Protein 6E1F (pdb70)

Secondary structure (DSSP, 8-state):
-TTSS-TTS--HHHHHH-HHHHTS-HHHHHHHHHHHHHHHHHHHHSTTS---HHHHHHTSPTTGGG-HHHHHHHHHHHHHTTSS-TT--/-GGG--TTS--HHHHHH-HHHHTS-GGGGHHHHHHHHHHHHHHHHSTTS---HHHHHHHSPTTGGG-HHHHHHHHHHHHHTTSSGGG--/-TTSS-TT---HHHHHH-HHHHTS-HHHHHHHHHHHHHHHHHHHHSTTS---HHHHHHTSPTTGGG-HHHHHHHHHHHHHTTSS-TT--/--TTS-TTS--HHHHHH-HHHHTS-GGGGHHHHHHHHHHHHHHHHSTTS---HHHHHHHPPTTTTS-HHHHHHHHHHHHHTTSSGGG--

Sequence (356 aa):
GPGSLPHDRMTSQQEAACFPDIIISSGPQQTQKVFLFIRNRTLQLWLDNNPKIQLTFEATLQQLEAPYNSDTVLVHRVHSSYLERHGLINFGIYGPGSLPHDRMTSSQEAACCFPDIISSGGPPQQQQTTQQKKVFLFIRNRTLLQLWWLDNPKIIQLTFEATLQQLEAPYNSDTTVLVHRVHSYLERHGLINFGIYGPGSLPHDRMTSSQEAACFPDIISSGPQQTQKVFLFIRNRTLQLWLDNPKIQLTFEATLQQLEAPYNSDTVLVHRVHSYLERHGLINFGIYGPGSLPHDRMTSQEAACCFPDIIISGPQQTQKVFLFIRNRTLQLWWLDNPKIQLTFEATLQQLEAPYNSSDTTVLVHRVHSYLERHGLINFGIY

Foldseek 3Di:
DCPQLDLQDDHPLVCVLPVVQNVDDNVSVNLLSVLLVQQLVVCVVPVQAADDLVNSLVPDDPPSSVPSVSSVSSVCSCVVVPSHDPPHD/DVVPDDLQADDPVRCVLCVCQVVDDVVSRRLLSVLLVQQLVVCVVPVVDAQDLVNSLVPDDPPSSVVSVSSNSSNLVCLCVCSGNNVDD/DCPQLDLQDDDPLVCVLCVVQVVDDSVSVNLLSVLLVVQLVVCVVPVQAADDLVNSLVPDDPPSNVVSVSSVSSRCSCVVVPSGDPPND/DQDPDDLQADDPLVCVLCVVLNPDPSVSNNLLSVLLNVQLVVCVVPVPDADDLVNSLVPDDPPSSVPSVSSVSSNLSCLCVCSGNNVDD

Solvent-accessible surface area: 19281 Å² total; per-residue (Å²): 88,140,51,74,69,14,69,64,129,24,24,92,116,1,25,81,48,2,76,80,17,62,98,24,104,105,64,43,23,92,39,0,15,19,0,1,11,5,0,22,14,23,18,117,88,71,63,180,107,78,16,52,42,96,38,0,20,118,88,0,23,26,33,13,53,36,38,63,106,9,0,89,76,0,10,18,15,0,61,202,83,44,59,2,4,170,63,28,200,72,34,89,98,42,44,140,71,137,22,33,101,97,1,26,84,54,3,77,49,35,54,93,21,108,117,137,75,3,106,76,2,11,64,0,1,38,56,0,8,83,31,16,72,118,80,56,195,106,80,11,67,13,101,38,0,22,92,89,8,81,64,49,60,37,19,46,6,10,12,0,17,27,0,11,28,6,0,20,160,74,40,20,0,5,149,26,117,222,86,135,48,75,66,21,69,78,164,12,18,88,106,0,27,85,52,2,79,80,12,62,97,23,99,133,68,43,18,103,41,0,13,20,0,1,14,18,0,24,16,27,18,116,86,80,61,178,105,100,14,54,33,111,36,0,21,128,89,0,20,21,27,10,50,52,33,61,106,13,0,86,81,0,9,37,16,0,69,208,95,45,60,1,10,168,65,45,140,77,10,55,95,18,39,105,80,132,7,18,101,105,0,37,84,28,2,69,47,38,53,96,24,98,87,129,87,12,95,69,2,6,85,1,0,29,89,0,4,72,22,16,78,110,81,56,193,109,76,13,59,36,108,28,0,37,116,80,4,110,57,48,64,31,23,43,15,9,18,0,20,22,0,14,31,1,0,23,155,76,41,42,0,5,150,23,121,225

Organism: Homo sapiens (NCBI:txid9606)

Radius of gyration: 21.68 Å; Cα contacts (8 Å, |Δi|>4): 358; chains: 4; bounding box: 62×51×48 Å

GO terms:
  GO:0005515 protein binding (F, IPI)
  GO:0035575 histone H4K20 demethylase activity (F, IDA)
  GO:0032453 histone H3K4 demethylase activity (F, IDA)
  GO:0035097 histone methyltransferase complex (C, IDA)
  GO:0034644 cellular response to UV (P, IDA)
  GO:0003682 chromatin binding (F, IDA)
  GO:0032991 protein-containing complex (C, IDA)
  GO:1990391 DNA repair complex (C, IDA)
  GO:0140861 DNA repair-dependent chromatin remodeling (P, IDA)
  GO:0010569 regulation of double-strand break repair via homologous recombination (P, IMP)
  GO:0031398 positive regulation of protein ubiquitination (P, IMP)
  GO:0032880 regulation of protein localization (P, IMP)
  GO:0071480 cellular response to gamma radiation (P, IMP)
  GO:0050660 flavin adenine dinucleotide binding (F, IDA)
  GO:0050681 nuclear androgen receptor binding (F, IDA)
  GO:0000785 chromatin (C, IDA)
  GO:0005634 nucleus (C, IDA)
  GO:0016491 oxidoreductase activity (F, IDA)
  GO:0032454 histone H3K9 demethylase activity (F, IDA)
  GO:0010718 positive regulation of epithelial to mesenchymal transition (P, IDA)

InterPro domains:
  IPR002937 Amine oxidase [PF01593] (288-825)
  IPR007526 SWIRM domain [PF04433] (184-264)
  IPR007526 SWIRM domain [PS50934] (174-273)
  IPR009057 Homedomain-like superfamily [SSF46689] (171-277)
  IPR017366 Lysine-specific histone demethylase [PIRSF038051] (24-839)
  IPR036188 FAD/NAD(P)-binding domain superfamily [G3DSA:3.50.50.60] (278-409)
  IPR036188 FAD/NAD(P)-binding domain superfamily [G3DSA:3.50.50.60] (782-841)
  IPR036188 FAD/NAD(P)-binding domain superfamily [SSF51905] (276-829)
  IPR036388 Winged helix-like DNA-binding domain superfamily [G3DSA:1.10.10.10] (172-277)
  IPR050281 Flavin monoamine oxidase and related enzymes [PTHR10742] (190-833)

B-factor: mean 14.9, std 8.07, range [5.35, 97.66]

Nearest PDB structures (foldseek):
  6w4k-assembly1_A  TM=9.834E-01  e=8.808E-12  Homo sapiens
  6e1f-assembly4_D  TM=9.087E-01  e=1.526E-12  Homo sapiens
  6kgq-assembly1_A  TM=9.840E-01  e=3.659E-11  Homo sapiens
  2com-assembly1_A  TM=9.355E-01  e=7.894E-12  Homo sapiens
  5l3d-assembly1_A  TM=9.300E-01  e=3.659E-11  Homo sapiens

Structure (mmCIF, N/CA/C/O backbone):
data_6E1F
#
_entry.id   6E1F
#
_cell.length_a   49.957
_cell.length_b   57.514
_cell.length_c   97.019
_cell.angle_alpha   90.00
_cell.angle_beta   90.00
_cell.angle_gamma   90.00
#
_symmetry.space_group_name_H-M   'P 21 21 21'
#
loop_
_entity.id
_entity.type
_entity.pdbx_description
1 polymer 'Lysine-specific histone demethylase 1A'
2 non-polymer 'SULFATE ION'
3 water water
#
loop_
_atom_site.group_PDB
_atom_site.id
_atom_site.type_symbol
_atom_site.label_atom_id
_atom_site.label_alt_id
_atom_site.label_comp_id
_atom_site.label_asym_id
_atom_site.label_entity_id
_atom_site.label_seq_id
_atom_site.pdbx_PDB_ins_code
_atom_site.Cartn_x
_atom_site.Cartn_y
_atom_site.Cartn_z
_atom_site.occupancy
_atom_site.B_iso_or_equiv
_atom_site.auth_seq_id
_atom_site.auth_comp_id
_atom_site.auth_asym_id
_atom_site.auth_atom_id
_atom_site.pdbx_PDB_model_num
ATOM 1 N N . GLY A 1 1 ? -13.326 13.172 22.030 1.00 35.17 179 GLY A N 1
ATOM 2 C CA . GLY A 1 1 ? -12.795 14.067 20.956 1.00 37.07 179 GLY A CA 1
ATOM 3 C C . GLY A 1 1 ? -11.362 13.690 20.587 1.00 29.33 179 GLY A C 1
ATOM 4 O O . GLY A 1 1 ? -10.949 12.542 20.813 1.00 28.37 179 GLY A O 1
ATOM 10 N N . PRO A 1 2 ? -10.601 14.630 19.968 1.00 29.89 180 PRO A N 1
ATOM 11 C CA . PRO A 1 2 ? -9.220 14.361 19.545 1.00 26.81 180 PRO A CA 1
ATOM 12 C C . PRO A 1 2 ? -8.325 13.900 20.717 1.00 23.82 180 PRO A C 1
ATOM 13 O O . PRO A 1 2 ? -7.300 13.220 20.533 1.00 28.43 180 PRO A O 1
ATOM 24 N N . GLY A 1 3 ? -8.673 14.341 21.934 1.00 22.50 181 GLY A N 1
ATOM 25 C CA . GLY A 1 3 ? -7.919 13.998 23.118 1.00 20.72 181 GLY A CA 1
ATOM 26 C C . GLY A 1 3 ? -8.186 12.589 23.607 1.00 20.26 181 GLY A C 1
ATOM 27 O O . GLY A 1 3 ? -7.484 12.142 24.559 1.00 19.23 181 GLY A O 1
ATOM 31 N N . SER A 1 4 ? -9.207 11.865 23.061 1.00 15.78 182 SER A N 1
ATOM 32 C CA . SER A 1 4 ? -9.612 10.664 23.720 1.00 14.41 182 SER A CA 1
ATOM 33 C C . SER A 1 4 ? -8.583 9.536 23.602 1.00 11.66 182 SER A C 1
ATOM 34 O O . SER A 1 4 ? -8.292 8.862 24.626 1.00 14.18 182 SER A O 1
ATOM 41 N N . LEU A 1 5 ? -8.047 9.332 22.396 1.00 12.62 183 LEU A N 1
ATOM 42 C CA . LEU A 1 5 ? -7.077 8.270 22.112 1.00 12.38 183 LEU A CA 1
ATOM 43 C C . LEU A 1 5 ? -5.965 8.864 21.241 1.00 12.07 183 LEU A C 1
ATOM 44 O O . LEU A 1 5 ? -5.845 8.604 20.039 1.00 12.87 183 LEU A O 1
ATOM 60 N N . PRO A 1 6 ? -5.165 9.734 21.853 1.00 11.37 184 PRO A N 1
ATOM 61 C CA . PRO A 1 6 ? -4.126 10.420 21.114 1.00 10.90 184 PRO A CA 1
ATOM 62 C C . PRO A 1 6 ? -2.976 9.455 20.771 1.00 9.58 184 PRO A C 1
ATOM 63 O O . PRO A 1 6 ? -2.693 8.527 21.503 1.00 10.23 184 PRO A O 1
ATOM 74 N N . HIS A 1 7 ? -2.280 9.719 19.662 1.00 9.86 185 HIS A N 1
ATOM 75 C CA . HIS A 1 7 ? -1.187 8.862 19.238 1.00 10.44 185 HIS A CA 1
ATOM 76 C C . HIS A 1 7 ? -0.021 8.859 20.235 1.00 9.77 185 HIS A C 1
ATOM 77 O O . HIS A 1 7 ? 0.743 7.893 20.272 1.00 11.46 185 HIS A O 1
ATOM 90 N N . ASP A 1 8 ? 0.132 9.957 20.999 1.00 10.44 186 ASP A N 1
ATOM 91 C CA . ASP A 1 8 ? 1.339 10.223 21.777 1.00 12.23 186 ASP A CA 1
ATOM 92 C C . ASP A 1 8 ? 1.124 10.190 23.296 1.00 14.73 186 ASP A C 1
ATOM 93 O O . ASP A 1 8 ? 2.047 10.538 23.999 1.00 22.87 186 ASP A O 1
ATOM 102 N N . ARG A 1 9 ? 0.007 9.660 23.779 1.00 12.72 187 ARG A N 1
ATOM 103 C CA . ARG A 1 9 ? -0.192 9.536 25.196 1.00 15.53 187 ARG A CA 1
ATOM 104 C C . ARG A 1 9 ? -1.073 8.326 25.512 1.00 11.93 187 ARG A C 1
ATOM 105 O O . ARG A 1 9 ? -2.028 8.075 24.791 1.00 11.79 187 ARG A O 1
ATOM 122 N N . MET A 1 10 ? -0.735 7.620 26.614 1.00 11.44 188 MET A N 1
ATOM 123 C CA . MET A 1 10 ? -1.561 6.526 27.113 1.00 9.84 188 MET A CA 1
ATOM 124 C C . MET A 1 10 ? -2.808 7.080 27.796 1.00 10.09 188 MET A C 1
ATOM 125 O O . MET A 1 10 ? -2.805 8.172 28.389 1.00 13.08 188 MET A O 1
ATOM 139 N N . THR A 1 11 ? -3.902 6.334 27.682 1.00 10.88 189 THR A N 1
ATOM 140 C CA . THR A 1 11 ? -5.194 6.733 28.280 1.00 11.30 189 THR A CA 1
ATOM 141 C C . THR A 1 11 ? -5.407 6.060 29.645 1.00 11.62 189 THR A C 1
ATOM 142 O O . THR A 1 11 ? -4.714 5.167 30.035 1.00 12.24 189 THR A O 1
ATOM 152 N N . SER A 1 12 ? -6.469 6.496 30.312 1.00 13.62 190 SER A N 1
ATOM 153 C CA . SER A 1 12 ? -6.751 5.864 31.628 1.00 14.50 190 SER A CA 1
ATOM 154 C C . SER A 1 12 ? -7.268 4.447 31.459 1.00 12.34 190 SER A C 1
ATOM 155 O O . SER A 1 12 ? -6.977 3.643 32.330 1.00 13.71 190 SER A O 1
ATOM 162 N N . GLN A 1 13 ? -7.999 4.132 30.377 1.00 13.17 191 GLN A N 1
ATOM 163 C CA A GLN A 1 13 ? -8.407 2.730 30.205 0.55 11.75 191 GLN A CA 1
ATOM 164 C CA B GLN A 1 13 ? -8.422 2.744 30.111 0.45 12.29 191 GLN A CA 1
ATOM 165 C C . GLN A 1 13 ? -7.154 1.871 29.988 1.00 10.80 191 GLN A C 1
ATOM 166 O O . GLN A 1 13 ? -7.064 0.756 30.504 1.00 12.56 191 GLN A O 1
ATOM 188 N N . GLU A 1 14 ? -6.157 2.408 29.256 1.00 9.81 192 GLU A N 1
ATOM 189 C CA . GLU A 1 14 ? -4.900 1.695 29.074 1.00 9.96 192 GLU A CA 1
ATOM 190 C C . GLU A 1 14 ? -4.140 1.587 30.388 1.00 10.55 192 GLU A C 1
ATOM 191 O O . GLU A 1 14 ? -3.535 0.551 30.668 1.00 11.56 192 GLU A O 1
ATOM 203 N N . ALA A 1 15 ? -4.149 2.664 31.165 1.00 12.85 193 ALA A N 1
ATOM 204 C CA . ALA A 1 15 ? -3.420 2.666 32.459 1.00 13.99 193 ALA A CA 1
ATOM 205 C C . ALA A 1 15 ? -3.895 1.516 33.348 1.00 14.57 193 ALA A C 1
ATOM 206 O O . ALA A 1 15 ? -3.062 0.894 34.015 1.00 16.29 193 ALA A O 1
ATOM 213 N N . ALA A 1 16 ? -5.220 1.230 33.337 1.00 17.44 194 ALA A N 1
ATOM 214 C CA . ALA A 1 16 ? -5.760 0.139 34.162 1.00 18.43 194 ALA A CA 1
ATOM 215 C C . ALA A 1 16 ? -5.206 -1.239 33.784 1.00 17.82 194 ALA A C 1
ATOM 216 O O . ALA A 1 16 ? -5.131 -2.120 34.623 1.00 23.64 194 ALA A O 1
ATOM 223 N N . CYS A 1 17 ? -4.843 -1.423 32.524 1.00 14.19 195 CYS A N 1
ATOM 224 C CA . CYS A 1 17 ? -4.360 -2.688 32.024 1.00 15.10 195 CYS A CA 1
ATOM 225 C C . CYS A 1 17 ? -2.844 -2.731 31.849 1.00 11.52 195 CYS A C 1
ATOM 226 O O . CYS A 1 17 ? -2.269 -3.795 31.639 1.00 14.89 195 CYS A O 1
ATOM 233 N N . PHE A 1 18 ? -2.193 -1.553 31.946 1.00 12.12 196 PHE A N 1
ATOM 234 C CA . PHE A 1 18 ? -0.745 -1.414 31.744 1.00 11.05 196 PHE A CA 1
ATOM 235 C C . PHE A 1 18 ? -0.133 -0.535 32.814 1.00 11.36 196 PHE A C 1
ATOM 236 O O . PHE A 1 18 ? 0.589 0.434 32.514 1.00 11.42 196 PHE A O 1
ATOM 253 N N . PRO A 1 19 ? -0.443 -0.784 34.106 1.00 13.23 197 PRO A N 1
ATOM 254 C CA . PRO A 1 19 ? 0.058 0.115 35.146 1.00 14.28 197 PRO A CA 1
ATOM 255 C C . PRO A 1 19 ? 1.583 0.133 35.213 1.00 14.14 197 PRO A C 1
ATOM 256 O O . PRO A 1 19 ? 2.198 1.163 35.578 1.00 16.66 197 PRO A O 1
ATOM 267 N N . ASP A 1 20 ? 2.185 -1.008 34.908 1.00 13.20 198 ASP A N 1
ATOM 268 C CA . ASP A 1 20 ? 3.613 -1.186 34.848 1.00 14.15 198 ASP A CA 1
ATOM 269 C C . ASP A 1 20 ? 4.254 -0.312 33.754 1.00 13.52 198 ASP A C 1
ATOM 270 O O . ASP A 1 20 ? 5.306 0.201 33.923 1.00 18.64 198 ASP A O 1
ATOM 279 N N . ILE A 1 21 ? 3.549 -0.096 32.638 1.00 12.99 199 ILE A N 1
ATOM 280 C CA A ILE A 1 21 ? 4.078 0.671 31.516 0.61 13.40 199 ILE A CA 1
ATOM 281 C CA B ILE A 1 21 ? 4.082 0.676 31.517 0.39 13.32 199 ILE A CA 1
ATOM 282 C C . ILE A 1 21 ? 3.906 2.171 31.786 1.00 13.17 199 ILE A C 1
ATOM 283 O O . ILE A 1 21 ? 4.826 2.950 31.599 1.00 14.75 199 ILE A O 1
ATOM 313 N N . ILE A 1 22 ? 2.695 2.578 32.190 1.00 12.28 200 ILE A N 1
ATOM 314 C CA . ILE A 1 22 ? 2.424 4.010 32.321 1.00 14.40 200 ILE A CA 1
ATOM 315 C C . ILE A 1 22 ? 3.244 4.605 33.475 1.00 15.30 200 ILE A C 1
ATOM 316 O O . ILE A 1 22 ? 3.484 5.776 33.451 1.00 17.84 200 ILE A O 1
ATOM 332 N N . SER A 1 23 ? 3.587 3.779 34.469 1.00 17.19 201 SER A N 1
ATOM 333 C CA A SER A 1 23 ? 4.356 4.135 35.633 0.66 18.69 201 SER A CA 1
ATOM 334 C CA B SER A 1 23 ? 4.372 4.277 35.604 0.34 20.43 201 SER A CA 1
ATOM 335 C C . SER A 1 23 ? 5.868 4.168 35.318 1.00 21.51 201 SER A C 1
ATOM 336 O O . SER A 1 23 ? 6.675 4.631 36.125 1.00 29.00 201 SER A O 1
ATOM 348 N N . GLY A 1 24 ? 6.244 3.567 34.200 1.00 20.76 202 GLY A N 1
ATOM 349 C CA . GLY A 1 24 ? 7.630 3.203 33.960 1.00 22.35 202 GLY A CA 1
ATOM 350 C C . GLY A 1 24 ? 8.299 4.122 32.951 1.00 23.06 202 GLY A C 1
ATOM 351 O O . GLY A 1 24 ? 7.768 5.182 32.618 1.00 24.51 202 GLY A O 1
ATOM 355 N N . PRO A 1 25 ? 9.523 3.752 32.495 1.00 23.87 203 PRO A N 1
ATOM 356 C CA . PRO A 1 25 ? 10.335 4.593 31.624 1.00 27.31 203 PRO A CA 1
ATOM 357 C C . PRO A 1 25 ? 9.626 4.964 30.319 1.00 24.89 203 PRO A C 1
ATOM 358 O O . PRO A 1 25 ? 8.882 4.181 29.742 1.00 25.12 203 PRO A O 1
ATOM 369 N N . GLN A 1 26 ? 9.872 6.203 29.889 1.00 30.61 204 GLN A N 1
ATOM 370 C CA . GLN A 1 26 ? 9.198 6.849 28.818 1.00 32.62 204 GLN A CA 1
ATOM 371 C C . GLN A 1 26 ? 9.408 6.047 27.535 1.00 33.57 204 GLN A C 1
ATOM 372 O O . GLN A 1 26 ? 8.545 5.993 26.665 1.00 31.97 204 GLN A O 1
ATOM 384 N N . GLN A 1 27 ? 10.625 5.507 27.351 1.00 31.74 205 GLN A N 1
ATOM 385 C CA . GLN A 1 27 ? 10.934 4.884 26.074 1.00 35.17 205 GLN A CA 1
ATOM 386 C C . GLN A 1 27 ? 10.101 3.599 25.913 1.00 31.69 205 GLN A C 1
ATOM 387 O O . GLN A 1 27 ? 9.737 3.243 24.764 1.00 25.39 205 GLN A O 1
ATOM 399 N N . THR A 1 28 ? 9.759 2.930 27.014 1.00 26.32 206 THR A N 1
ATOM 400 C CA . THR A 1 28 ? 8.872 1.750 26.935 1.00 23.25 206 THR A CA 1
ATOM 401 C C . THR A 1 28 ? 7.414 2.199 26.712 1.00 19.61 206 THR A C 1
ATOM 402 O O . THR A 1 28 ? 6.644 1.475 26.030 1.00 17.33 206 THR A O 1
ATOM 412 N N . GLN A 1 29 ? 7.060 3.394 27.246 1.00 18.84 207 GLN A N 1
ATOM 413 C CA . GLN A 1 29 ? 5.726 3.964 26.893 1.00 14.72 207 GLN A CA 1
ATOM 414 C C . GLN A 1 29 ? 5.669 4.182 25.386 1.00 13.42 207 GLN A C 1
ATOM 415 O O . GLN A 1 29 ? 4.633 3.917 24.807 1.00 12.09 207 GLN A O 1
ATOM 427 N N . LYS A 1 30 ? 6.752 4.689 24.777 1.00 14.67 208 LYS A N 1
ATOM 428 C CA . LYS A 1 30 ? 6.729 4.932 23.337 1.00 12.42 208 LYS A CA 1
ATOM 429 C C . LYS A 1 30 ? 6.591 3.615 22.553 1.00 11.54 208 LYS A C 1
ATOM 430 O O . LYS A 1 30 ? 5.910 3.594 21.509 1.00 11.91 208 LYS A O 1
ATOM 449 N N . VAL A 1 31 ? 7.212 2.516 23.021 1.00 11.91 209 VAL A N 1
ATOM 450 C CA . VAL A 1 31 ? 7.057 1.219 22.400 1.00 12.04 209 VAL A CA 1
ATOM 451 C C . VAL A 1 31 ? 5.581 0.776 22.445 1.00 9.48 209 VAL A C 1
ATOM 452 O O . VAL A 1 31 ? 5.015 0.337 21.451 1.00 9.83 209 VAL A O 1
ATOM 465 N N . PHE A 1 32 ? 4.970 0.854 23.639 1.00 10.15 210 PHE A N 1
ATOM 466 C CA . PHE A 1 32 ? 3.564 0.541 23.803 1.00 8.89 210 PHE A CA 1
ATOM 467 C C . PHE A 1 32 ? 2.724 1.328 22.783 1.00 8.15 210 PHE A C 1
ATOM 468 O O . PHE A 1 32 ? 1.855 0.779 22.103 1.00 7.98 210 PHE A O 1
ATOM 485 N N . LEU A 1 33 ? 2.972 2.642 22.709 1.00 8.97 211 LEU A N 1
ATOM 486 C CA . LEU A 1 33 ? 2.181 3.492 21.872 1.00 8.62 211 LEU A CA 1
ATOM 487 C C . LEU A 1 33 ? 2.335 3.102 20.401 1.00 8.27 211 LEU A C 1
ATOM 488 O O . LEU A 1 33 ? 1.348 3.107 19.635 1.00 8.54 211 LEU A O 1
ATOM 504 N N . PHE A 1 34 ? 3.555 2.831 19.966 1.00 8.70 212 PHE A N 1
ATOM 505 C CA . PHE A 1 34 ? 3.764 2.416 18.586 1.00 8.85 212 PHE A CA 1
ATOM 506 C C . PHE A 1 34 ? 2.988 1.143 18.258 1.00 8.03 212 PHE A C 1
ATOM 507 O O . PHE A 1 34 ? 2.311 1.035 17.228 1.00 8.42 212 PHE A O 1
ATOM 524 N N . ILE A 1 35 ? 3.086 0.154 19.152 1.00 7.95 213 ILE A N 1
ATOM 525 C CA . ILE A 1 35 ? 2.382 -1.116 18.954 1.00 7.70 213 ILE A CA 1
ATOM 526 C C . ILE A 1 35 ? 0.872 -0.842 18.894 1.00 7.12 213 ILE A C 1
ATOM 527 O O . ILE A 1 35 ? 0.146 -1.381 18.010 1.00 7.60 213 ILE A O 1
ATOM 543 N N . ARG A 1 36 ? 0.344 -0.103 19.846 1.00 6.80 214 ARG A N 1
ATOM 544 C CA . ARG A 1 36 ? -1.105 0.194 19.863 1.00 6.21 214 ARG A CA 1
ATOM 545 C C . ARG A 1 36 ? -1.533 0.915 18.585 1.00 5.94 214 ARG A C 1
ATOM 546 O O . ARG A 1 36 ? -2.524 0.558 17.949 1.00 6.76 214 ARG A O 1
ATOM 563 N N . ASN A 1 37 ? -0.762 1.926 18.203 1.00 6.37 215 ASN A N 1
ATOM 564 C CA . ASN A 1 37 ? -1.122 2.713 17.035 1.00 6.45 215 ASN A CA 1
ATOM 565 C C . ASN A 1 37 ? -1.078 1.871 15.761 1.00 6.31 215 ASN A C 1
ATOM 566 O O . ASN A 1 37 ? -1.989 1.955 14.923 1.00 6.50 215 ASN A O 1
ATOM 575 N N . ARG A 1 38 ? -0.026 1.059 15.596 1.00 6.82 216 ARG A N 1
ATOM 576 C CA . ARG A 1 38 ? 0.060 0.234 14.384 1.00 7.51 216 ARG A CA 1
ATOM 577 C C . ARG A 1 38 ? -1.031 -0.822 14.342 1.00 7.13 216 ARG A C 1
ATOM 578 O O . ARG A 1 38 ? -1.571 -1.115 13.276 1.00 7.82 216 ARG A O 1
ATOM 595 N N . THR A 1 39 ? -1.345 -1.434 15.502 1.00 6.86 217 THR A N 1
ATOM 596 C CA . THR A 1 39 ? -2.383 -2.450 15.530 1.00 7.80 217 THR A CA 1
ATOM 597 C C . THR A 1 39 ? -3.734 -1.844 15.105 1.00 7.31 217 THR A C 1
ATOM 598 O O . THR A 1 39 ? -4.478 -2.426 14.317 1.00 7.73 217 THR A O 1
ATOM 608 N N . LEU A 1 40 ? -4.025 -0.668 15.660 1.00 6.91 218 LEU A N 1
ATOM 609 C CA . LEU A 1 40 ? -5.262 0.022 15.267 1.00 6.90 218 LEU A CA 1
ATOM 610 C C . LEU A 1 40 ? -5.245 0.388 13.789 1.00 6.89 218 LEU A C 1
ATOM 611 O O . LEU A 1 40 ? -6.274 0.254 13.110 1.00 7.91 218 LEU A O 1
ATOM 627 N N . GLN A 1 41 ? -4.120 0.887 13.266 1.00 7.52 219 GLN A N 1
ATOM 628 C CA . GLN A 1 41 ? -4.048 1.241 11.850 1.00 7.50 219 GLN A CA 1
ATOM 629 C C . GLN A 1 41 ? -4.261 0.000 10.969 1.00 7.40 219 GLN A C 1
ATOM 630 O O . GLN A 1 41 ? -4.949 0.095 9.942 1.00 8.36 219 GLN A O 1
ATOM 642 N N . LEU A 1 42 ? -3.672 -1.144 11.339 1.00 7.30 220 LEU A N 1
ATOM 643 C CA . LEU A 1 42 ? -3.856 -2.372 10.584 1.00 7.71 220 LEU A CA 1
ATOM 644 C C . LEU A 1 42 ? -5.329 -2.754 10.544 1.00 8.03 220 LEU A C 1
ATOM 645 O O . LEU A 1 42 ? -5.870 -3.115 9.508 1.00 9.80 220 LEU A O 1
ATOM 661 N N . TRP A 1 43 ? -5.984 -2.700 11.704 1.00 7.63 221 TRP A N 1
ATOM 662 C CA . TRP A 1 43 ? -7.428 -3.017 11.796 1.00 8.73 221 TRP A CA 1
ATOM 663 C C . TRP A 1 43 ? -8.253 -2.075 10.934 1.00 7.84 221 TRP A C 1
ATOM 664 O O . TRP A 1 43 ? -9.111 -2.505 10.160 1.00 9.26 221 TRP A O 1
ATOM 685 N N . LEU A 1 44 ? -8.017 -0.767 11.102 1.00 8.51 222 LEU A N 1
ATOM 686 C CA . LEU A 1 44 ? -8.883 0.202 10.425 1.00 8.95 222 LEU A CA 1
ATOM 687 C C . LEU A 1 44 ? -8.644 0.263 8.920 1.00 9.14 222 LEU A C 1
ATOM 688 O O . LEU A 1 44 ? -9.531 0.679 8.189 1.00 11.14 222 LEU A O 1
ATOM 704 N N . ASP A 1 45 ? -7.477 -0.195 8.448 1.00 8.98 223 ASP A N 1
ATOM 705 C CA . ASP A 1 45 ? -7.235 -0.331 7.023 1.00 9.58 223 ASP A CA 1
ATOM 706 C C . ASP A 1 45 ? -8.001 -1.533 6.458 1.00 10.44 223 ASP A C 1
ATOM 707 O O . ASP A 1 45 ? -8.186 -1.554 5.244 1.00 13.33 223 ASP A O 1
ATOM 716 N N . ASN A 1 46 ? -8.442 -2.489 7.292 1.00 10.76 224 ASN A N 1
ATOM 717 C CA A ASN A 1 46 ? -9.139 -3.678 6.761 0.50 11.07 224 ASN A CA 1
ATOM 718 C CA B ASN A 1 46 ? -8.969 -3.724 6.903 0.50 11.79 224 ASN A CA 1
ATOM 719 C C . ASN A 1 46 ? -10.085 -4.193 7.842 1.00 10.31 224 ASN A C 1
ATOM 720 O O . ASN A 1 46 ? -9.933 -5.279 8.402 1.00 11.89 224 ASN A O 1
ATOM 736 N N . PRO A 1 47 ? -11.139 -3.418 8.143 1.00 10.63 225 PRO A N 1
ATOM 737 C CA . PRO A 1 47 ? -11.985 -3.746 9.292 1.00 12.17 225 PRO A CA 1
ATOM 738 C C . PRO A 1 47 ? -13.053 -4.791 8.974 1.00 13.12 225 PRO A C 1
ATOM 739 O O . PRO A 1 47 ? -13.976 -4.970 9.720 1.00 17.91 225 PRO A O 1
ATOM 750 N N . LYS A 1 48 ? -12.893 -5.528 7.886 1.00 14.60 226 LYS A N 1
ATOM 751 C CA . LYS A 1 48 ? -13.835 -6.568 7.508 1.00 15.24 226 LYS A CA 1
ATOM 752 C C . LYS A 1 48 ? -13.248 -7.965 7.694 1.00 15.39 226 LYS A C 1
ATOM 753 O O . LYS A 1 48 ? -13.907 -8.946 7.348 1.00 17.34 226 LYS A O 1
ATOM 772 N N . ILE A 1 49 ? -12.061 -8.122 8.248 1.00 15.85 227 ILE A N 1
ATOM 773 C CA . ILE A 1 49 ? -11.621 -9.468 8.650 1.00 19.50 227 ILE A CA 1
ATOM 774 C C . ILE A 1 49 ? -10.899 -9.361 9.981 1.00 15.02 227 ILE A C 1
ATOM 775 O O . ILE A 1 49 ? -10.396 -8.304 10.374 1.00 14.19 227 ILE A O 1
ATOM 791 N N . GLN A 1 50 ? -10.827 -10.509 10.617 1.00 14.41 228 GLN A N 1
ATOM 792 C CA . GLN A 1 50 ? -10.220 -10.615 11.923 1.00 12.41 228 GLN A CA 1
ATOM 793 C C . GLN A 1 50 ? -8.718 -10.313 11.826 1.00 10.59 228 GLN A C 1
ATOM 794 O O . GLN A 1 50 ? -8.021 -10.959 11.020 1.00 11.50 228 GLN A O 1
ATOM 806 N N . LEU A 1 51 ? -8.245 -9.364 12.657 1.00 8.78 229 LEU A N 1
ATOM 807 C CA . LEU A 1 51 ? -6.827 -9.097 12.835 1.00 8.14 229 LEU A CA 1
ATOM 808 C C . LEU A 1 51 ? -6.325 -9.924 14.007 1.00 7.66 229 LEU A C 1
ATOM 809 O O . LEU A 1 51 ? -6.654 -9.620 15.146 1.00 8.86 229 LEU A O 1
ATOM 825 N N . THR A 1 52 ? -5.539 -10.956 13.702 1.00 8.11 230 THR A N 1
ATOM 826 C CA . THR A 1 52 ? -5.077 -11.839 14.778 1.00 8.52 230 THR A CA 1
ATOM 827 C C . THR A 1 52 ? -3.787 -11.299 15.391 1.00 8.66 230 THR A C 1
ATOM 828 O O . THR A 1 52 ? -3.111 -10.443 14.822 1.00 8.87 230 THR A O 1
ATOM 838 N N . PHE A 1 53 ? -3.473 -11.846 16.578 1.00 8.90 231 PHE A N 1
ATOM 839 C CA . PHE A 1 53 ? -2.190 -11.535 17.199 1.00 9.30 231 PHE A CA 1
ATOM 840 C C . PHE A 1 53 ? -1.023 -11.900 16.271 1.00 9.22 231 PHE A C 1
ATOM 841 O O . PHE A 1 53 ? -0.110 -11.091 16.063 1.00 9.80 231 PHE A O 1
ATOM 858 N N . GLU A 1 54 ? -1.046 -13.103 15.735 1.00 9.37 232 GLU A N 1
ATOM 859 C CA . GLU A 1 54 ? 0.066 -13.532 14.871 1.00 10.62 232 GLU A CA 1
ATOM 860 C C . GLU A 1 54 ? 0.194 -12.653 13.647 1.00 10.12 232 GLU A C 1
ATOM 861 O O . GLU A 1 54 ? 1.314 -12.278 13.268 1.00 10.38 232 GLU A O 1
ATOM 873 N N . ALA A 1 55 ? -0.925 -12.261 13.033 1.00 8.62 233 ALA A N 1
ATOM 874 C CA . ALA A 1 55 ? -0.843 -11.404 11.837 1.00 8.80 233 ALA A CA 1
ATOM 875 C C . ALA A 1 55 ? -0.275 -10.037 12.203 1.00 9.01 233 ALA A C 1
ATOM 876 O O . ALA A 1 55 ? 0.450 -9.411 11.413 1.00 10.09 233 ALA A O 1
ATOM 883 N N . THR A 1 56 ? -0.671 -9.518 13.379 1.00 8.81 234 THR A N 1
ATOM 884 C CA . THR A 1 56 ? -0.147 -8.244 13.851 1.00 8.75 234 THR A CA 1
ATOM 885 C C . THR A 1 56 ? 1.382 -8.307 14.016 1.00 9.31 234 THR A C 1
ATOM 886 O O . THR A 1 56 ? 2.142 -7.477 13.528 1.00 10.32 234 THR A O 1
ATOM 896 N N . LEU A 1 57 ? 1.804 -9.352 14.731 1.00 9.53 235 LEU A N 1
ATOM 897 C CA . LEU A 1 57 ? 3.222 -9.516 15.015 1.00 10.17 235 LEU A CA 1
ATOM 898 C C . LEU A 1 57 ? 4.036 -9.636 13.717 1.00 10.17 235 LEU A C 1
ATOM 899 O O . LEU A 1 57 ? 5.111 -9.077 13.625 1.00 11.65 235 LEU A O 1
ATOM 915 N N . GLN A 1 58 ? 3.484 -10.348 12.719 1.00 10.27 236 GLN A N 1
ATOM 916 C CA . GLN A 1 58 ? 4.207 -10.504 11.450 1.00 10.97 236 GLN A CA 1
ATOM 917 C C . GLN A 1 58 ? 4.309 -9.178 10.673 1.00 12.57 236 GLN A C 1
ATOM 918 O O . GLN A 1 58 ? 5.158 -9.062 9.801 1.00 18.17 236 GLN A O 1
ATOM 930 N N . GLN A 1 59 ? 3.418 -8.231 10.965 1.00 11.15 237 GLN A N 1
ATOM 931 C CA . GLN A 1 59 ? 3.381 -6.956 10.288 1.00 12.69 237 GLN A CA 1
ATOM 932 C C . GLN A 1 59 ? 4.041 -5.826 11.087 1.00 13.29 237 GLN A C 1
ATOM 933 O O . GLN A 1 59 ? 4.043 -4.691 10.637 1.00 19.06 237 GLN A O 1
ATOM 945 N N . LEU A 1 60 ? 4.667 -6.124 12.219 1.00 12.16 238 LEU A N 1
ATOM 946 C CA . LEU A 1 60 ? 5.428 -5.152 12.963 1.00 11.76 238 LEU A CA 1
ATOM 947 C C . LEU A 1 60 ? 6.906 -5.316 12.650 1.00 15.50 238 LEU A C 1
ATOM 948 O O . LEU A 1 60 ? 7.445 -6.416 12.768 1.00 22.94 238 LEU A O 1
ATOM 964 N N . GLU A 1 61 ? 7.556 -4.207 12.355 1.00 13.82 239 GLU A N 1
ATOM 965 C CA . GLU A 1 61 ? 8.969 -4.242 12.016 1.00 15.97 239 GLU A CA 1
ATOM 966 C C . GLU A 1 61 ? 9.797 -4.299 13.311 1.00 12.45 239 GLU A C 1
ATOM 967 O O . GLU A 1 61 ? 9.323 -4.006 14.421 1.00 14.31 239 GLU A O 1
ATOM 979 N N . ALA A 1 62 ? 11.063 -4.704 13.175 1.00 12.99 240 ALA A N 1
ATOM 980 C CA . ALA A 1 62 ? 11.966 -4.666 14.291 1.00 12.46 240 ALA A CA 1
ATOM 981 C C . ALA A 1 62 ? 12.143 -3.204 14.707 1.00 12.35 240 ALA A C 1
ATOM 982 O O . ALA A 1 62 ? 12.157 -2.323 13.858 1.00 15.41 240 ALA A O 1
ATOM 989 N N . PRO A 1 63 ? 12.292 -2.900 16.011 1.00 12.19 241 PRO A N 1
ATOM 990 C CA . PRO A 1 63 ? 12.419 -3.871 17.084 1.00 13.77 241 PRO A CA 1
ATOM 991 C C . PRO A 1 63 ? 11.109 -4.260 17.772 1.00 14.57 241 PRO A C 1
ATOM 992 O O . PRO A 1 63 ? 11.080 -5.074 18.685 1.00 19.01 241 PRO A O 1
ATOM 1003 N N . TYR A 1 64 ? 9.989 -3.729 17.267 1.00 14.76 242 TYR A N 1
ATOM 1004 C CA . TYR A 1 64 ? 8.715 -3.889 17.936 1.00 14.93 242 TYR A CA 1
ATOM 1005 C C . TYR A 1 64 ? 8.270 -5.341 17.958 1.00 17.27 242 TYR A C 1
ATOM 1006 O O . TYR A 1 64 ? 7.512 -5.769 18.794 1.00 29.91 242 TYR A O 1
ATOM 1023 N N . ASN A 1 65 ? 8.655 -6.099 16.970 1.00 15.12 243 ASN A N 1
ATOM 1024 C CA . ASN A 1 65 ? 8.280 -7.476 16.980 1.00 17.41 243 ASN A CA 1
ATOM 1025 C C . ASN A 1 65 ? 9.105 -8.353 17.924 1.00 20.10 243 ASN A C 1
ATOM 1026 O O . ASN A 1 65 ? 8.813 -9.499 18.055 1.00 22.68 243 ASN A O 1
ATOM 1035 N N . SER A 1 66 ? 10.057 -7.767 18.632 1.00 21.78 244 SER A N 1
ATOM 1036 C CA . SER A 1 66 ? 10.944 -8.505 19.516 1.00 22.24 244 SER A CA 1
ATOM 1037 C C . SER A 1 66 ? 10.255 -8.831 20.845 1.00 17.05 244 SER A C 1
ATOM 1038 O O . SER A 1 66 ? 10.555 -9.836 21.379 1.00 17.46 244 SER A O 1
ATOM 1045 N N . ASP A 1 67 ? 9.417 -7.923 21.378 1.00 21.73 245 ASP A N 1
ATOM 1046 C CA . ASP A 1 67 ? 8.801 -8.112 22.687 1.00 22.84 245 ASP A CA 1
ATOM 1047 C C . ASP A 1 67 ? 7.432 -8.700 22.405 1.00 14.24 245 ASP A C 1
ATOM 1048 O O . ASP A 1 67 ? 6.429 -8.013 22.366 1.00 13.31 245 ASP A O 1
ATOM 1057 N N . THR A 1 68 ? 7.443 -10.011 22.219 1.00 13.44 246 THR A N 1
ATOM 1058 C CA . THR A 1 68 ? 6.233 -10.666 21.814 1.00 11.90 246 THR A CA 1
ATOM 1059 C C . THR A 1 68 ? 5.198 -10.671 22.928 1.00 11.71 246 THR A C 1
ATOM 1060 O O . THR A 1 68 ? 4.001 -10.647 22.624 1.00 11.20 246 THR A O 1
ATOM 1070 N N . VAL A 1 69 ? 5.618 -10.694 24.190 1.00 12.71 247 VAL A N 1
ATOM 1071 C CA . VAL A 1 69 ? 4.661 -10.639 25.297 1.00 13.64 247 VAL A CA 1
ATOM 1072 C C . VAL A 1 69 ? 3.930 -9.291 25.268 1.00 11.35 247 VAL A C 1
ATOM 1073 O O . VAL A 1 69 ? 2.709 -9.255 25.426 1.00 11.02 247 VAL A O 1
ATOM 1086 N N . LEU A 1 70 ? 4.663 -8.197 25.056 1.00 11.74 248 LEU A N 1
ATOM 1087 C CA . LEU A 1 70 ? 4.016 -6.889 25.026 1.00 11.91 248 LEU A CA 1
ATOM 1088 C C . LEU A 1 70 ? 3.072 -6.797 23.817 1.00 10.43 248 LEU A C 1
ATOM 1089 O O . LEU A 1 70 ? 1.963 -6.261 23.941 1.00 10.47 248 LEU A O 1
ATOM 1105 N N . VAL A 1 71 ? 3.524 -7.264 22.647 1.00 9.97 249 VAL A N 1
ATOM 1106 C CA . VAL A 1 71 ? 2.606 -7.196 21.490 1.00 9.40 249 VAL A CA 1
ATOM 1107 C C . VAL A 1 71 ? 1.329 -7.992 21.795 1.00 9.26 249 VAL A C 1
ATOM 1108 O O . VAL A 1 71 ? 0.221 -7.540 21.478 1.00 9.11 249 VAL A O 1
ATOM 1121 N N . HIS A 1 72 ? 1.479 -9.182 22.396 1.00 9.50 250 HIS A N 1
ATOM 1122 C CA . HIS A 1 72 ? 0.312 -9.984 22.693 1.00 9.37 250 HIS A CA 1
ATOM 1123 C C . HIS A 1 72 ? -0.599 -9.255 23.678 1.00 9.28 250 HIS A C 1
ATOM 1124 O O . HIS A 1 72 ? -1.826 -9.301 23.526 1.00 9.86 250 HIS A O 1
ATOM 1137 N N . ARG A 1 73 ? -0.023 -8.633 24.718 1.00 9.61 251 ARG A N 1
ATOM 1138 C CA . ARG A 1 73 ? -0.827 -7.877 25.650 1.00 10.35 251 ARG A CA 1
ATOM 1139 C C . ARG A 1 73 ? -1.595 -6.763 24.970 1.00 9.23 251 ARG A C 1
ATOM 1140 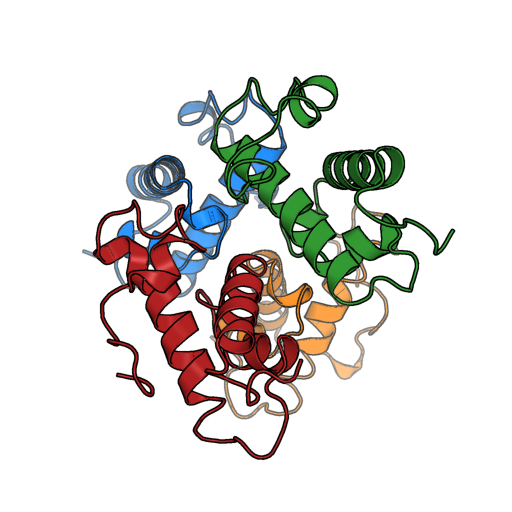O O . ARG A 1 73 ? -2.769 -6.539 25.317 1.00 9.74 251 ARG A O 1
ATOM 1157 N N . VAL A 1 74 ? -0.925 -5.988 24.117 1.00 8.33 252 VAL A N 1
ATOM 1158 C CA . VAL A 1 74 ? -1.602 -4.881 23.461 1.00 8.00 252 VAL A CA 1
ATOM 1159 C C . VAL A 1 74 ? -2.751 -5.405 22.585 1.00 7.81 252 VAL A C 1
ATOM 1160 O O . VAL A 1 74 ? -3.838 -4.879 22.603 1.00 8.64 252 VAL A O 1
ATOM 1173 N N . HIS A 1 75 ? -2.465 -6.428 21.774 1.00 8.33 253 HIS A N 1
ATOM 1174 C CA . HIS A 1 75 ? -3.487 -6.986 20.904 1.00 8.57 253 HIS A CA 1
ATOM 1175 C C . HIS A 1 75 ? -4.684 -7.502 21.724 1.00 8.45 253 HIS A C 1
ATOM 1176 O O . HIS A 1 75 ? -5.849 -7.224 21.415 1.00 8.89 253 HIS A O 1
ATOM 1189 N N A SER A 1 76 ? -4.386 -8.231 22.806 0.67 9.03 254 SER A N 1
ATOM 1190 N N B SER A 1 76 ? -4.395 -8.224 22.806 0.33 8.76 254 SER A N 1
ATOM 1191 C CA A SER A 1 76 ? -5.452 -8.765 23.683 0.67 9.46 254 SER A CA 1
ATOM 1192 C CA B SER A 1 76 ? -5.441 -8.769 23.670 0.33 8.97 254 SER A CA 1
ATOM 1193 C C A SER A 1 76 ? -6.268 -7.630 24.287 0.67 9.91 254 SER A C 1
ATOM 1194 C C B SER A 1 76 ? -6.264 -7.641 24.293 0.33 9.28 254 SER A C 1
ATOM 1195 O O A SER A 1 76 ? -7.505 -7.718 24.336 0.67 10.87 254 SER A O 1
ATOM 1196 O O B SER A 1 76 ? -7.492 -7.731 24.327 0.33 9.25 254 SER A O 1
ATOM 1209 N N . TYR A 1 77 ? -5.590 -6.614 24.822 1.00 9.42 255 TYR A N 1
ATOM 1210 C CA . TYR A 1 77 ? -6.249 -5.446 25.403 1.00 9.62 255 TYR A CA 1
ATOM 1211 C C . TYR A 1 77 ? -7.228 -4.857 24.362 1.00 8.36 255 TYR A C 1
ATOM 1212 O O . TYR A 1 77 ? -8.406 -4.603 24.613 1.00 9.50 255 TYR A O 1
ATOM 1229 N N . LEU A 1 78 ? -6.712 -4.577 23.135 1.00 8.10 256 LEU A N 1
ATOM 1230 C CA . LEU A 1 78 ? -7.523 -3.918 22.118 1.00 7.91 256 LEU A CA 1
ATOM 1231 C C . LEU A 1 78 ? -8.747 -4.761 21.737 1.00 8.69 256 LEU A C 1
ATOM 1232 O O . LEU A 1 78 ? -9.841 -4.239 21.580 1.00 9.46 256 LEU A O 1
ATOM 1248 N N . GLU A 1 79 ? -8.526 -6.077 21.544 1.00 8.38 257 GLU A N 1
ATOM 1249 C CA . GLU A 1 79 ? -9.618 -6.947 21.178 1.00 9.74 257 GLU A CA 1
ATOM 1250 C C . GLU A 1 79 ? -10.623 -7.054 22.357 1.00 9.23 257 GLU A C 1
ATOM 1251 O O . GLU A 1 79 ? -11.834 -6.961 22.131 1.00 10.31 257 GLU A O 1
ATOM 1263 N N . ARG A 1 80 ? -10.135 -7.271 23.571 1.00 10.26 258 ARG A N 1
ATOM 1264 C CA . ARG A 1 80 ? -11.020 -7.479 24.741 1.00 10.32 258 ARG A CA 1
ATOM 1265 C C . ARG A 1 80 ? -11.815 -6.216 25.016 1.00 11.73 258 ARG A C 1
ATOM 1266 O O . ARG A 1 80 ? -12.903 -6.335 25.593 1.00 18.20 258 ARG A O 1
ATOM 1283 N N . HIS A 1 81 ? -11.305 -5.038 24.704 1.00 9.60 259 HIS A N 1
ATOM 1284 C CA . HIS A 1 81 ? -12.005 -3.785 24.931 1.00 10.34 259 HIS A CA 1
ATOM 1285 C C . HIS A 1 81 ? -12.840 -3.348 23.716 1.00 9.22 259 HIS A C 1
ATOM 1286 O O . HIS A 1 81 ? -13.476 -2.279 23.757 1.00 10.79 259 HIS A O 1
ATOM 1299 N N . GLY A 1 82 ? -12.768 -4.093 22.586 1.00 8.95 260 GLY A N 1
ATOM 1300 C CA . GLY A 1 82 ? -13.603 -3.846 21.458 1.00 9.37 260 GLY A CA 1
ATOM 1301 C C . GLY A 1 82 ? -13.054 -2.862 20.429 1.00 9.08 260 GLY A C 1
ATOM 1302 O O . GLY A 1 82 ? -13.778 -2.509 19.464 1.00 9.55 260 GLY A O 1
ATOM 1306 N N . LEU A 1 83 ? -11.808 -2.417 20.567 1.00 8.24 261 LEU A N 1
ATOM 1307 C CA . LEU A 1 83 ? -11.246 -1.418 19.630 1.00 8.56 261 LEU A CA 1
ATOM 1308 C C . LEU A 1 83 ? -10.808 -2.037 18.313 1.00 8.66 261 LEU A C 1
ATOM 1309 O O . LEU A 1 83 ? -10.715 -1.327 17.301 1.00 10.14 261 LEU A O 1
ATOM 1325 N N . ILE A 1 84 ? -10.540 -3.353 18.294 1.00 7.98 262 ILE A N 1
ATOM 1326 C CA . ILE A 1 84 ? -10.336 -4.120 17.064 1.00 7.85 262 ILE A CA 1
ATOM 1327 C C . ILE A 1 84 ? -11.292 -5.310 17.092 1.00 7.83 262 ILE A C 1
ATOM 1328 O O . ILE A 1 84 ? -11.754 -5.757 18.156 1.00 8.80 262 ILE A O 1
ATOM 1344 N N . ASN A 1 85 ? -11.557 -5.862 15.913 1.00 8.12 263 ASN A N 1
ATOM 1345 C CA . ASN A 1 85 ? -12.236 -7.141 15.706 1.00 8.78 263 ASN A CA 1
ATOM 1346 C C . ASN A 1 85 ? -13.727 -7.126 16.080 1.00 10.73 263 ASN A C 1
ATOM 1347 O O . ASN A 1 85 ? -14.329 -8.205 16.114 1.00 15.25 263 ASN A O 1
ATOM 1356 N N . PHE A 1 86 ? -14.377 -5.968 16.189 1.00 8.84 264 PHE A N 1
ATOM 1357 C CA . PHE A 1 86 ? -15.825 -5.963 16.325 1.00 9.55 264 PHE A CA 1
ATOM 1358 C C . PHE A 1 86 ? -16.478 -6.461 15.034 1.00 11.41 264 PHE A C 1
ATOM 1359 O O . PHE A 1 86 ? -16.222 -5.957 13.959 1.00 12.39 264 PHE A O 1
ATOM 1376 N N . GLY A 1 87 ? -17.381 -7.401 15.237 1.00 15.83 265 GLY A N 1
ATOM 1377 C CA . GLY A 1 87 ? -18.316 -7.886 14.280 1.00 18.28 265 GLY A CA 1
ATOM 1378 C C . GLY A 1 87 ? -17.810 -8.774 13.189 1.00 16.14 265 GLY A C 1
ATOM 1379 O O . GLY A 1 87 ? -18.589 -8.982 12.239 1.00 24.85 265 GLY A O 1
ATOM 1383 N N . ILE A 1 88 ? -16.615 -9.320 13.294 1.00 15.69 266 ILE A N 1
ATOM 1384 C CA . ILE A 1 88 ? -15.956 -9.957 12.081 1.00 19.26 266 ILE A CA 1
ATOM 1385 C C . ILE A 1 88 ? -15.797 -11.481 12.179 1.00 23.25 266 ILE A C 1
ATOM 1386 O O . ILE A 1 88 ? -14.944 -12.063 11.473 1.00 24.24 266 ILE A O 1
ATOM 1402 N N . TYR A 1 89 ? -16.626 -12.204 12.927 1.00 33.71 267 TYR A N 1
ATOM 1403 C CA . TYR A 1 89 ? -16.303 -13.623 13.116 1.00 29.44 267 TYR A CA 1
ATOM 1404 C C . TYR A 1 89 ? -16.928 -14.473 12.003 1.00 34.98 267 TYR A C 1
ATOM 1405 O O . TYR A 1 89 ? -16.674 -15.671 11.988 1.00 41.15 267 TYR A O 1
ATOM 1423 N N . GLY B 1 1 ? -5.808 22.497 -2.972 1.00 39.58 179 GLY B N 1
ATOM 1424 C CA . GLY B 1 1 ? -5.107 21.319 -3.451 1.00 29.70 179 GLY B CA 1
ATOM 1425 C C . GLY B 1 1 ? -3.589 21.459 -3.380 1.00 24.45 179 GLY B C 1
ATOM 1426 O O . GLY B 1 1 ? -3.057 22.471 -2.875 1.00 24.86 179 GLY B O 1
ATOM 1432 N N . PRO B 1 2 ? -2.872 20.407 -3.863 1.00 23.85 180 PRO B N 1
ATOM 1433 C CA . PRO B 1 2 ? -1.413 20.352 -3.805 1.00 22.80 180 PRO B CA 1
ATOM 1434 C C . PRO B 1 2 ? -0.707 21.528 -4.483 1.00 22.27 180 PRO B C 1
ATOM 1435 O O . PRO B 1 2 ? 0.374 21.935 -4.048 1.00 26.08 180 PRO B O 1
ATOM 1446 N N . GLY B 1 3 ? -1.343 22.087 -5.531 1.00 20.09 181 GLY B N 1
ATOM 1447 C CA . GLY B 1 3 ? -0.739 23.129 -6.358 1.00 22.86 181 GLY B CA 1
ATOM 1448 C C . GLY B 1 3 ? -0.449 24.432 -5.585 1.00 21.81 181 GLY B C 1
ATOM 1449 O O . GLY B 1 3 ? 0.307 25.317 -6.078 1.00 27.87 181 GLY B O 1
ATOM 1453 N N . SER B 1 4 ? -1.127 24.674 -4.447 1.00 15.86 182 SER B N 1
ATOM 1454 C CA . SER B 1 4 ? -0.866 25.867 -3.679 1.00 15.66 182 SER B CA 1
ATOM 1455 C C . SER B 1 4 ? -0.053 25.616 -2.407 1.00 16.73 182 SER B C 1
ATOM 1456 O O . SER B 1 4 ? 0.249 26.557 -1.685 1.00 17.31 182 SER B O 1
ATOM 1463 N N . LEU B 1 5 ? 0.171 24.348 -2.067 1.00 18.02 183 LEU B N 1
ATOM 1464 C CA . LEU B 1 5 ? 0.686 23.969 -0.750 1.00 20.88 183 LEU B CA 1
ATOM 1465 C C . LEU B 1 5 ? 2.140 24.400 -0.645 1.00 19.79 183 LEU B C 1
ATOM 1466 O O . LEU B 1 5 ? 2.893 24.207 -1.602 1.00 25.81 183 LEU B O 1
ATOM 1482 N N . PRO B 1 6 ? 2.584 24.927 0.504 1.00 19.53 184 PRO B N 1
ATOM 1483 C CA . PRO B 1 6 ? 3.978 25.312 0.637 1.00 16.86 184 PRO B CA 1
ATOM 1484 C C . PRO B 1 6 ? 4.831 24.049 0.847 1.00 13.95 184 PRO B C 1
ATOM 1485 O O . PRO B 1 6 ? 4.603 23.305 1.756 1.00 13.87 184 PRO B O 1
ATOM 1496 N N . HIS B 1 7 ? 5.843 23.842 0.022 1.00 15.25 185 HIS B N 1
ATOM 1497 C CA . HIS B 1 7 ? 6.673 22.682 0.149 1.00 14.79 185 HIS B CA 1
ATOM 1498 C C . HIS B 1 7 ? 7.572 22.754 1.369 1.00 13.15 185 HIS B C 1
ATOM 1499 O O . HIS B 1 7 ? 8.115 21.718 1.782 1.00 16.74 185 HIS B O 1
ATOM 1512 N N . ASP B 1 8 ? 7.748 23.945 1.946 1.00 14.18 186 ASP B N 1
ATOM 1513 C CA . ASP B 1 8 ? 8.783 24.169 2.964 1.00 14.83 186 ASP B CA 1
ATOM 1514 C C . ASP B 1 8 ? 8.238 24.480 4.348 1.00 13.84 186 ASP B C 1
ATOM 1515 O O . ASP B 1 8 ? 9.013 24.833 5.192 1.00 16.24 186 ASP B O 1
ATOM 1524 N N . ARG B 1 9 ? 6.928 24.410 4.570 1.00 13.33 187 ARG B N 1
ATOM 1525 C CA . ARG B 1 9 ? 6.428 24.660 5.924 1.00 15.28 187 ARG B CA 1
ATOM 1526 C C . ARG B 1 9 ? 5.082 23.977 6.095 1.00 12.21 187 ARG B C 1
ATOM 1527 O O . ARG B 1 9 ? 4.343 23.725 5.115 1.00 12.86 187 ARG B O 1
ATOM 1544 N N . MET B 1 10 ? 4.747 23.713 7.363 1.00 12.37 188 MET B N 1
ATOM 1545 C CA . MET B 1 10 ? 3.454 23.100 7.689 1.00 11.50 188 MET B CA 1
ATOM 1546 C C . MET B 1 10 ? 2.361 24.164 7.565 1.00 11.95 188 MET B C 1
ATOM 1547 O O . MET B 1 10 ? 2.581 25.367 7.844 1.00 13.88 188 MET B O 1
ATOM 1561 N N . THR B 1 11 ? 1.183 23.737 7.137 1.00 14.58 189 THR B N 1
ATOM 1562 C CA . THR B 1 11 ? 0.024 24.589 7.081 1.00 14.04 189 THR B CA 1
ATOM 1563 C C . THR B 1 11 ? -0.691 24.636 8.437 1.00 14.64 189 THR B C 1
ATOM 1564 O O . THR B 1 11 ? -0.499 23.782 9.327 1.00 15.46 189 THR B O 1
ATOM 1574 N N . SER B 1 12 ? -1.599 25.605 8.575 1.00 15.59 190 SER B N 1
ATOM 1575 C CA A SER B 1 12 ? -2.371 25.651 9.818 0.45 16.42 190 SER B CA 1
ATOM 1576 C CA B SER B 1 12 ? -2.473 25.692 9.749 0.55 16.64 190 SER B CA 1
ATOM 1577 C C . SER B 1 12 ? -3.252 24.389 9.990 1.00 16.18 190 SER B C 1
ATOM 1578 O O . SER B 1 12 ? -3.409 23.907 11.098 1.00 17.55 190 SER B O 1
ATOM 1590 N N . GLN B 1 13 ? -3.813 23.869 8.897 1.00 15.68 191 GLN B N 1
ATOM 1591 C CA . GLN B 1 13 ? -4.614 22.641 9.012 1.00 15.82 191 GLN B CA 1
ATOM 1592 C C . GLN B 1 13 ? -3.726 21.459 9.439 1.00 14.35 191 GLN B C 1
ATOM 1593 O O . GLN B 1 13 ? -4.136 20.605 10.217 1.00 16.72 191 GLN B O 1
ATOM 1605 N N . GLU B 1 14 ? -2.486 21.403 8.927 1.00 13.64 192 GLU B N 1
ATOM 1606 C CA . GLU B 1 14 ? -1.568 20.345 9.339 1.00 13.39 192 GLU B CA 1
ATOM 1607 C C . GLU B 1 14 ? -1.194 20.478 10.816 1.00 13.68 192 GLU B C 1
ATOM 1608 O O . GLU B 1 14 ? -1.086 19.450 11.543 1.00 14.91 192 GLU B O 1
ATOM 1620 N N . ALA B 1 15 ? -0.989 21.724 11.261 1.00 15.06 193 ALA B N 1
ATOM 1621 C CA . ALA B 1 15 ? -0.650 21.950 12.654 1.00 16.59 193 ALA B CA 1
ATOM 1622 C C . ALA B 1 15 ? -1.736 21.357 13.572 1.00 16.83 193 ALA B C 1
ATOM 1623 O O . ALA B 1 15 ? -1.433 20.647 14.593 1.00 19.34 193 ALA B O 1
ATOM 1630 N N . ALA B 1 16 ? -3.002 21.592 13.217 1.00 18.35 194 ALA B N 1
ATOM 1631 C CA . ALA B 1 16 ? -4.104 21.069 14.002 1.00 22.79 194 ALA B CA 1
ATOM 1632 C C . ALA B 1 16 ? -4.192 19.542 14.013 1.00 23.02 194 ALA B C 1
ATOM 1633 O O . ALA B 1 16 ? -4.673 18.984 14.981 1.00 26.85 194 ALA B O 1
ATOM 1640 N N . CYS B 1 17 ? -3.776 18.873 12.932 1.00 21.77 195 CYS B N 1
ATOM 1641 C CA A CYS B 1 17 ? -3.895 17.440 12.791 0.62 23.83 195 CYS B CA 1
ATOM 1642 C CA B CYS B 1 17 ? -3.900 17.431 12.853 0.38 20.87 195 CYS B CA 1
ATOM 1643 C C . CYS B 1 17 ? -2.625 16.681 13.262 1.00 20.69 195 CYS B C 1
ATOM 1644 O O . CYS B 1 17 ? -2.634 15.432 13.466 1.00 22.58 195 CYS B O 1
ATOM 1656 N N . PHE B 1 18 ? -1.524 17.412 13.439 1.00 16.03 196 PHE B N 1
ATOM 1657 C CA . PHE B 1 18 ? -0.246 16.841 13.877 1.00 14.48 196 PHE B CA 1
ATOM 1658 C C . PHE B 1 18 ? 0.324 17.617 15.055 1.00 13.98 196 PHE B C 1
ATOM 1659 O O . PHE B 1 18 ? 1.407 18.178 15.011 1.00 12.68 196 PHE B O 1
ATOM 1676 N N . PRO B 1 19 ? -0.440 17.694 16.165 1.00 17.91 197 PRO B N 1
ATOM 1677 C CA . PRO B 1 19 ? -0.074 18.548 17.277 1.00 19.19 197 PRO B CA 1
ATOM 1678 C C . PRO B 1 19 ? 1.280 18.158 17.897 1.00 16.55 197 PRO B C 1
ATOM 1679 O O . PRO B 1 19 ? 2.052 19.000 18.413 1.00 16.84 197 PRO B O 1
ATOM 1690 N N . ASP B 1 20 ? 1.564 16.865 17.867 1.00 16.86 198 ASP B N 1
ATOM 1691 C CA . ASP B 1 20 ? 2.781 16.284 18.392 1.00 18.67 198 ASP B CA 1
ATOM 1692 C C . ASP B 1 20 ? 3.989 16.618 17.508 1.00 17.03 198 ASP B C 1
ATOM 1693 O O . ASP B 1 20 ? 5.099 16.505 17.997 1.00 21.31 198 ASP B O 1
ATOM 1702 N N . ILE B 1 21 ? 3.802 16.905 16.221 1.00 14.90 199 ILE B N 1
ATOM 1703 C CA . ILE B 1 21 ? 4.894 17.309 15.324 1.00 15.70 199 ILE B CA 1
ATOM 1704 C C . ILE B 1 21 ? 5.144 18.817 15.410 1.00 15.04 199 ILE B C 1
ATOM 1705 O O . ILE B 1 21 ? 6.274 19.270 15.530 1.00 17.22 199 ILE B O 1
ATOM 1721 N N . ILE B 1 22 ? 4.070 19.600 15.297 1.00 13.09 200 ILE B N 1
ATOM 1722 C CA . ILE B 1 22 ? 4.182 21.052 15.195 1.00 16.62 200 ILE B CA 1
ATOM 1723 C C . ILE B 1 22 ? 4.676 21.660 16.520 1.00 17.10 200 ILE B C 1
ATOM 1724 O O . ILE B 1 22 ? 5.069 22.856 16.463 1.00 19.44 200 ILE B O 1
ATOM 1740 N N A SER B 1 23 ? 4.549 20.978 17.665 0.50 12.56 201 SER B N 1
ATOM 1741 N N B SER B 1 23 ? 4.647 20.875 17.638 0.50 19.23 201 SER B N 1
ATOM 1742 C CA A SER B 1 23 ? 4.967 21.546 18.918 0.50 10.48 201 SER B CA 1
ATOM 1743 C CA B SER B 1 23 ? 5.137 21.133 19.056 0.50 18.76 201 SER B CA 1
ATOM 1744 C C A SER B 1 23 ? 6.494 21.619 19.009 0.50 8.74 201 SER B C 1
ATOM 1745 C C B SER B 1 23 ? 6.357 20.282 19.512 0.50 17.11 201 SER B C 1
ATOM 1746 O O A SER B 1 23 ? 7.028 22.246 19.912 0.50 10.32 201 SER B O 1
ATOM 1747 O O B SER B 1 23 ? 6.860 20.479 20.653 0.50 20.82 201 SER B O 1
ATOM 1760 N N A GLY B 1 24 ? 7.212 20.961 18.099 0.50 9.59 202 GLY B N 1
ATOM 1761 N N B GLY B 1 24 ? 6.853 19.358 18.659 0.50 18.68 202 GLY B N 1
ATOM 1762 C CA A GLY B 1 24 ? 8.658 21.088 18.089 0.50 10.56 202 GLY B CA 1
ATOM 1763 C CA B GLY B 1 24 ? 8.023 18.428 18.920 0.50 19.72 202 GLY B CA 1
ATOM 1764 C C A GLY B 1 24 ? 9.163 22.269 17.244 0.50 10.92 202 GLY B C 1
ATOM 1765 C C B GLY B 1 24 ? 9.352 18.903 18.326 0.50 19.37 202 GLY B C 1
ATOM 1766 O O A GLY B 1 24 ? 8.408 22.878 16.497 0.50 11.19 202 GLY B O 1
ATOM 1767 O O B GLY B 1 24 ? 9.451 20.033 17.836 0.50 22.79 202 GLY B O 1
ATOM 1774 N N A PRO B 1 25 ? 10.415 22.716 17.487 0.50 11.57 203 PRO B N 1
ATOM 1775 N N B PRO B 1 25 ? 10.427 18.070 18.376 0.50 19.03 203 PRO B N 1
ATOM 1776 C CA A PRO B 1 25 ? 11.049 23.779 16.705 0.50 13.67 203 PRO B CA 1
ATOM 1777 C CA B PRO B 1 25 ? 11.740 18.475 17.881 0.50 19.84 203 PRO B CA 1
ATOM 1778 C C A PRO B 1 25 ? 10.973 23.516 15.197 0.50 10.59 203 PRO B C 1
ATOM 1779 C C B PRO B 1 25 ? 11.690 19.026 16.451 0.50 20.86 203 PRO B C 1
ATOM 1780 O O A PRO B 1 25 ? 10.933 22.378 14.779 0.50 10.22 203 PRO B O 1
ATOM 1801 N N A GLN B 1 26 ? 11.023 24.585 14.387 0.50 13.24 204 GLN B N 1
ATOM 1802 N N B GLN B 1 26 ? 12.810 19.636 16.019 0.50 14.20 204 GLN B N 1
ATOM 1803 C CA A GLN B 1 26 ? 10.835 24.502 12.943 0.50 14.37 204 GLN B CA 1
ATOM 1804 C CA B GLN B 1 26 ? 12.786 20.143 14.634 0.50 17.00 204 GLN B CA 1
ATOM 1805 C C A GLN B 1 26 ? 11.713 23.411 12.325 0.50 11.45 204 GLN B C 1
ATOM 1806 C C B GLN B 1 26 ? 12.858 18.973 13.656 0.50 18.38 204 GLN B C 1
ATOM 1807 O O A GLN B 1 26 ? 11.254 22.665 11.464 0.50 11.41 204 GLN B O 1
ATOM 1808 O O B GLN B 1 26 ? 12.243 18.959 12.560 0.50 17.16 204 GLN B O 1
ATOM 1831 N N A GLN B 1 27 ? 12.981 23.340 12.710 0.50 11.86 205 GLN B N 1
ATOM 1832 N N B GLN B 1 27 ? 13.655 17.996 14.075 0.50 20.42 205 GLN B N 1
ATOM 1833 C CA A GLN B 1 27 ? 13.892 22.380 12.031 0.50 12.48 205 GLN B CA 1
ATOM 1834 C CA B GLN B 1 27 ? 13.985 16.802 13.341 0.50 21.64 205 GLN B CA 1
ATOM 1835 C C A GLN B 1 27 ? 13.433 20.921 12.260 0.50 11.24 205 GLN B C 1
ATOM 1836 C C B GLN B 1 27 ? 12.693 16.226 12.740 0.50 17.82 205 GLN B C 1
ATOM 1837 O O A GLN B 1 27 ? 13.650 20.078 11.357 0.50 11.51 205 GLN B O 1
ATOM 1838 O O B GLN B 1 27 ? 12.587 15.991 11.565 0.50 14.87 205 GLN B O 1
ATOM 1861 N N A THR B 1 28 ? 12.790 20.620 13.404 0.50 10.11 206 THR B N 1
ATOM 1862 N N B THR B 1 28 ? 11.688 16.050 13.587 0.50 17.55 206 THR B N 1
ATOM 1863 C CA A THR B 1 28 ? 12.349 19.249 13.715 0.50 9.69 206 THR B CA 1
ATOM 1864 C CA B THR B 1 28 ? 10.462 15.390 13.207 0.50 16.42 206 THR B CA 1
ATOM 1865 C C A THR B 1 28 ? 11.107 18.873 12.893 0.50 9.64 206 THR B C 1
ATOM 1866 C C B THR B 1 28 ? 9.561 16.301 12.364 0.50 14.04 206 THR B C 1
ATOM 1867 O O A THR B 1 28 ? 10.755 17.692 12.901 0.50 11.41 206 THR B O 1
ATOM 1868 O O B THR B 1 28 ? 8.908 15.857 11.543 0.50 7.27 206 THR B O 1
ATOM 1887 N N A GLN B 1 29 ? 10.434 19.849 12.258 0.50 8.64 207 GLN B N 1
ATOM 1888 N N B GLN B 1 29 ? 9.593 17.603 12.559 0.50 14.27 207 GLN B N 1
ATOM 1889 C CA A GLN B 1 29 ? 9.187 19.570 11.461 0.50 8.47 207 GLN B CA 1
ATOM 1890 C CA B GLN B 1 29 ? 8.836 18.472 11.662 0.50 14.95 207 GLN B CA 1
ATOM 1891 C C A GLN B 1 29 ? 9.496 19.060 10.032 0.50 8.30 207 GLN B C 1
ATOM 1892 C C B GLN B 1 29 ? 9.372 18.444 10.221 0.50 15.81 207 GLN B C 1
ATOM 1893 O O A GLN B 1 29 ? 8.585 18.606 9.278 0.50 8.38 207 GLN B O 1
ATOM 1894 O O B GLN B 1 29 ? 8.607 18.460 9.258 0.50 17.94 207 GLN B O 1
ATOM 1917 N N A LYS B 1 30 ? 10.772 19.110 9.632 0.50 9.33 208 LYS B N 1
ATOM 1918 N N B LYS B 1 30 ? 10.695 18.493 10.052 0.50 15.49 208 LYS B N 1
ATOM 1919 C CA A LYS B 1 30 ? 11.142 18.749 8.239 0.50 9.40 208 LYS B CA 1
ATOM 1920 C CA B LYS B 1 30 ? 11.231 18.591 8.651 0.50 14.04 208 LYS B CA 1
ATOM 1921 C C A LYS B 1 30 ? 11.042 17.237 7.896 0.50 10.50 208 LYS B C 1
ATOM 1922 C C B LYS B 1 30 ? 11.021 17.244 7.968 0.50 11.50 208 LYS B C 1
ATOM 1923 O O A LYS B 1 30 ? 10.869 16.957 6.710 0.50 10.55 208 LYS B O 1
ATOM 1924 O O B LYS B 1 30 ? 10.786 17.072 6.771 0.50 9.81 208 LYS B O 1
ATOM 1961 N N . VAL B 1 31 ? 11.147 16.256 8.814 1.00 12.00 209 VAL B N 1
ATOM 1962 C CA . VAL B 1 31 ? 10.879 14.878 8.476 1.00 11.25 209 VAL B CA 1
ATOM 1963 C C . VAL B 1 31 ? 9.423 14.705 7.997 1.00 9.60 209 VAL B C 1
ATOM 1964 O O . VAL B 1 31 ? 9.126 14.092 6.949 1.00 9.96 209 VAL B O 1
ATOM 1977 N N . PHE B 1 32 ? 8.469 15.248 8.760 1.00 10.08 210 PHE B N 1
ATOM 1978 C CA . PHE B 1 32 ? 7.072 15.303 8.362 1.00 8.64 210 PHE B CA 1
ATOM 1979 C C . PHE B 1 32 ? 6.958 15.910 6.951 1.00 8.11 210 PHE B C 1
ATOM 1980 O O . PHE B 1 32 ? 6.247 15.357 6.085 1.00 7.99 210 PHE B O 1
ATOM 1997 N N . LEU B 1 33 ? 7.598 17.049 6.723 1.00 8.37 211 LEU B N 1
ATOM 1998 C CA . LEU B 1 33 ? 7.436 17.724 5.447 1.00 8.33 211 LEU B CA 1
ATOM 1999 C C . LEU B 1 33 ? 7.988 16.884 4.289 1.00 7.75 211 LEU B C 1
ATOM 2000 O O . LEU B 1 33 ? 7.373 16.825 3.213 1.00 8.45 211 LEU B O 1
ATOM 2016 N N . PHE B 1 34 ? 9.115 16.203 4.493 1.00 7.40 212 PHE B N 1
ATOM 2017 C CA . PHE B 1 34 ? 9.660 15.358 3.447 1.00 7.63 212 PHE B CA 1
ATOM 2018 C C . PHE B 1 34 ? 8.668 14.236 3.099 1.00 7.28 212 PHE B C 1
ATOM 2019 O O . PHE B 1 34 ? 8.390 13.927 1.918 1.00 7.82 212 PHE B O 1
ATOM 2036 N N . ILE B 1 35 ? 8.134 13.578 4.136 1.00 7.18 213 ILE B N 1
ATOM 2037 C CA . ILE B 1 35 ? 7.171 12.507 3.919 1.00 8.03 213 ILE B CA 1
ATOM 2038 C C . ILE B 1 35 ? 5.935 13.034 3.182 1.00 7.11 213 ILE B C 1
ATOM 2039 O O . ILE B 1 35 ? 5.464 12.395 2.225 1.00 8.21 213 ILE B O 1
ATOM 2055 N N . ARG B 1 36 ? 5.403 14.148 3.635 1.00 7.09 214 ARG B N 1
ATOM 2056 C CA . ARG B 1 36 ? 4.239 14.736 3.010 1.00 7.55 214 ARG B CA 1
ATOM 2057 C C . ARG B 1 36 ? 4.515 15.084 1.535 1.00 6.99 214 ARG B C 1
ATOM 2058 O O . ARG B 1 36 ? 3.721 14.774 0.648 1.00 7.39 214 ARG B O 1
ATOM 2075 N N . ASN B 1 37 ? 5.644 15.751 1.286 1.00 7.25 215 ASN B N 1
ATOM 2076 C CA . ASN B 1 37 ? 5.968 16.146 -0.090 1.00 7.48 215 ASN B CA 1
ATOM 2077 C C . ASN B 1 37 ? 6.161 14.920 -0.989 1.00 7.21 215 ASN B C 1
ATOM 2078 O O . ASN B 1 37 ? 5.699 14.923 -2.155 1.00 8.14 215 ASN B O 1
ATOM 2087 N N . ARG B 1 38 ? 6.861 13.901 -0.525 1.00 6.66 216 ARG B N 1
ATOM 2088 C CA . ARG B 1 38 ? 7.091 12.731 -1.316 1.00 7.29 216 ARG B CA 1
ATOM 2089 C C . ARG B 1 38 ? 5.798 12.014 -1.645 1.00 7.40 216 ARG B C 1
ATOM 2090 O O . ARG B 1 38 ? 5.595 11.528 -2.791 1.00 8.23 216 ARG B O 1
ATOM 2107 N N . THR B 1 39 ? 4.932 11.849 -0.640 1.00 7.19 217 THR B N 1
ATOM 2108 C CA . THR B 1 39 ? 3.677 11.152 -0.860 1.00 7.78 217 THR B CA 1
ATOM 2109 C C . THR B 1 39 ? 2.843 11.873 -1.914 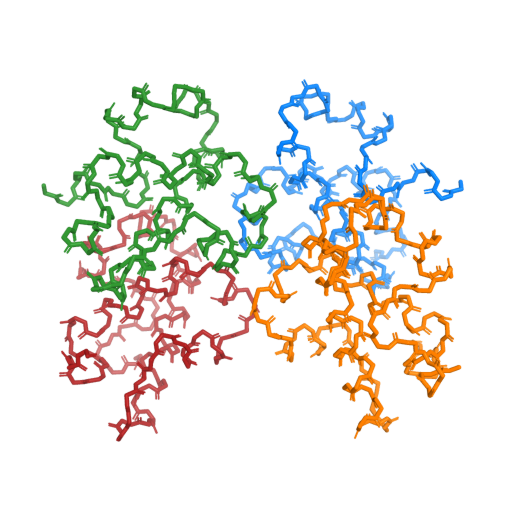1.00 7.51 217 THR B C 1
ATOM 2110 O O . THR B 1 39 ? 2.252 11.238 -2.817 1.00 7.97 217 THR B O 1
ATOM 2120 N N A LEU B 1 40 ? 2.763 13.198 -1.796 0.46 7.56 218 LEU B N 1
ATOM 2121 N N B LEU B 1 40 ? 2.755 13.199 -1.787 0.54 7.55 218 LEU B N 1
ATOM 2122 C CA A LEU B 1 40 ? 2.004 13.976 -2.754 0.46 8.55 218 LEU B CA 1
ATOM 2123 C CA B LEU B 1 40 ? 2.040 14.004 -2.780 0.54 8.23 218 LEU B CA 1
ATOM 2124 C C A LEU B 1 40 ? 2.586 13.815 -4.178 0.46 8.58 218 LEU B C 1
ATOM 2125 C C B LEU B 1 40 ? 2.587 13.780 -4.189 0.54 8.48 218 LEU B C 1
ATOM 2126 O O A LEU B 1 40 ? 1.830 13.631 -5.132 0.46 9.01 218 LEU B O 1
ATOM 2127 O O B LEU B 1 40 ? 1.817 13.599 -5.131 0.54 9.50 218 LEU B O 1
ATOM 2158 N N . GLN B 1 41 ? 3.919 13.866 -4.335 1.00 8.75 219 GLN B N 1
ATOM 2159 C CA . GLN B 1 41 ? 4.515 13.725 -5.644 1.00 9.00 219 GLN B CA 1
ATOM 2160 C C . GLN B 1 41 ? 4.257 12.362 -6.240 1.00 8.46 219 GLN B C 1
ATOM 2161 O O . GLN B 1 41 ? 4.014 12.230 -7.456 1.00 9.48 219 GLN B O 1
ATOM 2173 N N . LEU B 1 42 ? 4.332 11.297 -5.420 1.00 7.74 220 LEU B N 1
ATOM 2174 C CA . LEU B 1 42 ? 4.071 9.960 -5.905 1.00 7.96 220 LEU B CA 1
ATOM 2175 C C . LEU B 1 42 ? 2.675 9.863 -6.515 1.00 7.83 220 LEU B C 1
ATOM 2176 O O . LEU B 1 42 ? 2.473 9.256 -7.596 1.00 9.75 220 LEU B O 1
ATOM 2192 N N A TRP B 1 43 ? 1.690 10.414 -5.815 0.50 7.41 221 TRP B N 1
ATOM 2193 N N B TRP B 1 43 ? 1.681 10.419 -5.831 0.50 7.35 221 TRP B N 1
ATOM 2194 C CA A TRP B 1 43 ? 0.320 10.434 -6.331 0.50 7.82 221 TRP B CA 1
ATOM 2195 C CA B TRP B 1 43 ? 0.311 10.388 -6.383 0.50 7.43 221 TRP B CA 1
ATOM 2196 C C A TRP B 1 43 ? 0.215 11.264 -7.611 0.50 7.60 221 TRP B C 1
ATOM 2197 C C B TRP B 1 43 ? 0.196 11.275 -7.624 0.50 7.54 221 TRP B C 1
ATOM 2198 O O A TRP B 1 43 ? -0.355 10.838 -8.628 0.50 7.66 221 TRP B O 1
ATOM 2199 O O B TRP B 1 43 ? -0.378 10.887 -8.638 0.50 7.66 221 TRP B O 1
ATOM 2240 N N . LEU B 1 44 ? 0.687 12.519 -7.529 1.00 7.35 222 LEU B N 1
ATOM 2241 C CA . LEU B 1 44 ? 0.483 13.475 -8.618 1.00 7.37 222 LEU B CA 1
ATOM 2242 C C . LEU B 1 44 ? 1.058 12.945 -9.918 1.00 7.02 222 LEU B C 1
ATOM 2243 O O . LEU B 1 44 ? 0.532 13.228 -10.999 1.00 8.15 222 LEU B O 1
ATOM 2259 N N . ASP B 1 45 ? 2.194 12.254 -9.841 1.00 7.27 223 ASP B N 1
ATOM 2260 C CA . ASP B 1 45 ? 2.854 11.745 -11.016 1.00 8.01 223 ASP B CA 1
ATOM 2261 C C . ASP B 1 45 ? 2.245 10.463 -11.557 1.00 9.00 223 ASP B C 1
ATOM 2262 O O . ASP B 1 45 ? 2.558 10.060 -12.679 1.00 10.85 223 ASP B O 1
ATOM 2271 N N . ASN B 1 46 ? 1.367 9.830 -10.764 1.00 8.86 224 ASN B N 1
ATOM 2272 C CA . ASN B 1 46 ? 0.752 8.527 -11.156 1.00 9.56 224 ASN B CA 1
ATOM 2273 C C . ASN B 1 46 ? -0.708 8.538 -10.684 1.00 8.67 224 ASN B C 1
ATOM 2274 O O . ASN B 1 46 ? -1.076 7.664 -9.912 1.00 9.52 224 ASN B O 1
ATOM 2283 N N . PRO B 1 47 ? -1.556 9.498 -11.116 1.00 8.31 225 PRO B N 1
ATOM 2284 C CA . PRO B 1 47 ? -2.846 9.680 -10.450 1.00 8.97 225 PRO B CA 1
ATOM 2285 C C . PRO B 1 47 ? -3.949 8.757 -10.959 1.00 9.42 225 PRO B C 1
ATOM 2286 O O . PRO B 1 47 ? -5.094 8.926 -10.575 1.00 12.05 225 PRO B O 1
ATOM 2297 N N . LYS B 1 48 ? -3.615 7.814 -11.873 1.00 9.72 226 LYS B N 1
ATOM 2298 C CA . LYS B 1 48 ? -4.592 6.865 -12.384 1.00 10.80 226 LYS B CA 1
ATOM 2299 C C . LYS B 1 48 ? -4.705 5.614 -11.518 1.00 12.20 226 LYS B C 1
ATOM 2300 O O . LYS B 1 48 ? -5.588 4.829 -11.821 1.00 14.53 226 LYS B O 1
ATOM 2319 N N . ILE B 1 49 ? -3.843 5.466 -10.511 1.00 10.55 227 ILE B N 1
ATOM 2320 C CA A ILE B 1 49 ? -3.963 4.341 -9.624 0.50 11.76 227 ILE B CA 1
ATOM 2321 C CA B ILE B 1 49 ? -3.765 4.318 -9.600 0.50 10.75 227 ILE B CA 1
ATOM 2322 C C . ILE B 1 49 ? -3.952 4.863 -8.192 1.00 10.35 227 ILE B C 1
ATOM 2323 O O . ILE B 1 49 ? -3.332 5.851 -7.847 1.00 12.99 227 ILE B O 1
ATOM 2353 N N . GLN B 1 50 ? -4.719 4.166 -7.353 1.00 10.28 228 GLN B N 1
ATOM 2354 C CA . GLN B 1 50 ? -4.791 4.525 -5.956 1.00 10.37 228 GLN B CA 1
ATOM 2355 C C . GLN B 1 50 ? -3.423 4.287 -5.307 1.00 9.35 228 GLN B C 1
ATOM 2356 O O . GLN B 1 50 ? -2.908 3.194 -5.382 1.00 11.78 228 GLN B O 1
ATOM 2368 N N . LEU B 1 51 ? -2.897 5.310 -4.661 1.00 8.41 229 LEU B N 1
ATOM 2369 C CA . LEU B 1 51 ? -1.636 5.231 -3.931 1.00 7.81 229 LEU B CA 1
ATOM 2370 C C . LEU B 1 51 ? -1.939 4.788 -2.491 1.00 7.76 229 LEU B C 1
ATOM 2371 O O . LEU B 1 51 ? -2.534 5.530 -1.746 1.00 8.86 229 LEU B O 1
ATOM 2387 N N . THR B 1 52 ? -1.489 3.590 -2.137 1.00 8.43 230 THR B N 1
ATOM 2388 C CA . THR B 1 52 ? -1.744 3.071 -0.795 1.00 8.03 230 THR B CA 1
ATOM 2389 C C . THR B 1 52 ? -0.645 3.517 0.167 1.00 8.72 230 THR B C 1
ATOM 2390 O O . THR B 1 52 ? 0.461 3.903 -0.233 1.00 9.07 230 THR B O 1
ATOM 2400 N N . PHE B 1 53 ? -0.937 3.329 1.456 1.00 9.06 231 PHE B N 1
ATOM 2401 C CA . PHE B 1 53 ? 0.070 3.510 2.516 1.00 9.02 231 PHE B CA 1
ATOM 2402 C C . PHE B 1 53 ? 1.263 2.597 2.256 1.00 8.57 231 PHE B C 1
ATOM 2403 O O . PHE B 1 53 ? 2.416 3.017 2.315 1.00 9.50 231 PHE B O 1
ATOM 2420 N N . GLU B 1 54 ? 1.019 1.318 2.006 1.00 9.72 232 GLU B N 1
ATOM 2421 C CA . GLU B 1 54 ? 2.102 0.349 1.857 1.00 10.34 232 GLU B CA 1
ATOM 2422 C C . GLU B 1 54 ? 2.937 0.693 0.629 1.00 9.89 232 GLU B C 1
ATOM 2423 O O . GLU B 1 54 ? 4.176 0.550 0.647 1.00 11.58 232 GLU B O 1
ATOM 2435 N N . ALA B 1 55 ? 2.307 1.139 -0.447 1.00 10.26 233 ALA B N 1
ATOM 2436 C CA . ALA B 1 55 ?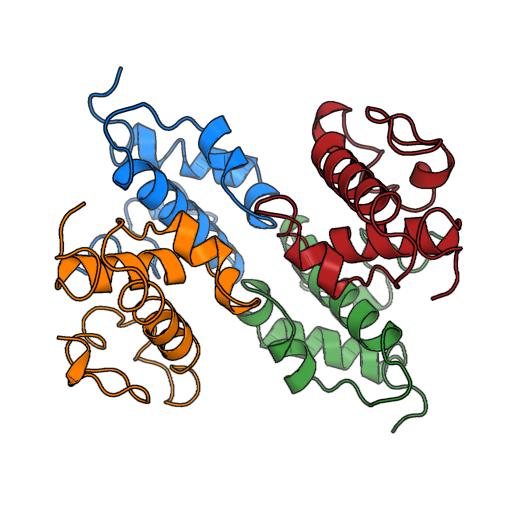 3.088 1.500 -1.650 1.00 10.71 233 ALA B CA 1
ATOM 2437 C C . ALA B 1 55 ? 3.952 2.745 -1.391 1.00 9.82 233 ALA B C 1
ATOM 2438 O O . ALA B 1 55 ? 5.060 2.860 -1.893 1.00 12.70 233 ALA B O 1
ATOM 2445 N N . THR B 1 56 ? 3.409 3.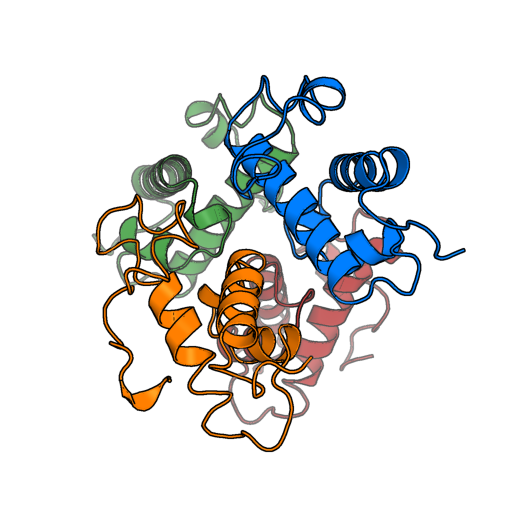682 -0.604 1.00 9.22 234 THR B N 1
ATOM 2446 C CA . THR B 1 56 ? 4.146 4.880 -0.239 1.00 9.70 234 THR B CA 1
ATOM 2447 C C . THR B 1 56 ? 5.383 4.473 0.576 1.00 9.70 234 THR B C 1
ATOM 2448 O O . THR B 1 56 ? 6.467 4.917 0.321 1.00 10.39 234 THR B O 1
ATOM 2458 N N . LEU B 1 57 ? 5.169 3.618 1.575 1.00 10.33 235 LEU B N 1
ATOM 2459 C CA . LEU B 1 57 ? 6.251 3.175 2.451 1.00 13.29 235 LEU B CA 1
ATOM 2460 C C . LEU B 1 57 ? 7.379 2.509 1.647 1.00 12.75 235 LEU B C 1
ATOM 2461 O O . LEU B 1 57 ? 8.553 2.758 1.879 1.00 14.64 235 LEU B O 1
ATOM 2477 N N . GLN B 1 58 ? 7.016 1.724 0.622 1.00 12.18 236 GLN B N 1
ATOM 2478 C CA . GLN B 1 58 ? 7.989 1.006 -0.200 1.00 14.47 236 GLN B CA 1
ATOM 2479 C C . GLN B 1 58 ? 8.827 1.985 -1.042 1.00 13.93 236 GLN B C 1
ATOM 2480 O O . GLN B 1 58 ? 9.979 1.675 -1.385 1.00 18.82 236 GLN B O 1
ATOM 2492 N N . GLN B 1 59 ? 8.270 3.146 -1.408 1.00 11.97 237 GLN B N 1
ATOM 2493 C CA . GLN B 1 59 ? 8.982 4.132 -2.241 1.00 12.30 237 GLN B CA 1
ATOM 2494 C C . GLN B 1 59 ? 9.745 5.169 -1.434 1.00 13.75 237 GLN B C 1
ATOM 2495 O O . GLN B 1 59 ? 10.521 5.926 -1.987 1.00 19.62 237 GLN B O 1
ATOM 2507 N N . LEU B 1 60 ? 9.510 5.215 -0.132 1.00 15.77 238 LEU B N 1
ATOM 2508 C CA . LEU B 1 60 ? 10.140 6.209 0.691 1.00 20.77 238 LEU B CA 1
ATOM 2509 C C . LEU B 1 60 ? 11.530 5.817 1.041 1.00 23.09 238 LEU B C 1
ATOM 2510 O O . LEU B 1 60 ? 11.700 4.673 1.472 1.00 21.18 238 LEU B O 1
ATOM 2526 N N . GLU B 1 61 ? 12.350 6.873 1.060 1.00 21.21 239 GLU B N 1
ATOM 2527 C CA . GLU B 1 61 ? 13.726 6.828 1.481 1.00 18.34 239 GLU B CA 1
ATOM 2528 C C . GLU B 1 61 ? 13.862 6.548 2.998 1.00 20.44 239 GLU B C 1
ATOM 2529 O O . GLU B 1 61 ? 13.105 6.956 3.788 1.00 22.47 239 GLU B O 1
ATOM 2541 N N . ALA B 1 62 ? 14.772 5.662 3.364 1.00 23.67 240 ALA B N 1
ATOM 2542 C CA . ALA B 1 62 ? 15.229 5.541 4.730 1.00 22.41 240 ALA B CA 1
ATOM 2543 C C . ALA B 1 62 ? 16.018 6.795 5.094 1.00 20.60 240 ALA B C 1
ATOM 2544 O O . ALA B 1 62 ? 16.761 7.285 4.267 1.00 26.57 240 ALA B O 1
ATOM 2551 N N . PRO B 1 63 ? 15.939 7.283 6.336 1.00 17.36 241 PRO B N 1
ATOM 2552 C CA . PRO B 1 63 ? 15.240 6.739 7.486 1.00 16.31 241 PRO B CA 1
ATOM 2553 C C . PRO B 1 63 ? 13.776 7.176 7.601 1.00 15.27 241 PRO B C 1
ATOM 2554 O O . PRO B 1 63 ? 13.082 6.778 8.531 1.00 16.37 241 PRO B O 1
ATOM 2565 N N . TYR B 1 64 ? 13.268 7.921 6.622 1.00 15.36 242 TYR B N 1
ATOM 2566 C CA . TYR B 1 64 ? 11.883 8.353 6.572 1.00 17.53 242 TYR B CA 1
ATOM 2567 C C . TYR B 1 64 ? 10.907 7.161 6.585 1.00 18.56 242 TYR B C 1
ATOM 2568 O O . TYR B 1 64 ? 9.805 7.303 7.115 1.00 30.34 242 TYR B O 1
ATOM 2585 N N . ASN B 1 65 ? 11.266 6.035 5.984 1.00 15.66 243 ASN B N 1
ATOM 2586 C CA . ASN B 1 65 ? 10.413 4.812 5.894 1.00 16.12 243 ASN B CA 1
ATOM 2587 C C . ASN B 1 65 ? 10.339 4.075 7.224 1.00 15.14 243 ASN B C 1
ATOM 2588 O O . ASN B 1 65 ? 9.589 3.078 7.287 1.00 17.79 243 ASN B O 1
ATOM 2597 N N . SER B 1 66 ? 11.048 4.526 8.270 1.00 13.03 244 SER B N 1
ATOM 2598 C CA . SER B 1 66 ? 11.088 3.731 9.493 1.00 13.10 244 SER B CA 1
ATOM 2599 C C . SER B 1 66 ? 10.016 4.183 10.487 1.00 12.58 244 SER B C 1
ATOM 2600 O O . SER B 1 66 ? 9.676 3.419 11.367 1.00 20.18 244 SER B O 1
ATOM 2607 N N . ASP B 1 67 ? 9.478 5.396 10.400 1.00 12.67 245 ASP B N 1
ATOM 2608 C CA . ASP B 1 67 ? 8.421 5.739 11.384 1.00 17.12 245 ASP B CA 1
ATOM 2609 C C . ASP B 1 67 ? 7.099 5.462 10.676 1.00 13.81 245 ASP B C 1
ATOM 2610 O O . ASP B 1 67 ? 6.453 6.329 10.100 1.00 12.33 245 ASP B O 1
ATOM 2619 N N . THR B 1 68 ? 6.756 4.182 10.745 1.00 12.43 246 THR B N 1
ATOM 2620 C CA A THR B 1 68 ? 5.637 3.679 10.064 0.51 11.20 246 THR B CA 1
ATOM 2621 C CA B THR B 1 68 ? 5.605 3.702 9.951 0.49 11.24 246 THR B CA 1
ATOM 2622 C C . THR B 1 68 ? 4.315 4.364 10.447 1.00 10.37 246 THR B C 1
ATOM 2623 O O . THR B 1 68 ? 3.422 4.617 9.624 1.00 9.40 246 THR B O 1
ATOM 2641 N N . VAL B 1 69 ? 4.161 4.590 11.763 1.00 10.02 247 VAL B N 1
ATOM 2642 C CA . VAL B 1 69 ? 2.977 5.271 12.266 1.00 9.04 247 VAL B CA 1
ATOM 2643 C C . VAL B 1 69 ? 2.830 6.667 11.650 1.00 9.18 247 VAL B C 1
ATOM 2644 O O . VAL B 1 69 ? 1.723 7.034 11.246 1.00 9.01 247 VAL B O 1
ATOM 2657 N N . LEU B 1 70 ? 3.915 7.433 11.638 1.00 9.26 248 LEU B N 1
ATOM 2658 C CA . LEU B 1 70 ? 3.844 8.789 11.076 1.00 9.68 248 LEU B CA 1
ATOM 2659 C C . LEU B 1 70 ? 3.521 8.727 9.581 1.00 9.01 248 LEU B C 1
ATOM 2660 O O . LEU B 1 70 ? 2.716 9.532 9.091 1.00 9.03 248 LEU B O 1
ATOM 2676 N N . VAL B 1 71 ? 4.182 7.839 8.837 1.00 8.98 249 VAL B N 1
ATOM 2677 C CA . VAL B 1 71 ? 3.886 7.750 7.393 1.00 8.30 249 VAL B CA 1
ATOM 2678 C C . VAL B 1 71 ? 2.409 7.444 7.206 1.00 7.65 249 VAL B C 1
ATOM 2679 O O . VAL B 1 71 ? 1.741 8.027 6.333 1.00 8.42 249 VAL B O 1
ATOM 2692 N N . HIS B 1 72 ? 1.845 6.526 8.004 1.00 8.38 250 HIS B N 1
ATOM 2693 C CA . HIS B 1 72 ? 0.416 6.185 7.850 1.00 8.10 250 HIS B CA 1
ATOM 2694 C C . HIS B 1 72 ? -0.437 7.428 8.121 1.00 7.96 250 HIS B C 1
ATOM 2695 O O . HIS B 1 72 ? -1.412 7.673 7.400 1.00 8.21 250 HIS B O 1
ATOM 2708 N N . ARG B 1 73 ? -0.117 8.181 9.192 1.00 8.30 251 ARG B N 1
ATOM 2709 C CA . ARG B 1 73 ? -0.881 9.393 9.501 1.00 7.86 251 ARG B CA 1
ATOM 2710 C C . ARG B 1 73 ? -0.794 10.431 8.381 1.00 7.96 251 ARG B C 1
ATOM 2711 O O . ARG B 1 73 ? -1.801 11.069 8.068 1.00 8.42 251 ARG B O 1
ATOM 2728 N N . VAL B 1 74 ? 0.397 10.626 7.812 1.00 7.65 252 VAL B N 1
ATOM 2729 C CA . VAL B 1 74 ? 0.529 11.627 6.735 1.00 8.14 252 VAL B CA 1
ATOM 2730 C C . VAL B 1 74 ? -0.305 11.204 5.532 1.00 7.72 252 VAL B C 1
ATOM 2731 O O . VAL B 1 74 ? -1.016 12.004 4.938 1.00 8.06 252 VAL B O 1
ATOM 2744 N N . HIS B 1 75 ? -0.167 9.933 5.130 1.00 7.10 253 HIS B N 1
ATOM 2745 C CA . HIS B 1 75 ? -0.930 9.392 4.001 1.00 7.24 253 HIS B CA 1
ATOM 2746 C C . HIS B 1 75 ? -2.424 9.586 4.221 1.00 7.16 253 HIS B C 1
ATOM 2747 O O . HIS B 1 75 ? -3.166 10.052 3.337 1.00 8.19 253 HIS B O 1
ATOM 2760 N N . SER B 1 76 ? -2.882 9.230 5.430 1.00 7.59 254 SER B N 1
ATOM 2761 C CA . SER B 1 76 ? -4.320 9.317 5.749 1.00 9.06 254 SER B CA 1
ATOM 2762 C C . SER B 1 76 ? -4.806 10.766 5.709 1.00 7.98 254 SER B C 1
ATOM 2763 O O . SER B 1 76 ? -5.925 11.043 5.232 1.00 8.71 254 SER B O 1
ATOM 2770 N N . TYR B 1 77 ? -4.004 11.692 6.239 1.00 8.23 255 TYR B N 1
ATOM 2771 C CA . TYR B 1 77 ? -4.338 13.123 6.214 1.00 8.10 255 TYR B CA 1
ATOM 2772 C C . TYR B 1 77 ? -4.511 13.591 4.782 1.00 7.96 255 TYR B C 1
ATOM 2773 O O . TYR B 1 77 ? -5.490 14.268 4.425 1.00 8.36 255 TYR B O 1
ATOM 2790 N N . LEU B 1 78 ? -3.530 13.259 3.922 1.00 7.55 256 LEU B N 1
ATOM 2791 C CA . LEU B 1 78 ? -3.581 13.734 2.539 1.00 7.96 256 LEU B CA 1
ATOM 2792 C C . LEU B 1 78 ? -4.834 13.180 1.835 1.00 8.18 256 LEU B C 1
ATOM 2793 O O . LEU B 1 78 ? -5.516 13.889 1.085 1.00 9.37 256 LEU B O 1
ATOM 2809 N N . GLU B 1 79 ? -5.111 11.897 2.077 1.00 7.93 257 GLU B N 1
ATOM 2810 C CA . GLU B 1 79 ? -6.264 11.274 1.430 1.00 8.54 257 GLU B CA 1
ATOM 2811 C C . GLU B 1 79 ? -7.576 11.880 1.947 1.00 8.76 257 GLU B C 1
ATOM 2812 O O . GLU B 1 79 ? -8.483 12.192 1.174 1.00 9.62 257 GLU B O 1
ATOM 2824 N N . ARG B 1 80 ? -7.695 12.076 3.268 1.00 9.69 258 ARG B N 1
ATOM 2825 C CA . ARG B 1 80 ? -8.931 12.584 3.853 1.00 11.59 258 ARG B CA 1
ATOM 2826 C C . ARG B 1 80 ? -9.327 13.937 3.276 1.00 11.81 258 ARG B C 1
ATOM 2827 O O . ARG B 1 80 ? -10.513 14.223 3.077 1.00 13.44 258 ARG B O 1
ATOM 2844 N N . HIS B 1 81 ? -8.326 14.789 3.019 1.00 10.56 259 HIS B N 1
ATOM 2845 C CA . HIS B 1 81 ? -8.551 16.118 2.469 1.00 12.38 259 HIS B CA 1
ATOM 2846 C C . HIS B 1 81 ? -8.558 16.181 0.938 1.00 10.86 259 HIS B C 1
ATOM 2847 O O . HIS B 1 81 ? -8.645 17.242 0.354 1.00 13.49 259 HIS B O 1
ATOM 2860 N N . GLY B 1 82 ? -8.509 15.012 0.285 1.00 9.58 260 GLY B N 1
ATOM 2861 C CA . GLY B 1 82 ? -8.643 14.957 -1.150 1.00 9.07 260 GLY B CA 1
ATOM 2862 C C . GLY B 1 82 ? -7.376 15.351 -1.900 1.00 8.77 260 GLY B C 1
ATOM 2863 O O . GLY B 1 82 ? -7.428 15.592 -3.119 1.00 9.58 260 GLY B O 1
ATOM 2867 N N . LEU B 1 83 ? -6.236 15.422 -1.209 1.00 8.58 261 LEU B N 1
ATOM 2868 C CA . LEU B 1 83 ? -4.965 15.825 -1.846 1.00 8.76 261 LEU B CA 1
ATOM 2869 C C . LEU B 1 83 ? -4.304 14.664 -2.586 1.00 8.78 261 LEU B C 1
ATOM 2870 O O . LEU B 1 83 ? -3.517 14.900 -3.520 1.00 10.85 261 LEU B O 1
ATOM 2886 N N . ILE B 1 84 ? -4.567 13.413 -2.178 1.00 7.80 262 ILE B N 1
ATOM 2887 C CA . ILE B 1 84 ? -4.246 12.225 -2.963 1.00 7.55 262 ILE B CA 1
ATOM 2888 C C . ILE B 1 84 ? -5.514 11.387 -3.084 1.00 7.63 262 ILE B C 1
ATOM 2889 O O . ILE B 1 84 ? -6.446 11.492 -2.283 1.00 8.08 262 ILE B O 1
ATOM 2905 N N . ASN B 1 85 ? -5.524 10.526 -4.119 1.00 7.89 263 ASN B N 1
ATOM 2906 C CA . ASN B 1 85 ? -6.527 9.468 -4.323 1.00 8.42 263 ASN B CA 1
ATOM 2907 C C . ASN B 1 85 ? -7.945 10.016 -4.544 1.00 8.76 263 ASN B C 1
ATOM 2908 O O . ASN B 1 85 ? -8.938 9.266 -4.457 1.00 9.39 263 ASN B O 1
ATOM 2917 N N . PHE B 1 86 ? -8.065 11.313 -4.811 1.00 9.39 264 PHE B N 1
ATOM 2918 C CA . PHE B 1 86 ? -9.367 11.978 -4.896 1.00 10.32 264 PHE B CA 1
ATOM 2919 C C . PHE B 1 86 ? -10.165 11.785 -3.616 1.00 10.37 264 PHE B C 1
ATOM 2920 O O . PHE B 1 86 ? -11.383 11.829 -3.619 1.00 11.45 264 PHE B O 1
ATOM 2937 N N . GLY B 1 87 ? -9.451 11.538 -2.499 1.00 9.64 265 GLY B N 1
ATOM 2938 C CA . GLY B 1 87 ? -10.128 11.302 -1.231 1.00 11.05 265 GLY B CA 1
ATOM 2939 C C . GLY B 1 87 ? -10.946 10.037 -1.163 1.00 12.87 265 GLY B C 1
ATOM 2940 O O . GLY B 1 87 ? -11.776 9.938 -0.260 1.00 15.76 265 GLY B O 1
ATOM 2944 N N . ILE B 1 88 ? -10.725 9.080 -2.083 1.00 12.38 266 ILE B N 1
ATOM 2945 C CA . ILE B 1 88 ? -11.503 7.868 -2.180 1.00 14.24 266 ILE B CA 1
ATOM 2946 C C . ILE B 1 88 ? -10.619 6.703 -1.746 1.00 16.82 266 ILE B C 1
ATOM 2947 O O . ILE B 1 88 ? -9.569 6.458 -2.239 1.00 18.08 266 ILE B O 1
ATOM 2963 N N . TYR B 1 89 ? -11.081 5.939 -0.779 1.00 24.83 267 TYR B N 1
ATOM 2964 C CA . TYR B 1 89 ? -10.396 4.705 -0.466 1.00 24.17 267 TYR B CA 1
ATOM 2965 C C . TYR B 1 89 ? -11.410 3.574 -0.346 1.00 29.72 267 TYR B C 1
ATOM 2966 O O . TYR B 1 89 ? -12.654 3.754 -0.365 1.00 33.02 267 TYR B O 1
ATOM 2984 N N . GLY C 1 1 ? 38.400 -12.303 22.241 1.00 43.16 179 GLY C N 1
ATOM 2985 C CA . GLY C 1 1 ? 37.868 -13.289 21.259 1.00 42.20 179 GLY C CA 1
ATOM 2986 C C . GLY C 1 1 ? 36.463 -12.916 20.796 1.00 30.95 179 GLY C C 1
ATOM 2987 O O . GLY C 1 1 ? 36.044 -11.753 20.964 1.00 25.17 179 GLY C O 1
ATOM 2993 N N . PRO C 1 2 ? 35.721 -13.910 20.229 1.00 28.00 180 PRO C N 1
ATOM 2994 C CA . PRO C 1 2 ? 34.363 -13.691 19.723 1.00 26.72 180 PRO C CA 1
ATOM 2995 C C . PRO C 1 2 ? 33.406 -13.183 20.813 1.00 17.35 180 PRO C C 1
ATOM 2996 O O . PRO C 1 2 ? 32.365 -12.559 20.549 1.00 19.21 180 PRO C O 1
ATOM 3007 N N . GLY C 1 3 ? 33.723 -13.524 22.059 1.00 16.95 181 GLY C N 1
ATOM 3008 C CA . GLY C 1 3 ? 32.938 -13.124 23.181 1.00 16.24 181 GLY C CA 1
ATOM 3009 C C . GLY C 1 3 ? 33.242 -11.743 23.696 1.00 14.16 181 GLY C C 1
ATOM 3010 O O . GLY C 1 3 ? 32.538 -11.331 24.635 1.00 15.17 181 GLY C O 1
ATOM 3014 N N . SER C 1 4 ? 34.266 -11.020 23.178 1.00 12.74 182 SER C N 1
ATOM 3015 C CA . SER C 1 4 ? 34.688 -9.770 23.823 1.00 13.88 182 SER C CA 1
ATOM 3016 C C . SER C 1 4 ? 33.634 -8.656 23.673 1.00 13.53 182 SER C C 1
ATOM 3017 O O . SER C 1 4 ? 33.348 -7.942 24.632 1.00 14.16 182 SER C O 1
ATOM 3024 N N . LEU C 1 5 ? 33.135 -8.445 22.438 1.00 13.07 183 LEU C N 1
ATOM 3025 C CA . LEU C 1 5 ? 32.170 -7.421 22.101 1.00 13.38 183 LEU C CA 1
ATOM 3026 C C . LEU C 1 5 ? 31.091 -8.031 21.212 1.00 12.94 183 LEU C C 1
ATOM 3027 O O . LEU C 1 5 ? 30.964 -7.774 19.996 1.00 15.36 183 LEU C O 1
ATOM 3043 N N . PRO C 1 6 ? 30.274 -8.882 21.831 1.00 11.28 184 PRO C N 1
ATOM 3044 C CA . PRO C 1 6 ? 29.259 -9.569 21.085 1.00 10.17 184 PRO C CA 1
ATOM 3045 C C . PRO C 1 6 ? 28.132 -8.617 20.736 1.00 9.55 184 PRO C C 1
ATOM 3046 O O . PRO C 1 6 ? 27.842 -7.664 21.479 1.00 10.77 184 PRO C O 1
ATOM 3057 N N . HIS C 1 7 ? 27.458 -8.912 19.638 1.00 8.51 185 HIS C N 1
ATOM 3058 C CA . HIS C 1 7 ? 26.320 -8.084 19.256 1.00 8.50 185 HIS C CA 1
ATOM 3059 C C . HIS C 1 7 ? 25.188 -8.108 20.295 1.00 8.67 185 HIS C C 1
ATOM 3060 O O . HIS C 1 7 ? 24.374 -7.192 20.294 1.00 9.63 185 HIS C O 1
ATOM 3073 N N . ASP C 1 8 ? 25.130 -9.186 21.105 1.00 8.24 186 ASP C N 1
ATOM 3074 C CA . ASP C 1 8 ? 24.023 -9.489 21.999 1.00 9.52 186 ASP C CA 1
ATOM 3075 C C . ASP C 1 8 ? 24.434 -9.516 23.485 1.00 10.02 186 ASP C C 1
ATOM 3076 O O . ASP C 1 8 ? 23.728 -10.163 24.275 1.00 11.32 186 ASP C O 1
ATOM 3085 N N . ARG C 1 9 ? 25.488 -8.843 23.887 1.00 9.55 187 ARG C N 1
ATOM 3086 C CA . ARG C 1 9 ? 25.872 -8.852 25.297 1.00 9.59 187 ARG C CA 1
ATOM 3087 C C . ARG C 1 9 ? 26.600 -7.563 25.618 1.00 9.46 187 ARG C C 1
ATOM 3088 O O . ARG C 1 9 ? 27.502 -7.186 24.889 1.00 10.35 187 ARG C O 1
ATOM 3105 N N . MET C 1 10 ? 26.175 -6.900 26.704 1.00 9.37 188 MET C N 1
ATOM 3106 C CA . MET C 1 10 ? 26.879 -5.742 27.223 1.00 9.31 188 MET C CA 1
ATOM 3107 C C . MET C 1 10 ? 28.139 -6.199 27.951 1.00 9.63 188 MET C C 1
ATOM 3108 O O . MET C 1 10 ? 28.165 -7.241 28.580 1.00 11.27 188 MET C O 1
ATOM 3122 N N . THR C 1 11 ? 29.153 -5.356 27.924 1.00 9.51 189 THR C N 1
ATOM 3123 C CA . THR C 1 11 ? 30.429 -5.634 28.563 1.00 10.29 189 THR C CA 1
ATOM 3124 C C . THR C 1 11 ? 30.558 -4.954 29.938 1.00 10.49 189 THR C C 1
ATOM 3125 O O . THR C 1 11 ? 29.789 -4.108 30.295 1.00 10.80 189 THR C O 1
ATOM 3135 N N . SER C 1 12 ? 31.601 -5.328 30.689 1.00 12.57 190 SER C N 1
ATOM 3136 C CA A SER C 1 12 ? 31.767 -4.676 31.997 0.60 13.52 190 SER C CA 1
ATOM 3137 C CA B SER C 1 12 ? 31.984 -4.750 31.963 0.40 13.73 190 SER C CA 1
ATOM 3138 C C . SER C 1 12 ? 32.250 -3.241 31.829 1.00 13.56 190 SER C C 1
ATOM 3139 O O . SER C 1 12 ? 31.879 -2.428 32.684 1.00 16.11 190 SER C O 1
ATOM 3151 N N . GLN C 1 13 ? 32.959 -2.878 30.755 1.00 13.69 191 GLN C N 1
ATOM 3152 C CA . GLN C 1 13 ? 33.292 -1.468 30.490 1.00 15.04 191 GLN C CA 1
ATOM 3153 C C . GLN C 1 13 ? 31.997 -0.685 30.249 1.00 11.87 191 GLN C C 1
ATOM 3154 O O . GLN C 1 13 ? 31.805 0.434 30.718 1.00 14.91 191 GLN C O 1
ATOM 3166 N N . GLU C 1 14 ? 31.079 -1.298 29.496 1.00 9.94 192 GLU C N 1
ATOM 3167 C CA . GLU C 1 14 ? 29.771 -0.664 29.250 1.00 9.13 192 GLU C CA 1
ATOM 3168 C C . GLU C 1 14 ? 28.946 -0.588 30.533 1.00 9.90 192 GLU C C 1
ATOM 3169 O O . GLU C 1 14 ? 28.259 0.395 30.762 1.00 11.33 192 GLU C O 1
ATOM 3181 N N . ALA C 1 15 ? 29.076 -1.609 31.377 1.00 11.35 193 ALA C N 1
ATOM 3182 C CA . ALA C 1 15 ? 28.335 -1.604 32.653 1.00 12.69 193 ALA C CA 1
ATOM 3183 C C . ALA C 1 15 ? 28.723 -0.393 33.528 1.00 12.02 193 ALA C C 1
ATOM 3184 O O . ALA C 1 15 ? 27.860 0.145 34.202 1.00 16.68 193 ALA C O 1
ATOM 3191 N N . ALA C 1 16 ? 29.995 0.028 33.500 1.00 13.99 194 ALA C N 1
ATOM 3192 C CA . ALA C 1 16 ? 30.422 1.177 34.318 1.00 18.51 194 ALA C CA 1
ATOM 3193 C C . ALA C 1 16 ? 29.769 2.483 33.852 1.00 17.38 194 ALA C C 1
ATOM 3194 O O . ALA C 1 16 ? 29.561 3.392 34.636 1.00 26.42 194 ALA C O 1
ATOM 3201 N N . CYS C 1 17 ? 29.451 2.573 32.572 1.00 10.21 195 CYS C N 1
ATOM 3202 C CA . CYS C 1 17 ? 28.956 3.785 31.966 1.00 9.86 195 CYS C CA 1
ATOM 3203 C C . CYS C 1 17 ? 27.441 3.750 31.733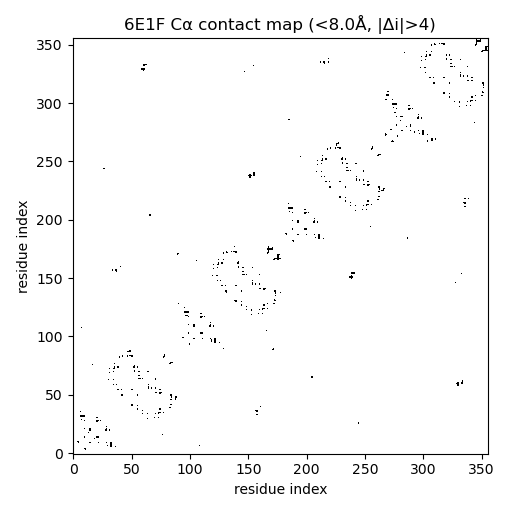 1.00 8.66 195 CYS C C 1
ATOM 3204 O O . CYS C 1 17 ? 26.835 4.807 31.524 1.00 8.91 195 CYS C O 1
ATOM 3211 N N . PHE C 1 18 ? 26.842 2.556 31.817 1.00 8.63 196 PHE C N 1
ATOM 3212 C CA . PHE C 1 18 ? 25.423 2.371 31.567 1.00 8.97 196 PHE C CA 1
ATOM 3213 C C . PHE C 1 18 ? 24.798 1.492 32.641 1.00 9.79 196 PHE C C 1
ATOM 3214 O O . PHE C 1 18 ? 24.134 0.475 32.354 1.00 9.94 196 PHE C O 1
ATOM 3231 N N . PRO C 1 19 ? 24.972 1.835 33.933 1.00 10.83 197 PRO C N 1
ATOM 3232 C CA . PRO C 1 19 ? 24.425 0.989 34.993 1.00 11.80 197 PRO C CA 1
ATOM 3233 C C . PRO C 1 19 ? 22.907 0.912 34.946 1.00 11.23 197 PRO C C 1
ATOM 3234 O O . PRO C 1 19 ? 22.326 -0.116 35.367 1.00 14.76 197 PRO C O 1
ATOM 3245 N N . ASP C 1 20 ? 22.270 1.986 34.466 1.00 10.98 198 ASP C N 1
ATOM 3246 C CA . ASP C 1 20 ? 20.840 2.063 34.307 1.00 12.62 198 ASP C CA 1
ATOM 3247 C C . ASP C 1 20 ? 20.314 1.085 33.259 1.00 12.85 198 ASP C C 1
ATOM 3248 O O . ASP C 1 20 ? 19.173 0.688 33.307 1.00 18.37 198 ASP C O 1
ATOM 3257 N N . ILE C 1 21 ? 21.146 0.753 32.254 1.00 11.97 199 ILE C N 1
ATOM 3258 C CA . ILE C 1 21 ? 20.724 -0.161 31.188 1.00 11.59 199 ILE C CA 1
ATOM 3259 C C . ILE C 1 21 ? 21.048 -1.610 31.582 1.00 11.30 199 ILE C C 1
ATOM 3260 O O . ILE C 1 21 ? 20.231 -2.509 31.371 1.00 13.49 199 ILE C O 1
ATOM 3276 N N . ILE C 1 22 ? 22.282 -1.878 32.051 1.00 11.99 200 ILE C N 1
ATOM 3277 C CA . ILE C 1 22 ? 22.675 -3.272 32.248 1.00 12.37 200 ILE C CA 1
ATOM 3278 C C . ILE C 1 22 ? 21.876 -3.926 33.392 1.00 14.59 200 ILE C C 1
ATOM 3279 O O . ILE C 1 22 ? 21.728 -5.137 33.385 1.00 15.30 200 ILE C O 1
ATOM 3295 N N . SER C 1 23 ? 21.370 -3.099 34.317 1.00 15.83 201 SER C N 1
ATOM 3296 C CA A SER C 1 23 ? 20.609 -3.552 35.464 0.50 21.44 201 SER C CA 1
ATOM 3297 C CA B SER C 1 23 ? 20.632 -3.545 35.464 0.50 22.00 201 SER C CA 1
ATOM 3298 C C . SER C 1 23 ? 19.145 -3.752 35.089 1.00 27.36 201 SER C C 1
ATOM 3299 O O . SER C 1 23 ? 18.377 -4.296 35.851 1.00 34.68 201 SER C O 1
ATOM 3311 N N . GLY C 1 24 ? 18.743 -3.322 33.896 1.00 28.58 202 GLY C N 1
ATOM 3312 C CA . GLY C 1 24 ? 17.344 -3.209 33.554 1.00 31.63 202 GLY C CA 1
ATOM 3313 C C . GLY C 1 24 ? 16.910 -4.330 32.618 1.00 32.10 202 GLY C C 1
ATOM 3314 O O . GLY C 1 24 ? 17.680 -5.260 32.331 1.00 28.55 202 GLY C O 1
ATOM 3318 N N . PRO C 1 25 ? 15.675 -4.252 32.084 1.00 38.82 203 PRO C N 1
ATOM 3319 C CA . PRO C 1 25 ? 15.122 -5.359 31.307 1.00 43.13 203 PRO C CA 1
ATOM 3320 C C . PRO C 1 25 ? 15.912 -5.600 30.013 1.00 33.21 203 PRO C C 1
ATOM 3321 O O . PRO C 1 25 ? 16.453 -4.674 29.462 1.00 36.29 203 PRO C O 1
ATOM 3332 N N . GLN C 1 26 ? 15.951 -6.851 29.570 1.00 37.90 204 GLN C N 1
ATOM 3333 C CA . GLN C 1 26 ? 16.642 -7.235 28.351 1.00 33.97 204 GLN C CA 1
ATOM 3334 C C . GLN C 1 26 ? 16.184 -6.415 27.131 1.00 27.40 204 GLN C C 1
ATOM 3335 O O . GLN C 1 26 ? 16.978 -6.175 26.278 1.00 27.50 204 GLN C O 1
ATOM 3347 N N . GLN C 1 27 ? 14.931 -5.983 27.029 1.00 35.25 205 GLN C N 1
ATOM 3348 C CA . GLN C 1 27 ? 14.519 -5.257 25.829 1.00 22.65 205 GLN C CA 1
ATOM 3349 C C . GLN C 1 27 ? 15.140 -3.850 25.805 1.00 22.41 205 GLN C C 1
ATOM 3350 O O . GLN C 1 27 ? 15.463 -3.284 24.693 1.00 21.88 205 GLN C O 1
ATOM 3362 N N . THR C 1 28 ? 15.333 -3.252 26.985 1.00 23.15 206 THR C N 1
ATOM 3363 C CA . THR C 1 28 ? 16.068 -1.956 27.001 1.00 22.82 206 THR C CA 1
ATOM 3364 C C . THR C 1 28 ? 17.551 -2.191 26.737 1.00 19.21 206 THR C C 1
ATOM 3365 O O . THR C 1 28 ? 18.243 -1.269 26.076 1.00 20.86 206 THR C O 1
ATOM 3375 N N . GLN C 1 29 ? 18.036 -3.420 27.115 1.00 17.87 207 GLN C N 1
ATOM 3376 C CA . GLN C 1 29 ? 19.363 -3.680 26.743 1.00 12.13 207 GLN C CA 1
ATOM 3377 C C . GLN C 1 29 ? 19.481 -3.790 25.228 1.00 12.05 207 GLN C C 1
ATOM 3378 O O . GLN C 1 29 ? 20.452 -3.303 24.680 1.00 10.97 207 GLN C O 1
ATOM 3390 N N . LYS C 1 30 ? 18.449 -4.324 24.569 1.00 12.01 208 LYS C N 1
ATOM 3391 C CA . LYS C 1 30 ? 18.548 -4.476 23.104 1.00 12.01 208 LYS C CA 1
ATOM 3392 C C . LYS C 1 30 ? 18.605 -3.106 22.408 1.00 10.98 208 LYS C C 1
ATOM 3393 O O . LYS C 1 30 ? 19.247 -3.018 21.352 1.00 10.49 208 LYS C O 1
ATOM 3412 N N . VAL C 1 31 ? 17.932 -2.088 22.933 1.00 9.76 209 VAL C N 1
ATOM 3413 C CA . VAL C 1 31 ? 18.023 -0.756 22.321 1.00 9.98 209 VAL C CA 1
ATOM 3414 C C . VAL C 1 31 ? 19.467 -0.204 22.366 1.00 8.51 209 VAL C C 1
ATOM 3415 O O . VAL C 1 31 ? 20.027 0.251 21.371 1.00 8.46 209 VAL C O 1
ATOM 3428 N N . PHE C 1 32 ? 20.074 -0.260 23.563 1.00 9.20 210 PHE C N 1
ATOM 3429 C CA . PHE C 1 32 ? 21.472 0.127 23.712 1.00 7.67 210 PHE C CA 1
ATOM 3430 C C . PHE C 1 32 ? 22.338 -0.649 22.712 1.00 6.88 210 PHE C C 1
ATOM 3431 O O . PHE C 1 32 ? 23.187 -0.069 22.025 1.00 6.68 210 PHE C O 1
ATOM 3448 N N . LEU C 1 33 ? 22.133 -1.963 22.660 1.00 7.12 211 LEU C N 1
ATOM 3449 C CA . LEU C 1 33 ? 22.979 -2.798 21.830 1.00 7.40 211 LEU C CA 1
ATOM 3450 C C . LEU C 1 33 ? 22.835 -2.407 20.349 1.00 6.92 211 LEU C C 1
ATOM 3451 O O . LEU C 1 33 ? 23.818 -2.382 19.618 1.00 6.98 211 LEU C O 1
ATOM 3467 N N . PHE C 1 34 ? 21.615 -2.156 19.905 1.00 7.05 212 PHE C N 1
ATOM 3468 C CA . PHE C 1 34 ? 21.435 -1.751 18.506 1.00 6.63 212 PHE C CA 1
ATOM 3469 C C . PHE C 1 34 ? 22.174 -0.442 18.213 1.00 6.31 212 PHE C C 1
ATOM 3470 O O . PHE C 1 34 ? 22.856 -0.322 17.200 1.00 6.70 212 PHE C O 1
ATOM 3487 N N . ILE C 1 35 ? 22.012 0.546 19.098 1.00 6.06 213 ILE C N 1
ATOM 3488 C CA . ILE C 1 35 ? 22.669 1.828 18.885 1.00 6.31 213 ILE C CA 1
ATOM 3489 C C . ILE C 1 35 ? 24.200 1.608 18.848 1.00 5.95 213 ILE C C 1
ATOM 3490 O O . ILE C 1 35 ? 24.900 2.157 17.970 1.00 6.25 213 ILE C O 1
ATOM 3506 N N . ARG C 1 36 ? 24.741 0.855 19.809 1.00 6.04 214 ARG C N 1
ATOM 3507 C CA . ARG C 1 36 ? 26.167 0.618 19.825 1.00 5.67 214 ARG C CA 1
ATOM 3508 C C . ARG C 1 36 ? 26.631 -0.099 18.555 1.00 5.83 214 ARG C C 1
ATOM 3509 O O . ARG C 1 36 ? 27.612 0.276 17.914 1.00 5.99 214 ARG C O 1
ATOM 3526 N N . ASN C 1 37 ? 25.910 -1.165 18.194 1.00 5.50 215 ASN C N 1
ATOM 3527 C CA . ASN C 1 37 ? 26.293 -1.964 17.029 1.00 5.35 215 ASN C CA 1
ATOM 3528 C C . ASN C 1 37 ? 26.225 -1.126 15.747 1.00 5.72 215 ASN C C 1
ATOM 3529 O O . ASN C 1 37 ? 27.127 -1.202 14.902 1.00 6.18 215 ASN C O 1
ATOM 3538 N N . ARG C 1 38 ? 25.156 -0.349 15.574 1.00 5.97 216 ARG C N 1
ATOM 3539 C CA . ARG C 1 38 ? 25.017 0.410 14.351 1.00 6.28 216 ARG C CA 1
ATOM 3540 C C . ARG C 1 38 ? 26.040 1.528 14.264 1.00 5.90 216 ARG C C 1
ATOM 3541 O O . ARG C 1 38 ? 26.560 1.825 13.180 1.00 6.67 216 ARG C O 1
ATOM 3558 N N . THR C 1 39 ? 26.303 2.174 15.404 1.00 6.13 217 THR C N 1
ATOM 3559 C CA . THR C 1 39 ? 27.330 3.245 15.406 1.00 6.22 217 THR C CA 1
ATOM 3560 C C . THR C 1 39 ? 28.687 2.670 14.985 1.00 6.72 217 THR C C 1
ATOM 3561 O O . THR C 1 39 ? 29.418 3.277 14.205 1.00 7.03 217 THR C O 1
ATOM 3571 N N . LEU C 1 40 ? 29.036 1.519 15.555 1.00 6.16 218 LEU C N 1
ATOM 3572 C CA . LEU C 1 40 ? 30.274 0.872 15.156 1.00 6.09 218 LEU C CA 1
ATOM 3573 C C . LEU C 1 40 ? 30.281 0.512 13.682 1.00 6.36 218 LEU C C 1
ATOM 3574 O O . LEU C 1 40 ? 31.299 0.673 13.015 1.00 7.22 218 LEU C O 1
ATOM 3590 N N . GLN C 1 41 ? 29.167 -0.001 13.149 1.00 6.29 219 GLN C N 1
ATOM 3591 C CA . GLN C 1 41 ? 29.106 -0.326 11.698 1.00 6.89 219 GLN C CA 1
ATOM 3592 C C . GLN C 1 41 ? 29.334 0.954 10.884 1.00 7.24 219 GLN C C 1
ATOM 3593 O O . GLN C 1 41 ? 30.052 0.895 9.856 1.00 7.89 219 GLN C O 1
ATOM 3605 N N . LEU C 1 42 ? 28.718 2.069 11.240 1.00 7.00 220 LEU C N 1
ATOM 3606 C CA . LEU C 1 42 ? 28.894 3.315 10.490 1.00 7.59 220 LEU C CA 1
ATOM 3607 C C . LEU C 1 42 ? 30.357 3.748 10.51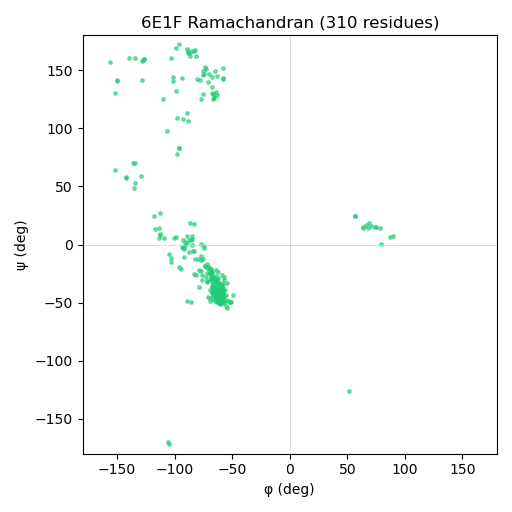0 1.00 8.09 220 LEU C C 1
ATOM 3608 O O . LEU C 1 42 ? 30.919 4.148 9.466 1.00 10.42 220 LEU C O 1
ATOM 3624 N N . TRP C 1 43 ? 31.015 3.664 11.667 1.00 7.39 221 TRP C N 1
ATOM 3625 C CA . TRP C 1 43 ? 32.442 3.973 11.762 1.00 7.73 221 TRP C CA 1
ATOM 3626 C C . TRP C 1 43 ? 33.282 3.041 10.874 1.00 7.88 221 TRP C C 1
ATOM 3627 O O . TRP C 1 43 ? 34.124 3.500 10.110 1.00 8.87 221 TRP C O 1
ATOM 3648 N N . LEU C 1 44 ? 33.054 1.730 11.020 1.00 7.72 222 LEU C N 1
ATOM 3649 C CA . LEU C 1 44 ? 33.911 0.756 10.351 1.00 8.12 222 LEU C CA 1
ATOM 3650 C C . LEU C 1 44 ? 33.685 0.762 8.849 1.00 8.69 222 LEU C C 1
ATOM 3651 O O . LEU C 1 44 ? 34.571 0.321 8.107 1.00 11.03 222 LEU C O 1
ATOM 3667 N N . ASP C 1 45 ? 32.533 1.255 8.359 1.00 9.13 223 ASP C N 1
ATOM 3668 C CA . ASP C 1 45 ? 32.320 1.433 6.934 1.00 10.40 223 ASP C CA 1
ATOM 3669 C C . ASP C 1 45 ? 33.102 2.608 6.357 1.00 10.70 223 ASP C C 1
ATOM 3670 O O . ASP C 1 45 ? 33.278 2.624 5.145 1.00 14.23 223 ASP C O 1
ATOM 3679 N N . ASN C 1 46 ? 33.567 3.534 7.198 1.00 9.28 224 ASN C N 1
ATOM 3680 C CA . ASN C 1 46 ? 34.264 4.733 6.729 1.00 11.77 224 ASN C CA 1
ATOM 3681 C C . ASN C 1 46 ? 35.230 5.187 7.809 1.00 9.74 224 ASN C C 1
ATOM 3682 O O . ASN C 1 46 ? 35.087 6.285 8.342 1.00 11.15 224 ASN C O 1
ATOM 3691 N N . PRO C 1 47 ? 36.264 4.395 8.150 1.00 10.64 225 PRO C N 1
ATOM 3692 C CA . PRO C 1 47 ? 37.041 4.677 9.371 1.00 11.61 225 PRO C CA 1
ATOM 3693 C C . PRO C 1 47 ? 38.184 5.657 9.190 1.00 11.87 225 PRO C C 1
ATOM 3694 O O . PRO C 1 47 ? 39.099 5.728 9.972 1.00 15.66 225 PRO C O 1
ATOM 3705 N N . LYS C 1 48 ? 38.129 6.426 8.118 1.00 12.85 226 LYS C N 1
ATOM 3706 C CA . LYS C 1 48 ? 39.075 7.498 7.877 1.00 11.96 226 LYS C CA 1
ATOM 3707 C C . LYS C 1 48 ? 38.457 8.885 7.931 1.00 12.61 226 LYS C C 1
ATOM 3708 O O . LYS C 1 48 ? 39.113 9.868 7.621 1.00 15.13 226 LYS C O 1
ATOM 3727 N N . ILE C 1 49 ? 37.198 8.986 8.342 1.00 12.43 227 ILE C N 1
ATOM 3728 C CA . ILE C 1 49 ? 36.446 10.199 8.466 1.00 13.27 227 ILE C CA 1
ATOM 3729 C C . ILE C 1 49 ? 35.849 10.218 9.882 1.00 12.89 227 ILE C C 1
ATOM 3730 O O . ILE C 1 49 ? 35.400 9.208 10.360 1.00 12.70 227 ILE C O 1
ATOM 3746 N N . GLN C 1 50 ? 35.810 11.392 10.519 1.00 11.07 228 GLN C N 1
ATOM 3747 C CA . GLN C 1 50 ? 35.201 11.520 11.833 1.00 10.79 228 GLN C CA 1
ATOM 3748 C C . GLN C 1 50 ? 33.715 11.197 11.758 1.00 9.41 228 GLN C C 1
ATOM 3749 O O . GLN C 1 50 ? 32.997 11.795 10.951 1.00 10.21 228 GLN C O 1
ATOM 3761 N N . LEU C 1 51 ? 33.248 10.301 12.641 1.00 7.95 229 LEU C N 1
ATOM 3762 C CA . LEU C 1 51 ? 31.828 10.023 12.822 1.00 7.61 229 LEU C CA 1
ATOM 3763 C C . LEU C 1 51 ? 31.345 10.834 14.019 1.00 7.05 229 LEU C C 1
ATOM 3764 O O . LEU C 1 51 ? 31.711 10.516 15.139 1.00 7.87 229 LEU C O 1
ATOM 3780 N N . THR C 1 52 ? 30.558 11.860 13.772 1.00 7.22 230 THR C N 1
ATOM 3781 C CA . THR C 1 52 ? 30.119 12.744 14.851 1.00 7.80 230 THR C CA 1
ATOM 3782 C C . THR C 1 52 ? 28.838 12.201 15.472 1.00 7.41 230 THR C C 1
ATOM 3783 O O . THR C 1 52 ? 28.143 11.369 14.896 1.00 7.45 230 THR C O 1
ATOM 3793 N N . PHE C 1 53 ? 28.497 12.725 16.653 1.00 7.55 231 PHE C N 1
ATOM 3794 C CA . PHE C 1 53 ? 27.239 12.423 17.292 1.00 7.92 231 PHE C CA 1
ATOM 3795 C C . PHE C 1 53 ? 26.078 12.839 16.411 1.00 7.70 231 PHE C C 1
ATOM 3796 O O . PHE C 1 53 ? 25.129 12.065 16.194 1.00 7.71 231 PHE C O 1
ATOM 3813 N N . GLU C 1 54 ? 26.109 14.091 15.927 1.00 7.41 232 GLU C N 1
ATOM 3814 C CA . GLU C 1 54 ? 24.967 14.556 15.147 1.00 8.03 232 GLU C CA 1
ATOM 3815 C C . GLU C 1 54 ? 24.807 13.700 13.883 1.00 7.40 232 GLU C C 1
ATOM 3816 O O . GLU C 1 54 ? 23.673 13.358 13.499 1.00 7.98 232 GLU C O 1
ATOM 3828 N N . ALA C 1 55 ? 25.926 13.295 13.249 1.00 7.08 233 ALA C N 1
ATOM 3829 C CA . ALA C 1 55 ? 25.827 12.468 12.067 1.00 7.36 233 ALA C CA 1
ATOM 3830 C C . ALA C 1 55 ? 25.273 11.082 12.389 1.00 7.79 233 ALA C C 1
ATOM 3831 O O . ALA C 1 55 ? 24.518 10.498 11.587 1.00 8.51 233 ALA C O 1
ATOM 3838 N N . THR C 1 56 ? 25.668 10.537 13.537 1.00 7.57 234 THR C N 1
ATOM 3839 C CA . THR C 1 56 ? 25.150 9.240 13.986 1.00 8.09 234 THR C CA 1
ATOM 3840 C C . THR C 1 56 ? 23.639 9.274 14.115 1.00 8.22 234 THR C C 1
ATOM 3841 O O . THR C 1 56 ? 22.911 8.412 13.591 1.00 8.34 234 THR C O 1
ATOM 3851 N N . LEU C 1 57 ? 23.165 10.304 14.814 1.00 8.47 235 LEU C N 1
ATOM 3852 C CA . LEU C 1 57 ? 21.742 10.427 15.002 1.00 9.77 235 LEU C CA 1
ATOM 3853 C C . LEU C 1 57 ? 20.986 10.516 13.689 1.00 9.07 235 LEU C C 1
ATOM 3854 O O . LEU C 1 57 ? 19.918 9.903 13.549 1.00 11.04 235 LEU C O 1
ATOM 3870 N N . GLN C 1 58 ? 21.530 11.256 12.716 1.00 8.73 236 GLN C N 1
ATOM 3871 C CA . GLN C 1 58 ? 20.858 11.393 11.423 1.00 9.87 236 GLN C CA 1
ATOM 3872 C C . GLN C 1 58 ? 20.825 10.077 10.649 1.00 10.66 236 GLN C C 1
ATOM 3873 O O . GLN C 1 58 ? 20.010 9.937 9.728 1.00 15.61 236 GLN C O 1
ATOM 3885 N N . GLN C 1 59 ? 21.767 9.163 10.948 1.00 9.61 237 GLN C N 1
ATOM 3886 C CA . GLN C 1 59 ? 21.906 7.911 10.240 1.00 10.65 237 GLN C CA 1
ATOM 3887 C C . GLN C 1 59 ? 21.260 6.738 10.969 1.00 11.07 237 GLN C C 1
ATOM 3888 O O . GLN C 1 59 ? 21.369 5.598 10.504 1.00 17.86 237 GLN C O 1
ATOM 3900 N N . LEU C 1 60 ? 20.544 6.988 12.075 1.00 10.03 238 LEU C N 1
ATOM 3901 C CA . LEU C 1 60 ? 19.772 5.980 12.778 1.00 10.03 238 LEU C CA 1
ATOM 3902 C C . LEU C 1 60 ? 18.284 6.117 12.433 1.00 13.06 238 LEU C C 1
ATOM 3903 O O . LEU C 1 60 ? 17.733 7.212 12.271 1.00 20.30 238 LEU C O 1
ATOM 3919 N N . GLU C 1 61 ? 17.614 4.986 12.344 1.00 11.14 239 GLU C N 1
ATOM 3920 C CA . GLU C 1 61 ? 16.193 4.903 12.100 1.00 12.89 239 GLU C CA 1
ATOM 3921 C C . GLU C 1 61 ? 15.402 5.092 13.398 1.00 10.81 239 GLU C C 1
ATOM 3922 O O . GLU C 1 61 ? 15.933 4.959 14.504 1.00 12.11 239 GLU C O 1
ATOM 3934 N N . ALA C 1 62 ? 14.093 5.296 13.242 1.00 11.68 240 ALA C N 1
ATOM 3935 C CA . ALA C 1 62 ? 13.205 5.281 14.362 1.00 11.79 240 ALA C CA 1
ATOM 3936 C C . ALA C 1 62 ? 13.111 3.833 14.847 1.00 10.80 240 ALA C C 1
ATOM 3937 O O . ALA C 1 62 ? 13.133 2.909 14.041 1.00 14.16 240 ALA C O 1
ATOM 3944 N N . PRO C 1 63 ? 12.951 3.603 16.152 1.00 11.68 241 PRO C N 1
ATOM 3945 C CA . PRO C 1 63 ? 12.784 4.579 17.213 1.00 13.22 241 PRO C CA 1
ATOM 3946 C C . PRO C 1 63 ? 14.093 5.059 17.850 1.00 13.88 241 PRO C C 1
ATOM 3947 O O . PRO C 1 63 ? 14.056 5.931 18.732 1.00 18.07 241 PRO C O 1
ATOM 3958 N N . TYR C 1 64 ? 15.229 4.558 17.362 1.00 11.59 242 TYR C N 1
ATOM 3959 C CA . TYR C 1 64 ? 16.533 4.907 17.961 1.00 12.24 242 TYR C CA 1
ATOM 3960 C C . TYR C 1 64 ? 16.814 6.402 17.868 1.00 14.49 242 TYR C C 1
ATOM 3961 O O . TYR C 1 64 ? 17.382 7.063 18.811 1.00 17.60 242 TYR C O 1
ATOM 3978 N N . ASN C 1 65 ? 16.414 6.998 16.783 1.00 13.34 243 ASN C N 1
ATOM 3979 C CA . ASN C 1 65 ? 16.735 8.412 16.621 1.00 17.80 243 ASN C CA 1
ATOM 3980 C C . ASN C 1 65 ? 15.877 9.340 17.513 1.00 19.47 243 ASN C C 1
ATOM 3981 O O . ASN C 1 65 ? 16.179 10.504 17.574 1.00 27.58 243 ASN C O 1
ATOM 3990 N N . SER C 1 66 ? 14.947 8.772 18.281 1.00 23.26 244 SER C N 1
ATOM 3991 C CA . SER C 1 66 ? 14.145 9.570 19.166 1.00 23.52 244 SER C CA 1
ATOM 3992 C C . SER C 1 66 ? 14.708 9.585 20.593 1.00 19.11 244 SER C C 1
ATOM 3993 O O . SER C 1 66 ? 14.365 10.504 21.270 1.00 21.09 244 SER C O 1
ATOM 4000 N N . ASP C 1 67 ? 15.562 8.646 21.024 1.00 18.45 245 ASP C N 1
ATOM 4001 C CA . ASP C 1 67 ? 16.132 8.749 22.391 1.00 18.12 245 ASP C CA 1
ATOM 4002 C C . ASP C 1 67 ? 17.515 9.374 22.211 1.00 11.24 245 ASP C C 1
ATOM 4003 O O . ASP C 1 67 ? 18.537 8.691 22.174 1.00 9.80 245 ASP C O 1
ATOM 4012 N N . THR C 1 68 ? 17.468 10.686 22.014 1.00 9.64 246 THR C N 1
ATOM 4013 C CA . THR C 1 68 ? 18.681 11.383 21.615 1.00 8.50 246 THR C CA 1
ATOM 4014 C C . THR C 1 68 ? 19.731 11.381 22.720 1.00 8.18 246 THR C C 1
ATOM 4015 O O . THR C 1 68 ? 20.915 11.391 22.416 1.00 8.39 246 THR C O 1
ATOM 4025 N N . VAL C 1 69 ? 19.311 11.406 23.980 1.00 8.94 247 VAL C N 1
ATOM 4026 C CA . VAL C 1 69 ? 20.264 11.379 25.074 1.00 8.54 247 VAL C CA 1
ATOM 4027 C C . VAL C 1 69 ? 20.993 10.043 25.104 1.00 8.15 247 VAL C C 1
ATOM 4028 O O . VAL C 1 69 ? 22.221 10.016 25.286 1.00 8.78 247 VAL C O 1
ATOM 4041 N N . LEU C 1 70 ? 20.280 8.937 24.908 1.00 8.12 248 LEU C N 1
ATOM 4042 C CA . LEU C 1 70 ? 20.932 7.650 24.897 1.00 7.96 248 LEU C CA 1
ATOM 4043 C C . LEU C 1 70 ? 21.910 7.544 23.709 1.00 7.38 248 LEU C C 1
ATOM 4044 O O . LEU C 1 70 ? 23.037 7.056 23.867 1.00 7.93 248 LEU C O 1
ATOM 4060 N N . VAL C 1 71 ? 21.497 8.022 22.533 1.00 7.03 249 VAL C N 1
ATOM 4061 C CA . VAL C 1 71 ? 22.426 8.004 21.411 1.00 7.60 249 VAL C CA 1
ATOM 4062 C C . VAL C 1 71 ? 23.674 8.819 21.722 1.00 6.81 249 VAL C C 1
ATOM 4063 O O . VAL C 1 71 ? 24.797 8.408 21.411 1.00 7.12 249 VAL C O 1
ATOM 4076 N N . HIS C 1 72 ? 23.483 9.983 22.334 1.00 6.77 250 HIS C N 1
ATOM 4077 C CA . HIS C 1 72 ? 24.622 10.839 22.676 1.00 6.93 250 HIS C CA 1
ATOM 4078 C C . HIS C 1 72 ? 25.557 10.110 23.625 1.00 6.52 250 HIS C C 1
ATOM 4079 O O . HIS C 1 72 ? 26.789 10.145 23.466 1.00 7.48 250 HIS C O 1
ATOM 4092 N N . ARG C 1 73 ? 24.999 9.433 24.642 1.00 6.60 251 ARG C N 1
ATOM 4093 C CA . ARG C 1 73 ? 25.821 8.679 25.589 1.00 6.75 251 ARG C CA 1
ATOM 4094 C C . ARG C 1 73 ? 26.583 7.561 24.871 1.00 6.21 251 ARG C C 1
ATOM 4095 O O . ARG C 1 73 ? 27.745 7.313 25.182 1.00 7.32 251 ARG C O 1
ATOM 4112 N N . VAL C 1 74 ? 25.899 6.815 23.984 1.00 6.45 252 VAL C N 1
ATOM 4113 C CA . VAL C 1 74 ? 26.613 5.709 23.327 1.00 6.19 252 VAL C CA 1
ATOM 4114 C C . VAL C 1 74 ? 27.729 6.253 22.441 1.00 6.24 252 VAL C C 1
ATOM 4115 O O . VAL C 1 74 ? 28.840 5.737 22.456 1.00 7.11 252 VAL C O 1
ATOM 4128 N N . HIS C 1 75 ? 27.458 7.302 21.682 1.00 6.54 253 HIS C N 1
ATOM 4129 C CA . HIS C 1 75 ? 28.487 7.902 20.816 1.00 6.56 253 HIS C CA 1
ATOM 4130 C C . HIS C 1 75 ? 29.675 8.384 21.668 1.00 6.71 253 HIS C C 1
ATOM 4131 O O . HIS C 1 75 ? 30.834 8.098 21.367 1.00 7.11 253 HIS C O 1
ATOM 4144 N N . SER C 1 76 ? 29.375 9.121 22.748 1.00 6.92 254 SER C N 1
ATOM 4145 C CA . SER C 1 76 ? 30.4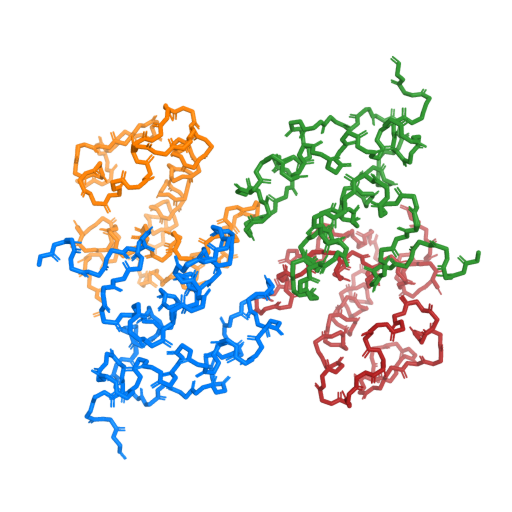11 9.608 23.635 1.00 7.85 254 SER C CA 1
ATOM 4146 C C . SER C 1 76 ? 31.229 8.467 24.220 1.00 7.42 254 SER C C 1
ATOM 4147 O O . SER C 1 76 ? 32.464 8.534 24.298 1.00 8.49 254 SER C O 1
ATOM 4154 N N . TYR C 1 77 ? 30.543 7.413 24.696 1.00 7.22 255 TYR C N 1
ATOM 4155 C CA . TYR C 1 77 ? 31.188 6.257 25.273 1.00 8.04 255 TYR C CA 1
ATOM 4156 C C . TYR C 1 77 ? 32.185 5.704 24.248 1.00 6.94 255 TYR C C 1
ATOM 4157 O O . TYR C 1 77 ? 33.365 5.448 24.516 1.00 7.64 255 TYR C O 1
ATOM 4174 N N . LEU C 1 78 ? 31.683 5.449 23.026 1.00 6.89 256 LEU C N 1
ATOM 4175 C CA . LEU C 1 78 ? 32.527 4.798 22.003 1.00 6.71 256 LEU C CA 1
ATOM 4176 C C . LEU C 1 78 ? 33.719 5.685 21.631 1.00 7.21 256 LEU C C 1
ATOM 4177 O O . LEU C 1 78 ? 34.835 5.178 21.484 1.00 8.51 256 LEU C O 1
ATOM 4193 N N . GLU C 1 79 ? 33.499 6.987 21.475 1.00 7.29 257 GLU C N 1
ATOM 4194 C CA . GLU C 1 79 ? 34.593 7.876 21.092 1.00 8.15 257 GLU C CA 1
ATOM 4195 C C . GLU C 1 79 ? 35.575 7.989 22.263 1.00 8.34 257 GLU C C 1
ATOM 4196 O O . GLU C 1 79 ? 36.801 7.902 22.031 1.00 9.06 257 GLU C O 1
ATOM 4208 N N . ARG C 1 80 ? 35.072 8.197 23.485 1.00 8.53 258 ARG C N 1
ATOM 4209 C CA . ARG C 1 80 ? 35.973 8.465 24.609 1.00 8.93 258 ARG C CA 1
ATOM 4210 C C . ARG C 1 80 ? 36.772 7.207 24.953 1.00 10.16 258 ARG C C 1
ATOM 4211 O O . ARG C 1 80 ? 37.799 7.371 25.603 1.00 11.94 258 ARG C O 1
ATOM 4228 N N . HIS C 1 81 ? 36.268 6.007 24.640 1.00 8.73 259 HIS C N 1
ATOM 4229 C CA . HIS C 1 81 ? 36.976 4.753 24.881 1.00 9.38 259 HIS C CA 1
ATOM 4230 C C . HIS C 1 81 ? 37.806 4.312 23.669 1.00 8.84 259 HIS C C 1
ATOM 4231 O O . HIS C 1 81 ? 38.493 3.265 23.724 1.00 10.15 259 HIS C O 1
ATOM 4244 N N . GLY C 1 82 ? 37.763 5.062 22.561 1.00 8.55 260 GLY C N 1
ATOM 4245 C CA . GLY C 1 82 ? 38.606 4.792 21.411 1.00 8.77 260 GLY C CA 1
ATOM 4246 C C . GLY C 1 82 ? 38.058 3.785 20.401 1.00 8.39 260 GLY C C 1
ATOM 4247 O O . GLY C 1 82 ? 38.784 3.426 19.467 1.00 8.77 260 GLY C O 1
ATOM 4251 N N . LEU C 1 83 ? 36.808 3.328 20.555 1.00 7.40 261 LEU C N 1
ATOM 4252 C CA . LEU C 1 83 ? 36.258 2.361 19.613 1.00 7.59 261 LEU C CA 1
ATOM 4253 C C . LEU C 1 83 ? 35.829 2.968 18.291 1.00 7.79 261 LEU C C 1
ATOM 4254 O O . LEU C 1 83 ? 35.762 2.253 17.274 1.00 9.64 261 LEU C O 1
ATOM 4270 N N . ILE C 1 84 ? 35.549 4.276 18.263 1.00 7.41 262 ILE C N 1
ATOM 4271 C CA . ILE C 1 84 ? 35.363 5.040 17.038 1.00 7.36 262 ILE C CA 1
ATOM 4272 C C . ILE C 1 84 ? 36.305 6.244 17.092 1.00 7.62 262 ILE C C 1
ATOM 4273 O O . ILE C 1 84 ? 36.731 6.677 18.183 1.00 8.21 262 ILE C O 1
ATOM 4289 N N . ASN C 1 85 ? 36.587 6.800 15.914 1.00 7.73 263 ASN C N 1
ATOM 4290 C CA . ASN C 1 85 ? 37.277 8.085 15.739 1.00 8.41 263 ASN C CA 1
ATOM 4291 C C . ASN C 1 85 ? 38.766 8.044 16.122 1.00 9.48 263 ASN C C 1
ATOM 4292 O O . ASN C 1 85 ? 39.369 9.114 16.165 1.00 12.03 263 ASN C O 1
ATOM 4301 N N . PHE C 1 86 ? 39.388 6.886 16.265 1.00 8.63 264 PHE C N 1
ATOM 4302 C CA . PHE C 1 86 ? 40.841 6.845 16.428 1.00 8.88 264 PHE C CA 1
ATOM 4303 C C . PHE C 1 86 ? 41.518 7.394 15.147 1.00 10.43 264 PHE C C 1
ATOM 4304 O O . PHE C 1 86 ? 41.208 6.963 14.041 1.00 12.18 264 PHE C O 1
ATOM 4321 N N . GLY C 1 87 ? 42.451 8.297 15.362 1.00 13.11 265 GLY C N 1
ATOM 4322 C CA . GLY C 1 87 ? 43.337 8.758 14.336 1.00 17.19 265 GLY C CA 1
ATOM 4323 C C . GLY C 1 87 ? 42.811 9.772 13.378 1.00 20.93 265 GLY C C 1
ATOM 4324 O O . GLY C 1 87 ? 43.573 10.145 12.496 1.00 32.48 265 GLY C O 1
ATOM 4328 N N . ILE C 1 88 ? 41.580 10.220 13.506 1.00 25.71 266 ILE C N 1
ATOM 4329 C CA . ILE C 1 88 ? 40.965 11.016 12.368 1.00 26.82 266 ILE C CA 1
ATOM 4330 C C . ILE C 1 88 ? 40.766 12.458 12.879 1.00 36.35 266 ILE C C 1
ATOM 4331 O O . ILE C 1 88 ? 40.149 13.306 12.175 1.00 40.73 266 ILE C O 1
ATOM 4347 N N . TYR C 1 89 ? 41.335 12.710 14.081 1.00 41.32 267 TYR C N 1
ATOM 4348 C CA . TYR C 1 89 ? 40.793 13.594 15.147 1.00 44.48 267 TYR C CA 1
ATOM 4349 C C . TYR C 1 89 ? 41.667 14.846 15.350 1.00 42.34 267 TYR C C 1
ATOM 4350 O O . TYR C 1 89 ? 41.256 15.972 14.983 1.00 62.50 267 TYR C O 1
ATOM 4356 N N . GLY D 1 1 ? 19.842 -24.625 -2.701 1.00 26.36 179 GLY D N 1
ATOM 4357 C CA . GLY D 1 1 ? 19.578 -23.231 -2.239 1.00 27.68 179 GLY D CA 1
ATOM 4358 C C . GLY D 1 1 ? 20.380 -22.242 -3.077 1.00 25.28 179 GLY D C 1
ATOM 4359 O O . GLY D 1 1 ? 20.853 -22.574 -4.180 1.00 25.69 179 GLY D O 1
ATOM 4365 N N . PRO D 1 2 ? 20.590 -20.994 -2.570 1.00 25.27 180 PRO D N 1
ATOM 4366 C CA . PRO D 1 2 ? 21.442 -20.019 -3.274 1.00 26.95 180 PRO D CA 1
ATOM 4367 C C . PRO D 1 2 ? 22.897 -20.550 -3.238 1.00 23.28 180 PRO D C 1
ATOM 4368 O O . PRO D 1 2 ? 23.428 -20.856 -2.106 1.00 18.43 180 PRO D O 1
ATOM 4379 N N . GLY D 1 3 ? 23.552 -20.679 -4.406 1.00 22.10 181 GLY D N 1
ATOM 4380 C CA . GLY D 1 3 ? 24.937 -21.155 -4.444 1.00 19.20 181 GLY D CA 1
ATOM 4381 C C . GLY D 1 3 ? 25.126 -22.455 -3.670 1.00 16.32 181 GLY D C 1
ATOM 4382 O O . GLY D 1 3 ? 24.352 -23.432 -3.808 1.00 20.47 181 GLY D O 1
ATOM 4386 N N . SER D 1 4 ? 26.076 -22.458 -2.726 1.00 17.06 182 SER D N 1
ATOM 4387 C CA . SER D 1 4 ? 26.464 -23.660 -1.958 1.00 18.67 182 SER D CA 1
ATOM 4388 C C . SER D 1 4 ? 25.732 -23.798 -0.624 1.00 18.28 182 SER D C 1
ATOM 4389 O O . SER D 1 4 ? 25.973 -24.773 0.095 1.00 20.63 182 SER D O 1
ATOM 4396 N N . LEU D 1 5 ? 24.887 -22.823 -0.283 1.00 15.37 183 LEU D N 1
ATOM 4397 C CA . LEU D 1 5 ? 24.257 -22.780 1.042 1.00 13.81 183 LEU D CA 1
ATOM 4398 C C . LEU D 1 5 ? 22.892 -23.447 1.035 1.00 13.23 183 LEU D C 1
ATOM 4399 O O . LEU D 1 5 ? 22.115 -23.270 0.112 1.00 15.51 183 LEU D O 1
ATOM 4415 N N . PRO D 1 6 ? 22.525 -24.143 2.127 1.00 11.57 184 PRO D N 1
ATOM 4416 C CA . PRO D 1 6 ? 21.190 -24.755 2.200 1.00 10.99 184 PRO D CA 1
ATOM 4417 C C . PRO D 1 6 ? 20.174 -23.642 2.479 1.00 11.16 184 PRO D C 1
ATOM 4418 O O . PRO D 1 6 ? 20.349 -22.878 3.421 1.00 11.00 184 PRO D O 1
ATOM 4429 N N . HIS D 1 7 ? 19.106 -23.566 1.699 1.00 10.91 185 HIS D N 1
ATOM 4430 C CA . HIS D 1 7 ? 18.211 -22.437 1.774 1.00 11.48 185 HIS D CA 1
ATOM 4431 C C . HIS D 1 7 ? 17.441 -22.395 3.086 1.00 10.23 185 HIS D C 1
ATOM 4432 O O . HIS D 1 7 ? 16.968 -21.346 3.505 1.00 10.51 185 HIS D O 1
ATOM 4445 N N . ASP D 1 8 ? 17.348 -23.564 3.754 1.00 10.49 186 ASP D N 1
ATOM 4446 C CA . ASP D 1 8 ? 16.427 -23.757 4.906 1.00 10.73 186 ASP D CA 1
ATOM 4447 C C . ASP D 1 8 ? 17.166 -24.062 6.196 1.00 10.17 186 ASP D C 1
ATOM 4448 O O . ASP D 1 8 ? 16.488 -24.431 7.179 1.00 12.80 186 ASP D O 1
ATOM 4457 N N . ARG D 1 9 ? 18.472 -23.863 6.269 1.00 10.76 187 ARG D N 1
ATOM 4458 C CA . ARG D 1 9 ? 19.217 -24.223 7.488 1.00 11.44 187 ARG D CA 1
ATOM 4459 C C . ARG D 1 9 ? 20.398 -23.283 7.615 1.00 9.25 187 ARG D C 1
ATOM 4460 O O . ARG D 1 9 ? 21.040 -22.983 6.625 1.00 10.31 187 ARG D O 1
ATOM 4477 N N . MET D 1 10 ? 20.687 -22.863 8.857 1.00 9.90 188 MET D N 1
ATOM 4478 C CA . MET D 1 10 ? 21.915 -22.126 9.135 1.00 9.58 188 MET D CA 1
ATOM 4479 C C . MET D 1 10 ? 23.099 -23.111 9.192 1.00 11.59 188 MET D C 1
ATOM 4480 O O . MET D 1 10 ? 22.981 -24.223 9.679 1.00 13.33 188 MET D O 1
ATOM 4494 N N . THR D 1 11 ? 24.221 -22.681 8.663 1.00 11.87 189 THR D N 1
ATOM 4495 C CA . THR D 1 11 ? 25.418 -23.509 8.540 1.00 12.11 189 THR D CA 1
ATOM 4496 C C . THR D 1 11 ? 26.314 -23.411 9.782 1.00 11.39 189 THR D C 1
ATOM 4497 O O . THR D 1 11 ? 26.231 -22.488 10.593 1.00 11.41 189 THR D O 1
ATOM 4507 N N . SER D 1 12 ? 27.295 -24.331 9.823 1.00 12.95 190 SER D N 1
ATOM 4508 C CA . SER D 1 12 ? 28.339 -24.312 10.821 1.00 12.91 190 SER D CA 1
ATOM 4509 C C . SER D 1 12 ? 29.079 -22.981 10.838 1.00 12.89 190 SER D C 1
ATOM 4510 O O . SER D 1 12 ? 29.388 -22.417 11.906 1.00 13.98 190 SER D O 1
ATOM 4517 N N . GLN D 1 13 ? 29.394 -22.457 9.625 1.00 12.96 191 GLN D N 1
ATOM 4518 C CA . GLN D 1 13 ? 30.119 -21.185 9.566 1.00 13.45 191 GLN D CA 1
ATOM 4519 C C . GLN D 1 13 ? 29.237 -20.038 10.108 1.00 12.89 191 GLN D C 1
ATOM 4520 O O . GLN D 1 13 ? 29.693 -19.093 10.719 1.00 16.20 191 GLN D O 1
ATOM 4532 N N . GLU D 1 14 ? 27.960 -20.104 9.786 1.00 11.96 192 GLU D N 1
ATOM 4533 C CA . GLU D 1 14 ? 27.035 -19.044 10.225 1.00 12.45 192 GLU D CA 1
ATOM 4534 C C . GLU D 1 14 ? 26.859 -19.090 11.760 1.00 12.38 192 GLU D C 1
ATOM 4535 O O . GLU D 1 14 ? 26.628 -18.060 12.361 1.00 13.45 192 GLU D O 1
ATOM 4547 N N . ALA D 1 15 ? 27.070 -20.243 12.389 1.00 12.68 193 ALA D N 1
ATOM 4548 C CA . ALA D 1 15 ? 26.960 -20.352 13.884 1.00 11.73 193 ALA D CA 1
ATOM 4549 C C . ALA D 1 15 ? 27.982 -19.425 14.536 1.00 12.86 193 ALA D C 1
ATOM 4550 O O . ALA D 1 15 ? 27.702 -18.842 15.569 1.00 15.84 193 ALA D O 1
ATOM 4557 N N . ALA D 1 16 ? 29.188 -19.371 14.004 1.00 14.77 194 ALA D N 1
ATOM 4558 C CA . ALA D 1 16 ? 30.240 -18.506 14.521 1.00 16.07 194 ALA D CA 1
ATOM 4559 C C . ALA D 1 16 ? 29.902 -17.023 14.444 1.00 16.05 194 ALA D C 1
ATOM 4560 O O . ALA D 1 16 ? 30.320 -16.220 15.303 1.00 21.32 194 ALA D O 1
ATOM 4567 N N A CYS D 1 17 ? 29.171 -16.606 13.414 0.33 12.43 195 CYS D N 1
ATOM 4568 N N B CYS D 1 17 ? 29.254 -16.639 13.341 0.67 13.83 195 CYS D N 1
ATOM 4569 C CA A CYS D 1 17 ? 29.010 -15.126 13.324 0.33 11.49 195 CYS D CA 1
ATOM 4570 C CA B CYS D 1 17 ? 28.989 -15.211 13.050 0.67 13.75 195 CYS D CA 1
ATOM 4571 C C A CYS D 1 17 ? 27.578 -14.706 13.602 0.33 9.77 195 CYS D C 1
ATOM 4572 C C B CYS D 1 17 ? 27.636 -14.745 13.611 0.67 11.18 195 CYS D C 1
ATOM 4573 O O A CYS D 1 17 ? 27.333 -13.498 13.733 0.33 9.43 195 CYS D O 1
ATOM 4574 O O B CYS D 1 17 ? 27.476 -13.549 13.864 0.67 15.28 195 CYS D O 1
ATOM 4587 N N . PHE D 1 18 ? 26.672 -15.671 13.816 1.00 10.70 196 PHE D N 1
ATOM 4588 C CA . PHE D 1 18 ? 25.286 -15.368 14.214 1.00 9.64 196 PHE D CA 1
ATOM 4589 C C . PHE D 1 18 ? 24.860 -16.239 15.383 1.00 8.74 196 PHE D C 1
ATOM 4590 O O . PHE D 1 18 ? 23.792 -16.858 15.339 1.00 8.72 196 PHE D O 1
ATOM 4607 N N . PRO D 1 19 ? 25.633 -16.242 16.493 1.00 9.81 197 PRO D N 1
ATOM 4608 C CA . PRO D 1 19 ? 25.272 -17.115 17.610 1.00 9.91 197 PRO D CA 1
ATOM 4609 C C . PRO D 1 19 ? 23.896 -16.765 18.214 1.00 9.53 197 PRO D C 1
ATOM 4610 O O . PRO D 1 19 ? 23.176 -17.645 18.711 1.00 10.84 197 PRO D O 1
ATOM 4621 N N . ASP D 1 20 ? 23.605 -15.469 18.172 1.00 10.04 198 ASP D N 1
ATOM 4622 C CA . ASP D 1 20 ? 22.388 -14.907 18.685 1.00 10.77 198 ASP D CA 1
ATOM 4623 C C . ASP D 1 20 ? 21.149 -15.300 17.859 1.00 10.56 198 ASP D C 1
ATOM 4624 O O . ASP D 1 20 ? 20.026 -15.162 18.334 1.00 13.08 198 ASP D O 1
ATOM 4633 N N . ILE D 1 21 ? 21.329 -15.652 16.595 1.00 9.65 199 ILE D N 1
ATOM 4634 C CA A ILE D 1 21 ? 20.238 -16.092 15.703 0.50 9.76 199 ILE D CA 1
ATOM 4635 C CA B ILE D 1 21 ? 20.198 -16.103 15.730 0.50 9.98 199 ILE D CA 1
ATOM 4636 C C . ILE D 1 21 ? 20.051 -17.616 15.762 1.00 9.30 199 ILE D C 1
ATOM 4637 O O . ILE D 1 21 ? 18.951 -18.138 15.916 1.00 10.44 199 ILE D O 1
ATOM 4667 N N . ILE D 1 22 ? 21.165 -18.340 15.643 1.00 8.39 200 ILE D N 1
ATOM 4668 C CA . ILE D 1 22 ? 21.110 -19.800 15.484 1.00 9.15 200 ILE D CA 1
ATOM 4669 C C . ILE D 1 22 ? 20.640 -20.489 16.785 1.00 10.07 200 ILE D C 1
ATOM 4670 O O . ILE D 1 22 ? 20.291 -21.715 16.704 1.00 11.32 200 ILE D O 1
ATOM 4686 N N . SER D 1 23 ? 20.723 -19.825 17.938 1.00 9.40 201 SER D N 1
ATOM 4687 C CA . SER D 1 23 ? 20.322 -20.462 19.187 1.00 10.40 201 SER D CA 1
ATOM 4688 C C . SER D 1 23 ? 18.801 -20.556 19.326 1.00 10.33 201 SER D C 1
ATOM 4689 O O . SER D 1 23 ? 18.276 -21.253 20.223 1.00 12.81 201 SER D O 1
ATOM 4696 N N . GLY D 1 24 ? 18.071 -19.844 18.475 1.00 11.57 202 GLY D N 1
ATOM 4697 C CA . GLY D 1 24 ? 16.639 -19.912 18.545 1.00 12.37 202 GLY D CA 1
ATOM 4698 C C . GLY D 1 24 ? 16.065 -21.103 17.814 1.00 12.26 202 GLY D C 1
ATOM 4699 O O . GLY D 1 24 ? 16.699 -21.711 16.949 1.00 11.93 202 GLY D O 1
ATOM 4703 N N . PRO D 1 25 ? 14.767 -21.409 18.061 1.00 14.33 203 PRO D N 1
ATOM 4704 C CA . PRO D 1 25 ? 14.098 -22.476 17.316 1.00 14.58 203 PRO D CA 1
ATOM 4705 C C . PRO D 1 25 ? 14.135 -22.214 15.807 1.00 14.34 203 PRO D C 1
ATOM 4706 O O . PRO D 1 25 ? 14.186 -21.076 15.318 1.00 12.55 203 PRO D O 1
ATOM 4717 N N . GLN D 1 26 ? 14.103 -23.290 15.040 1.00 14.57 204 GLN D N 1
ATOM 4718 C CA . GLN D 1 26 ? 14.249 -23.248 13.586 1.00 14.05 204 GLN D CA 1
ATOM 4719 C C . GLN D 1 26 ? 13.338 -22.199 12.915 1.00 11.64 204 GLN D C 1
ATOM 4720 O O . GLN D 1 26 ? 13.800 -21.450 12.051 1.00 12.45 204 GLN D O 1
ATOM 4732 N N . GLN D 1 27 ? 12.083 -22.110 13.342 1.00 12.58 205 GLN D N 1
ATOM 4733 C CA . GLN D 1 27 ? 11.142 -21.184 12.675 1.00 13.16 205 GLN D CA 1
ATOM 4734 C C . GLN D 1 27 ? 11.596 -19.711 12.837 1.00 11.47 205 GLN D C 1
ATOM 4735 O O . GLN D 1 27 ? 11.379 -18.902 11.910 1.00 12.63 205 GLN D O 1
ATOM 4747 N N . THR D 1 28 ? 12.266 -19.389 13.960 1.00 11.88 206 THR D N 1
ATOM 4748 C CA . THR D 1 28 ? 12.709 -18.041 14.265 1.00 11.71 206 THR D CA 1
ATOM 4749 C C . THR D 1 28 ? 13.959 -17.653 13.461 1.00 11.18 206 THR D C 1
ATOM 4750 O O . THR D 1 28 ? 14.263 -16.479 13.397 1.00 14.39 206 THR D O 1
ATOM 4760 N N . GLN D 1 29 ? 14.635 -18.602 12.823 1.00 10.63 207 GLN D N 1
ATOM 4761 C CA . GLN D 1 29 ? 15.867 -18.321 12.042 1.00 10.06 207 GLN D CA 1
ATOM 4762 C C . GLN D 1 29 ? 15.519 -17.845 10.584 1.00 9.17 207 GLN D C 1
ATOM 4763 O O . GLN D 1 29 ? 16.394 -17.556 9.759 1.00 8.20 207 GLN D O 1
ATOM 4775 N N . LYS D 1 30 ? 14.233 -17.884 10.256 1.00 9.75 208 LYS D N 1
ATOM 4776 C CA . LYS D 1 30 ? 13.845 -17.816 8.828 1.00 9.23 208 LYS D CA 1
ATOM 4777 C C . LYS D 1 30 ? 13.960 -16.414 8.282 1.00 8.59 208 LYS D C 1
ATOM 4778 O O . LYS D 1 30 ? 14.146 -16.239 7.063 1.00 8.98 208 LYS D O 1
ATOM 4797 N N . VAL D 1 31 ? 13.856 -15.361 9.081 1.00 9.55 209 VAL D N 1
ATOM 4798 C CA . VAL D 1 31 ? 14.100 -14.013 8.613 1.00 9.59 209 VAL D CA 1
ATOM 4799 C C . VAL D 1 31 ? 15.579 -13.892 8.173 1.00 8.89 209 VAL D C 1
ATOM 4800 O O . VAL D 1 31 ? 15.872 -13.383 7.076 1.00 8.97 209 VAL D O 1
ATOM 4813 N N . PHE D 1 32 ? 16.512 -14.352 9.025 1.00 8.01 210 PHE D N 1
ATOM 4814 C CA . PHE D 1 32 ? 17.934 -14.437 8.606 1.00 7.49 210 PHE D CA 1
ATOM 4815 C C . PHE D 1 32 ? 18.053 -15.177 7.297 1.00 6.93 210 PHE D C 1
ATOM 4816 O O . PHE D 1 32 ? 18.781 -14.737 6.388 1.00 6.96 210 PHE D O 1
ATOM 4833 N N . LEU D 1 33 ? 17.426 -16.339 7.189 1.00 6.64 211 LEU D N 1
ATOM 4834 C CA . LEU D 1 33 ? 17.603 -17.161 5.994 1.00 6.82 211 LEU D CA 1
ATOM 4835 C C . LEU D 1 33 ? 17.117 -16.399 4.747 1.00 7.08 211 LEU D C 1
ATOM 4836 O O . LEU D 1 33 ? 17.765 -16.483 3.703 1.00 7.84 211 LEU D O 1
ATOM 4852 N N . PHE D 1 34 ? 15.959 -15.762 4.851 1.00 7.58 212 PHE D N 1
ATOM 4853 C CA . PHE D 1 34 ? 15.473 -15.041 3.679 1.00 8.26 212 PHE D CA 1
ATOM 4854 C C . PHE D 1 34 ? 16.456 -13.945 3.271 1.00 7.10 212 PHE D C 1
ATOM 4855 O O . PHE D 1 34 ? 16.725 -13.738 2.081 1.00 7.78 212 PHE D O 1
ATOM 4872 N N . ILE D 1 35 ? 16.928 -13.168 4.252 1.00 7.04 213 ILE D N 1
ATOM 4873 C CA . ILE D 1 35 ? 17.876 -12.082 3.957 1.00 7.32 213 ILE D CA 1
ATOM 4874 C C . ILE D 1 35 ? 19.135 -12.671 3.294 1.00 6.74 213 ILE D C 1
ATOM 4875 O O . ILE D 1 35 ? 19.622 -12.129 2.274 1.00 7.63 213 ILE D O 1
ATOM 4891 N N . ARG D 1 36 ? 19.693 -13.738 3.866 1.00 6.66 214 ARG D N 1
ATOM 4892 C CA . ARG D 1 36 ? 20.871 -14.347 3.331 1.00 7.13 214 ARG D CA 1
ATOM 4893 C C . ARG D 1 36 ? 20.631 -14.870 1.912 1.00 6.66 214 ARG D C 1
ATOM 4894 O O . ARG D 1 36 ? 21.444 -14.680 1.000 1.00 7.38 214 ARG D O 1
ATOM 4911 N N . ASN D 1 37 ? 19.526 -15.600 1.727 1.00 6.87 215 ASN D N 1
ATOM 4912 C CA . ASN D 1 37 ? 19.227 -16.182 0.437 1.00 7.93 215 ASN D CA 1
ATOM 4913 C C . ASN D 1 37 ? 19.017 -15.096 -0.619 1.00 8.13 215 ASN D C 1
ATOM 4914 O O . ASN D 1 37 ? 19.529 -15.232 -1.764 1.00 9.16 215 ASN D O 1
ATOM 4923 N N . ARG D 1 38 ? 18.305 -14.025 -0.278 1.00 7.69 216 ARG D N 1
ATOM 4924 C CA . ARG D 1 38 ? 18.075 -12.965 -1.238 1.00 7.66 216 ARG D CA 1
ATOM 4925 C C . ARG D 1 38 ? 19.365 -12.235 -1.577 1.00 7.26 216 ARG D C 1
ATOM 4926 O O . ARG D 1 38 ? 19.593 -11.888 -2.750 1.00 8.43 216 ARG D O 1
ATOM 4943 N N . THR D 1 39 ? 20.208 -11.957 -0.590 1.00 7.52 217 THR D N 1
ATOM 4944 C CA . THR D 1 39 ? 21.461 -11.232 -0.839 1.00 7.91 217 THR D CA 1
ATOM 4945 C C . THR D 1 39 ? 22.353 -12.051 -1.771 1.00 7.97 217 THR D C 1
ATOM 4946 O O . THR D 1 39 ? 22.922 -11.514 -2.743 1.00 7.97 217 THR D O 1
ATOM 4956 N N . LEU D 1 40 ? 22.479 -13.361 -1.499 1.00 8.60 218 LEU D N 1
ATOM 4957 C CA . LEU D 1 40 ? 23.292 -14.206 -2.365 1.00 9.77 218 LEU D CA 1
ATOM 4958 C C . LEU D 1 40 ? 22.719 -14.233 -3.787 1.00 9.86 218 LEU D C 1
ATOM 4959 O O . LEU D 1 40 ? 23.462 -14.174 -4.778 1.00 10.41 218 LEU D O 1
ATOM 4975 N N . GLN D 1 41 ? 21.398 -14.371 -3.895 1.00 9.56 219 GLN D N 1
ATOM 4976 C CA . GLN D 1 41 ? 20.774 -14.425 -5.187 1.00 11.26 219 GLN D CA 1
ATOM 4977 C C . GLN D 1 41 ? 20.980 -13.123 -5.991 1.00 10.79 219 GLN D C 1
ATOM 4978 O O . GLN D 1 41 ? 21.229 -13.172 -7.229 1.00 11.76 219 GLN D O 1
ATOM 4990 N N . LEU D 1 42 ? 20.892 -11.972 -5.335 1.00 9.36 220 LEU D N 1
ATOM 4991 C CA . LEU D 1 42 ? 21.117 -10.704 -5.979 1.00 9.27 220 LEU D CA 1
ATOM 4992 C C . LEU D 1 42 ? 22.514 -10.629 -6.606 1.00 9.41 220 LEU D C 1
ATOM 4993 O O . LEU D 1 42 ? 22.699 -10.149 -7.712 1.00 10.88 220 LEU D O 1
ATOM 5009 N N . TRP D 1 43 ? 23.518 -11.096 -5.878 1.00 8.03 221 TRP D N 1
ATOM 5010 C CA A TRP D 1 43 ? 24.863 -11.154 -6.390 0.50 8.27 221 TRP D CA 1
ATOM 5011 C CA B TRP D 1 43 ? 24.885 -11.114 -6.431 0.50 7.64 221 TRP D CA 1
ATOM 5012 C C . TRP D 1 43 ? 24.982 -12.110 -7.581 1.00 7.96 221 TRP D C 1
ATOM 5013 O O . TRP D 1 43 ? 25.540 -11.770 -8.650 1.00 9.03 221 TRP D O 1
ATOM 5053 N N . LEU D 1 44 ? 24.502 -13.354 -7.391 1.00 8.70 222 LEU D N 1
ATOM 5054 C CA . LEU D 1 44 ? 24.671 -14.355 -8.437 1.00 8.95 222 LEU D CA 1
ATOM 5055 C C . LEU D 1 44 ? 24.030 -13.918 -9.759 1.00 8.74 222 LEU D C 1
ATOM 5056 O O . LEU D 1 44 ? 24.546 -14.264 -10.819 1.00 9.53 222 LEU D O 1
ATOM 5072 N N . ASP D 1 45 ? 22.918 -13.195 -9.678 1.00 8.83 223 ASP D N 1
ATOM 5073 C CA . ASP D 1 45 ? 22.209 -12.764 -10.855 1.00 9.37 223 ASP D CA 1
ATOM 5074 C C . ASP D 1 45 ? 22.816 -11.497 -11.450 1.00 9.53 223 ASP D C 1
ATOM 5075 O O . ASP D 1 45 ? 22.473 -11.097 -12.588 1.00 12.35 223 ASP D O 1
ATOM 5084 N N . ASN D 1 46 ? 23.718 -10.801 -10.722 1.00 9.60 224 ASN D N 1
ATOM 5085 C CA . ASN D 1 46 ? 24.303 -9.518 -11.190 1.00 11.41 224 ASN D CA 1
ATOM 5086 C C . ASN D 1 46 ? 25.777 -9.452 -10.773 1.00 9.62 224 ASN D C 1
ATOM 5087 O O . ASN D 1 46 ? 26.177 -8.515 -10.090 1.00 10.34 224 ASN D O 1
ATOM 5096 N N . PRO D 1 47 ? 26.624 -10.427 -11.162 1.00 9.21 225 PRO D N 1
ATOM 5097 C CA . PRO D 1 47 ? 27.948 -10.545 -10.554 1.00 9.51 225 PRO D CA 1
ATOM 5098 C C . PRO D 1 47 ? 29.028 -9.656 -11.206 1.00 9.72 225 PRO D C 1
ATOM 5099 O O . PRO D 1 47 ? 30.198 -9.759 -10.873 1.00 12.47 225 PRO D O 1
ATOM 5110 N N . LYS D 1 48 ? 28.639 -8.773 -12.131 1.00 10.45 226 LYS D N 1
ATOM 5111 C CA . LYS D 1 48 ? 29.572 -7.910 -12.797 1.00 10.83 226 LYS D CA 1
ATOM 5112 C C . LYS D 1 48 ? 29.739 -6.552 -12.113 1.00 11.63 226 LYS D C 1
ATOM 5113 O O . LYS D 1 48 ? 30.588 -5.780 -12.527 1.00 15.65 226 LYS D O 1
ATOM 5132 N N . ILE D 1 49 ? 28.979 -6.292 -11.052 1.00 12.36 227 ILE D N 1
ATOM 5133 C CA . ILE D 1 49 ? 29.142 -5.072 -10.301 1.00 13.35 227 ILE D CA 1
ATOM 5134 C C . ILE D 1 49 ? 29.133 -5.439 -8.813 1.00 11.86 227 ILE D C 1
ATOM 5135 O O . ILE D 1 49 ? 28.666 -6.465 -8.401 1.00 10.63 227 ILE D O 1
ATOM 5151 N N . GLN D 1 50 ? 29.657 -4.530 -8.002 1.00 13.66 228 GLN D N 1
ATOM 5152 C CA . GLN D 1 50 ? 29.652 -4.716 -6.574 1.00 11.49 228 GLN D CA 1
ATOM 5153 C C . GLN D 1 50 ? 28.231 -4.684 -6.040 1.00 10.51 228 GLN D C 1
ATOM 5154 O O . GLN D 1 50 ? 27.533 -3.710 -6.302 1.00 13.16 228 GLN D O 1
ATOM 5166 N N . LEU D 1 51 ? 27.865 -5.703 -5.240 1.00 9.12 229 LEU D N 1
ATOM 5167 C CA . LEU D 1 51 ? 26.599 -5.674 -4.478 1.00 9.08 229 LEU D CA 1
ATOM 5168 C C . LEU D 1 51 ? 26.915 -4.992 -3.158 1.00 8.49 229 LEU D C 1
ATOM 5169 O O . LEU D 1 51 ? 27.592 -5.547 -2.306 1.00 8.36 229 LEU D O 1
ATOM 5185 N N . THR D 1 52 ? 26.469 -3.766 -3.013 1.00 9.01 230 THR D N 1
ATOM 5186 C CA . THR D 1 52 ? 26.739 -2.984 -1.845 1.00 9.25 230 THR D CA 1
ATOM 5187 C C . THR D 1 52 ? 25.678 -3.271 -0.780 1.00 9.05 230 THR D C 1
ATOM 5188 O O . THR D 1 52 ? 24.578 -3.761 -1.047 1.00 9.77 230 THR D O 1
ATOM 5198 N N . PHE D 1 53 ? 26.027 -2.892 0.437 1.00 9.78 231 PHE D N 1
ATOM 5199 C CA . PHE D 1 53 ? 25.052 -2.900 1.523 1.00 10.27 231 PHE D CA 1
ATOM 5200 C C . PHE D 1 53 ? 23.831 -2.019 1.186 1.00 11.06 231 PHE D C 1
ATOM 5201 O O . PHE D 1 53 ? 22.695 -2.426 1.374 1.00 11.50 231 PHE D O 1
ATOM 5218 N N . GLU D 1 54 ? 24.094 -0.856 0.583 1.00 14.01 232 GLU D N 1
ATOM 5219 C CA . GLU D 1 54 ? 23.022 0.066 0.136 1.00 17.73 232 GLU D CA 1
ATOM 5220 C C . GLU D 1 54 ? 22.030 -0.642 -0.772 1.00 16.59 232 GLU D C 1
ATOM 5221 O O . GLU D 1 54 ? 20.814 -0.556 -0.582 1.00 19.80 232 GLU D O 1
ATOM 5233 N N . ALA D 1 55 ? 22.571 -1.249 -1.832 1.00 15.28 233 ALA D N 1
ATOM 5234 C CA . ALA D 1 55 ? 21.737 -1.853 -2.846 1.00 16.59 233 ALA D CA 1
ATOM 5235 C C . ALA D 1 55 ? 20.967 -3.028 -2.236 1.00 14.79 233 ALA D C 1
ATOM 5236 O O . ALA D 1 55 ? 19.847 -3.295 -2.609 1.00 17.23 233 ALA D O 1
ATOM 5243 N N . THR D 1 56 ? 21.624 -3.766 -1.314 1.00 11.26 234 THR D N 1
ATOM 5244 C CA . THR D 1 56 ? 20.966 -4.881 -0.685 1.00 10.26 234 THR D CA 1
ATOM 5245 C C . THR D 1 56 ? 19.751 -4.425 0.133 1.00 11.27 234 THR D C 1
ATOM 5246 O O . THR D 1 56 ? 18.621 -4.923 -0.022 1.00 12.06 234 THR D O 1
ATOM 5256 N N . LEU D 1 57 ? 19.989 -3.416 0.958 1.00 11.35 235 LEU D N 1
ATOM 5257 C CA . LEU D 1 57 ? 18.915 -2.913 1.813 1.00 12.97 235 LEU D CA 1
ATOM 5258 C C . LEU D 1 57 ? 17.740 -2.427 0.956 1.00 15.09 235 LEU D C 1
ATOM 5259 O O . LEU D 1 57 ? 16.597 -2.644 1.299 1.00 16.19 235 LEU D O 1
ATOM 5275 N N . GLN D 1 58 ? 18.051 -1.725 -0.132 1.00 15.64 236 GLN D N 1
ATOM 5276 C CA . GLN D 1 58 ? 17.001 -1.189 -1.031 1.00 19.99 236 GLN D CA 1
ATOM 5277 C C . GLN D 1 58 ? 16.151 -2.274 -1.711 1.00 18.62 236 GLN D C 1
ATOM 5278 O O . GLN D 1 58 ? 15.011 -2.026 -2.060 1.00 22.06 236 GLN D O 1
ATOM 5290 N N . GLN D 1 59 ? 16.736 -3.449 -1.955 1.00 15.72 237 GLN D N 1
ATOM 5291 C CA . GLN D 1 59 ? 16.068 -4.553 -2.654 1.00 17.51 237 GLN D CA 1
ATOM 5292 C C . GLN D 1 59 ? 15.340 -5.518 -1.709 1.00 15.89 237 GLN D C 1
ATOM 5293 O O . GLN D 1 59 ? 14.660 -6.381 -2.169 1.00 26.98 237 GLN D O 1
ATOM 5305 N N . LEU D 1 60 ? 15.358 -5.236 -0.390 1.00 15.19 238 LEU D N 1
ATOM 5306 C CA . LEU D 1 60 ? 14.542 -5.937 0.626 1.00 14.90 238 LEU D CA 1
ATOM 5307 C C . LEU D 1 60 ? 13.333 -5.080 0.989 1.00 15.89 238 LEU D C 1
ATOM 5308 O O . LEU D 1 60 ? 13.413 -3.865 1.124 1.00 17.60 238 LEU D O 1
ATOM 5324 N N . GLU D 1 61 ? 12.192 -5.720 1.182 1.00 15.84 239 GLU D N 1
ATOM 5325 C CA . GLU D 1 61 ? 10.970 -5.072 1.649 1.00 17.30 239 GLU D CA 1
ATOM 5326 C C . GLU D 1 61 ? 10.800 -5.411 3.116 1.00 18.36 239 GLU D C 1
ATOM 5327 O O . GLU D 1 61 ? 11.469 -6.341 3.665 1.00 18.98 239 GLU D O 1
ATOM 5339 N N . ALA D 1 62 ? 9.986 -4.613 3.812 1.00 21.38 240 ALA D N 1
ATOM 5340 C CA . ALA D 1 62 ? 9.632 -4.874 5.177 1.00 23.77 240 ALA D CA 1
ATOM 5341 C C . ALA D 1 62 ? 8.978 -6.245 5.246 1.00 22.99 240 ALA D C 1
ATOM 5342 O O . ALA D 1 62 ? 8.227 -6.598 4.336 1.00 23.14 240 ALA D O 1
ATOM 5349 N N . PRO D 1 63 ? 9.227 -7.019 6.300 1.00 25.09 241 PRO D N 1
ATOM 5350 C CA . PRO D 1 63 ? 10.009 -6.658 7.477 1.00 25.89 241 PRO D CA 1
ATOM 5351 C C . PRO D 1 63 ? 11.501 -6.996 7.359 1.00 19.62 241 PRO D C 1
ATOM 5352 O O . PRO D 1 63 ? 12.245 -6.701 8.268 1.00 20.05 241 PRO D O 1
ATOM 5363 N N . TYR D 1 64 ? 11.908 -7.581 6.235 1.00 16.10 242 TYR D N 1
ATOM 5364 C CA . TYR D 1 64 ? 13.298 -8.055 6.068 1.00 14.23 242 TYR D CA 1
ATOM 5365 C C . TYR D 1 64 ? 14.302 -6.912 6.065 1.00 12.25 242 TYR D C 1
ATOM 5366 O O . TYR D 1 64 ? 15.482 -7.126 6.391 1.00 13.45 242 TYR D O 1
ATOM 5383 N N . ASN D 1 65 ? 13.868 -5.749 5.623 1.00 12.57 243 ASN D N 1
ATOM 5384 C CA . ASN D 1 65 ? 14.761 -4.551 5.547 1.00 12.77 243 ASN D CA 1
ATOM 5385 C C . ASN D 1 65 ? 14.806 -3.816 6.888 1.00 11.60 243 ASN D C 1
ATOM 5386 O O . ASN D 1 65 ? 15.517 -2.797 6.957 1.00 15.26 243 ASN D O 1
ATOM 5395 N N . SER D 1 66 ? 14.094 -4.263 7.925 1.00 11.75 244 SER D N 1
ATOM 5396 C CA A SER D 1 66 ? 13.882 -3.314 9.036 0.50 11.63 244 SER D CA 1
ATOM 5397 C CA B SER D 1 66 ? 13.825 -3.425 9.090 0.50 13.66 244 SER D CA 1
ATOM 5398 C C . SER D 1 66 ? 15.012 -3.335 10.054 1.00 11.96 244 SER D C 1
ATOM 5399 O O . SER D 1 66 ? 15.276 -2.314 10.634 1.00 17.11 244 SER D O 1
ATOM 5411 N N . ASP D 1 67 ? 15.707 -4.444 10.223 1.00 9.31 245 ASP D N 1
ATOM 5412 C CA . ASP D 1 67 ? 16.806 -4.502 11.202 1.00 9.55 245 ASP D CA 1
ATOM 5413 C C . ASP D 1 67 ? 18.108 -4.251 10.446 1.00 8.61 245 ASP D C 1
ATOM 5414 O O . ASP D 1 67 ? 18.716 -5.187 9.857 1.00 9.39 245 ASP D O 1
ATOM 5423 N N A THR D 1 68 ? 18.500 -2.985 10.419 0.41 8.15 246 THR D N 1
ATOM 5424 N N B THR D 1 68 ? 18.564 -2.998 10.420 0.59 9.28 246 THR D N 1
ATOM 5425 C CA A THR D 1 68 ? 19.622 -2.559 9.651 0.41 7.79 246 THR D CA 1
ATOM 5426 C CA B THR D 1 68 ? 19.673 -2.654 9.547 0.59 9.38 246 THR D CA 1
ATOM 5427 C C A THR D 1 68 ? 20.928 -3.254 10.064 0.41 7.42 246 THR D C 1
ATOM 5428 C C B THR D 1 68 ? 20.961 -3.277 10.067 0.59 8.12 246 THR D C 1
ATOM 5429 O O A THR D 1 68 ? 21.773 -3.594 9.187 0.41 7.78 246 THR D O 1
ATOM 5430 O O B THR D 1 68 ? 21.840 -3.605 9.274 0.59 7.87 246 THR D O 1
ATOM 5449 N N . VAL D 1 69 ? 21.111 -3.416 11.391 1.00 7.85 247 VAL D N 1
ATOM 5450 C CA . VAL D 1 69 ? 22.307 -4.097 11.929 1.00 7.11 247 VAL D CA 1
ATOM 5451 C C . VAL D 1 69 ? 22.368 -5.530 11.371 1.00 7.35 247 VAL D C 1
ATOM 5452 O O . VAL D 1 69 ? 23.450 -5.977 10.961 1.00 7.21 247 VAL D O 1
ATOM 5465 N N . LEU D 1 70 ? 21.250 -6.257 11.386 1.00 7.41 248 LEU D N 1
ATOM 5466 C 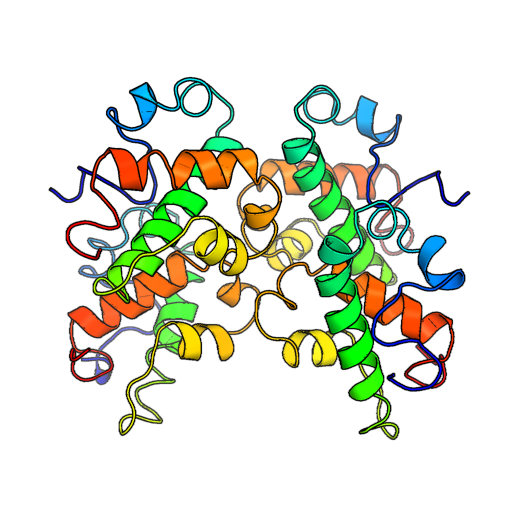CA . LEU D 1 70 ? 21.231 -7.613 10.922 1.00 7.43 248 LEU D CA 1
ATOM 5467 C C . LEU D 1 70 ? 21.579 -7.690 9.408 1.00 6.89 248 LEU D C 1
ATOM 5468 O O . LEU D 1 70 ? 22.370 -8.536 8.987 1.00 7.15 248 LEU D O 1
ATOM 5484 N N . VAL D 1 71 ? 20.942 -6.831 8.595 1.00 7.20 249 VAL D N 1
ATOM 5485 C CA . VAL D 1 71 ? 21.214 -6.860 7.165 1.00 6.61 249 VAL D CA 1
ATOM 5486 C C . VAL D 1 71 ? 22.717 -6.599 6.917 1.00 6.57 249 VAL D C 1
ATOM 5487 O O . VAL D 1 71 ? 23.355 -7.262 6.089 1.00 7.19 249 VAL D O 1
ATOM 5500 N N . HIS D 1 72 ? 23.280 -5.619 7.644 1.00 6.80 250 HIS D N 1
ATOM 5501 C CA . HIS D 1 72 ? 24.694 -5.299 7.479 1.00 7.01 250 HIS D CA 1
ATOM 5502 C C . HIS D 1 72 ? 25.560 -6.515 7.830 1.00 6.67 250 HIS D C 1
ATOM 5503 O O . HIS D 1 72 ? 26.550 -6.812 7.135 1.00 7.36 250 HIS D O 1
ATOM 5516 N N . ARG D 1 73 ? 25.232 -7.200 8.925 1.00 6.93 251 ARG D N 1
ATOM 5517 C CA . ARG D 1 73 ? 25.952 -8.396 9.333 1.00 6.71 251 ARG D CA 1
ATOM 5518 C C . ARG D 1 73 ? 25.891 -9.494 8.269 1.00 6.60 251 ARG D C 1
ATOM 5519 O O . ARG D 1 73 ? 26.911 -10.166 7.996 1.00 7.13 251 ARG D O 1
ATOM 5536 N N . VAL D 1 74 ? 24.698 -9.714 7.679 1.00 6.68 252 VAL D N 1
ATOM 5537 C CA . VAL D 1 74 ? 24.559 -10.769 6.684 1.00 6.75 252 VAL D CA 1
ATOM 5538 C C . VAL D 1 74 ? 25.415 -10.435 5.453 1.00 6.55 252 VAL D C 1
ATOM 5539 O O . VAL D 1 74 ? 26.142 -11.299 4.933 1.00 7.20 252 VAL D O 1
ATOM 5552 N N . HIS D 1 75 ? 25.288 -9.196 4.969 1.00 7.30 253 HIS D N 1
ATOM 5553 C CA . HIS D 1 75 ? 26.048 -8.777 3.810 1.00 6.87 253 HIS D CA 1
ATOM 5554 C C . HIS D 1 75 ? 27.565 -8.937 4.044 1.00 7.50 253 HIS D C 1
ATOM 5555 O O . HIS D 1 75 ? 28.308 -9.498 3.223 1.00 7.77 253 HIS D O 1
ATOM 5568 N N . SER D 1 76 ? 28.022 -8.492 5.239 1.00 7.54 254 SER D N 1
ATOM 5569 C CA . SER D 1 76 ? 29.446 -8.533 5.556 1.00 8.08 254 SER D CA 1
ATOM 5570 C C . SER D 1 76 ? 29.948 -9.988 5.604 1.00 7.75 254 SER D C 1
ATOM 5571 O O . SER D 1 76 ? 31.062 -10.309 5.146 1.00 8.59 254 SER D O 1
ATOM 5578 N N . TYR D 1 77 ? 29.156 -10.878 6.229 1.00 7.82 255 TYR D N 1
ATOM 5579 C CA . TYR D 1 77 ? 29.506 -12.267 6.362 1.00 8.19 255 TYR D CA 1
ATOM 5580 C C . TYR D 1 77 ? 29.667 -12.898 4.971 1.00 7.89 255 TYR D C 1
ATOM 5581 O O . TYR D 1 77 ? 30.643 -13.607 4.674 1.00 8.48 255 TYR D O 1
ATOM 5598 N N . LEU D 1 78 ? 28.670 -12.684 4.079 1.00 7.13 256 LEU D N 1
ATOM 5599 C CA . LEU D 1 78 ? 28.745 -13.311 2.759 1.00 7.49 256 LEU D CA 1
ATOM 5600 C C . LEU D 1 78 ? 29.970 -12.826 2.003 1.00 7.41 256 LEU D C 1
ATOM 5601 O O . LEU D 1 78 ? 30.670 -13.620 1.333 1.00 8.83 256 LEU D O 1
ATOM 5617 N N . GLU D 1 79 ? 30.251 -11.524 2.103 1.00 7.48 257 GLU D N 1
ATOM 5618 C CA . GLU D 1 79 ? 31.405 -10.981 1.405 1.00 7.97 257 GLU D CA 1
ATOM 5619 C C . GLU D 1 79 ? 32.713 -11.541 1.952 1.00 9.09 257 GLU D C 1
ATOM 5620 O O . GLU D 1 79 ? 33.611 -11.928 1.180 1.00 9.76 257 GLU D O 1
ATOM 5632 N N . ARG D 1 80 ? 32.834 -11.626 3.273 1.00 10.08 258 ARG D N 1
ATOM 5633 C CA . ARG D 1 80 ? 34.096 -12.124 3.895 1.00 11.83 258 ARG D CA 1
ATOM 5634 C C . ARG D 1 80 ? 34.408 -13.558 3.414 1.00 13.44 258 ARG D C 1
ATOM 5635 O O . ARG D 1 80 ? 35.578 -13.922 3.277 1.00 16.42 258 ARG D O 1
ATOM 5652 N N . HIS D 1 81 ? 33.402 -14.385 3.200 1.00 11.05 259 HIS D N 1
ATOM 5653 C CA . HIS D 1 81 ? 33.573 -15.764 2.742 1.00 11.77 259 HIS D CA 1
ATOM 5654 C C . HIS D 1 81 ? 33.680 -15.941 1.224 1.00 11.22 259 HIS D C 1
ATOM 5655 O O . HIS D 1 81 ? 33.748 -17.055 0.739 1.00 13.66 259 HIS D O 1
ATOM 5668 N N . GLY D 1 82 ? 33.689 -14.822 0.497 1.00 9.63 260 GLY D N 1
ATOM 5669 C CA . GLY D 1 82 ? 33.793 -14.883 -0.946 1.00 10.24 260 GLY D CA 1
ATOM 5670 C C . GLY D 1 82 ? 32.518 -15.323 -1.641 1.00 9.26 260 GLY D C 1
ATOM 5671 O O . GLY D 1 82 ? 32.541 -15.675 -2.823 1.00 10.50 260 GLY D O 1
ATOM 5675 N N . LEU D 1 83 ? 31.393 -15.302 -0.904 1.00 9.69 261 LEU D N 1
ATOM 5676 C CA . LEU D 1 83 ? 30.118 -15.750 -1.463 1.00 9.61 261 LEU D CA 1
ATOM 5677 C C . LEU D 1 83 ? 29.409 -14.670 -2.281 1.00 8.44 261 LEU D C 1
ATOM 5678 O O . LEU D 1 83 ? 28.611 -15.005 -3.139 1.00 10.32 261 LEU D O 1
ATOM 5694 N N . ILE D 1 84 ? 29.708 -13.386 -1.982 1.00 7.76 262 ILE D N 1
ATOM 5695 C CA . ILE D 1 84 ? 29.344 -12.277 -2.865 1.00 7.49 262 ILE D CA 1
ATOM 5696 C C . ILE D 1 84 ? 30.601 -11.456 -3.113 1.00 7.71 262 ILE D C 1
ATOM 5697 O O . ILE D 1 84 ? 31.552 -11.487 -2.315 1.00 7.69 262 ILE D O 1
ATOM 5713 N N . ASN D 1 85 ? 30.583 -10.705 -4.222 1.00 7.60 263 ASN D N 1
ATOM 5714 C CA . ASN D 1 85 ? 31.615 -9.701 -4.556 1.00 7.98 263 ASN D CA 1
ATOM 5715 C C . ASN D 1 85 ? 32.997 -10.307 -4.781 1.00 8.36 263 ASN D C 1
ATOM 5716 O O . ASN D 1 85 ? 34.010 -9.554 -4.752 1.00 9.34 263 ASN D O 1
ATOM 5725 N N . PHE D 1 86 ? 33.074 -11.613 -4.963 1.00 9.29 264 PHE D N 1
ATOM 5726 C CA . PHE D 1 86 ? 34.369 -12.310 -5.049 1.00 10.18 264 PHE D CA 1
ATOM 5727 C C . PHE D 1 86 ? 35.200 -12.041 -3.802 1.00 9.37 264 PHE D C 1
ATOM 5728 O O . PHE D 1 86 ? 36.418 -12.145 -3.821 1.00 11.11 264 PHE D O 1
ATOM 5745 N N . GLY D 1 87 ? 34.537 -11.713 -2.676 1.00 10.35 265 GLY D N 1
ATOM 5746 C CA . GLY D 1 87 ? 35.268 -11.373 -1.454 1.00 11.07 265 GLY D CA 1
ATOM 5747 C C . GLY D 1 87 ? 36.060 -10.074 -1.512 1.00 10.42 265 GLY D C 1
ATOM 5748 O O . GLY D 1 87 ? 36.891 -9.892 -0.647 1.00 13.72 265 GLY D O 1
ATOM 5752 N N . ILE D 1 88 ? 35.828 -9.224 -2.494 1.00 9.62 266 ILE D N 1
ATOM 5753 C CA . ILE D 1 88 ? 36.620 -8.010 -2.692 1.00 11.05 266 ILE D CA 1
ATOM 5754 C C . ILE D 1 88 ? 35.737 -6.826 -2.247 1.00 11.99 266 ILE D C 1
ATOM 5755 O O . ILE D 1 88 ? 34.786 -6.470 -2.941 1.00 15.07 266 ILE D O 1
ATOM 5771 N N . TYR D 1 89 ? 35.954 -6.379 -1.021 1.00 14.76 267 TYR D N 1
ATOM 5772 C CA . TYR D 1 89 ? 35.137 -5.341 -0.395 1.00 16.55 267 TYR D CA 1
ATOM 5773 C C . TYR D 1 89 ? 35.467 -3.993 -1.033 1.00 19.43 267 TYR D C 1
ATOM 5774 O O . TYR D 1 89 ? 34.672 -3.068 -0.854 1.00 29.21 267 TYR D O 1
#

CATH classification: 1.10.10.10